Protein AF-0000000068150300 (afdb_homodimer)

InterPro domains:
  IPR000515 ABC transporter type 1, transmembrane domain MetI-like [PF00528] (79-250)
  IPR000515 ABC transporter type 1, transmembrane domain MetI-like [PS50928] (60-248)
  IPR000515 ABC transporter type 1, transmembrane domain MetI-like [cd06261] (83-245)
  IPR035906 MetI-like superfamily [G3DSA:1.10.3720.10] (3-251)
  IPR035906 MetI-like superfamily [SSF161098] (4-251)

Sequence (532 aa):
MSTIFRKVYFSLIGLFLALPLIVVAGVSVNAKQTLAFPPQGFSTSWYGEIFLNPEWRSALVASVTLALLSAALAVAIALPLAWFLWRRVAPWANIFQLLGVAPFTLPPVITALGLLTFWATAGFYGQPWTAVVSHAIFFVTLPLVTLSLGFTSIDRSLVEAASTMGADDRTVFRTVVLPLILPYIVSGYAFAFVLSLNEYIVAYMTVGFTMETLPIKIFNALRYGYTPTMASVTILFVTTAAVIFSLVARFGDLPKLLGAMSSDGKMSTIFRKVYFSLIGLFLALPLIVVAGVSVNAKQTLAFPPQGFSTSWYGEIFLNPEWRSALVASVTLALLSAALAVAIALPLAWFLWRRVAPWANIFQLLGVAPFTLPPVITALGLLTFWATAGFYGQPWTAVVSHAIFFVTLPLVTLSLGFTSIDRSLVEAASTMGADDRTVFRTVVLPLILPYIVSGYAFAFVLSLNEYIVAYMTVGFTMETLPIKIFNALRYGYTPTMASVTILFVTTAAVIFSLVARFGDLPKLLGAMSSDGK

Secondary structure (DSSP, 8-state):
--HHHHHHHHHHHHHHHHHHHHHHHHHTT-SSSS--SS-SS---HHHHHHHHSHHHHHHHHHHHHHHHHHHHHHHHHHHHHHHHHHHS--TTHHHHHHHHHHHHHS-HHHHHHHHHHHHHHHT-TT-HHHHHHHHHHHHTHHHHHHHHHHHHTS-HHHHHHHHHTT--HHHHIIIIIHHHHHHHHHHHHHHHHHHHHH--HHHHHHHTTS---HHHHHHHHHHH---THHHHHHHHHHHHHHHHHHHHHHHSSHHHHHHHHHGGG-/--HHHHHHHHHHHHHHHHHHHHHHHHHTT-SSSS--SS-SS---HHHHHHHHSHHHHHHHHHHHHHHHHHHHHHHHHHHHHHHHHHHS--TTHHHHHHHHHHHHHS-HHHHHHHHHHHHHHHT-TT-HHHHHHHHHHHHTHHHHHHHHHHHHTS-HHHHHHHHHTT--HHHHIIIIIHHHHHHHHHHHHHHHHHHHHH--HHHHHHHTTS---HHHHHHHHHHH---THHHHHHHHHHHHHHHHHHHHHHHSSHHHHHHHHHGGG-

Organism: Rhizobium meliloti (strain 1021) (NCBI:txid266834)

Structure (mmCIF, N/CA/C/O backbone):
data_AF-0000000068150300-model_v1
#
loop_
_entity.id
_entity.type
_entity.pdbx_description
1 polymer 'Spermidine/putrescine transport system permease'
#
loop_
_atom_site.group_PDB
_atom_site.id
_atom_site.type_symbol
_atom_site.label_atom_id
_atom_site.label_alt_id
_atom_site.label_comp_id
_atom_site.label_asym_id
_atom_site.label_entity_id
_atom_site.label_seq_id
_atom_site.pdbx_PDB_ins_code
_atom_site.Cartn_x
_atom_site.Cartn_y
_atom_site.Cartn_z
_atom_site.occupancy
_atom_site.B_iso_or_equiv
_atom_site.auth_seq_id
_atom_site.auth_comp_id
_atom_site.auth_asym_id
_atom_site.auth_atom_id
_atom_site.pdbx_PDB_model_num
ATOM 1 N N . MET A 1 1 ? -32.031 6.922 15.984 1 54.28 1 MET A N 1
ATOM 2 C CA . MET A 1 1 ? -31.578 5.535 16.109 1 54.28 1 MET A CA 1
ATOM 3 C C . MET A 1 1 ? -31.172 5.227 17.547 1 54.28 1 MET A C 1
ATOM 5 O O . MET A 1 1 ? -30.453 6.012 18.172 1 54.28 1 MET A O 1
ATOM 9 N N . SER A 1 2 ? -31.844 4.324 18.109 1 63.09 2 SER A N 1
ATOM 10 C CA . SER A 1 2 ? -31.656 3.996 19.516 1 63.09 2 SER A CA 1
ATOM 11 C C . SER A 1 2 ? -30.203 3.643 19.812 1 63.09 2 SER A C 1
ATOM 13 O O . SER A 1 2 ? -29.453 3.293 18.906 1 63.09 2 SER A O 1
ATOM 15 N N . THR A 1 3 ? -29.75 4.035 20.953 1 72.25 3 THR A N 1
ATOM 16 C CA . THR A 1 3 ? -28.422 3.799 21.484 1 72.25 3 THR A CA 1
ATOM 17 C C . THR A 1 3 ? -28 2.346 21.281 1 72.25 3 THR A C 1
ATOM 19 O O . THR A 1 3 ? -26.844 2.062 20.969 1 72.25 3 THR A O 1
ATOM 22 N N . ILE A 1 4 ? -29.047 1.495 21.391 1 75.5 4 ILE A N 1
ATOM 23 C CA . ILE A 1 4 ? -28.75 0.072 21.266 1 75.5 4 ILE A CA 1
ATOM 24 C C . ILE A 1 4 ? -28.406 -0.256 19.812 1 75.5 4 ILE A C 1
ATOM 26 O O . ILE A 1 4 ? -27.469 -1.016 19.547 1 75.5 4 ILE A O 1
ATOM 30 N N . PHE A 1 5 ? -29.125 0.305 18.891 1 73.75 5 PHE A N 1
ATOM 31 C CA . PHE A 1 5 ? -28.875 0.057 17.484 1 73.75 5 PHE A CA 1
ATOM 32 C C . PHE A 1 5 ? -27.5 0.567 17.062 1 73.75 5 PHE A C 1
ATOM 34 O O . PHE A 1 5 ? -26.797 -0.09 16.297 1 73.75 5 PHE A O 1
ATOM 41 N N . ARG A 1 6 ? -27.219 1.569 17.672 1 71.69 6 ARG A N 1
ATOM 42 C CA . ARG A 1 6 ? -25.922 2.166 17.359 1 71.69 6 ARG A CA 1
ATOM 43 C C . ARG A 1 6 ? -24.781 1.303 17.875 1 71.69 6 ARG A C 1
ATOM 45 O O . ARG A 1 6 ? -23.812 1.059 17.156 1 71.69 6 ARG A O 1
ATOM 52 N N . LYS A 1 7 ? -25.016 0.887 19.062 1 73.19 7 LYS A N 1
ATOM 53 C CA . LYS A 1 7 ? -23.984 0.046 19.656 1 73.19 7 LYS A CA 1
ATOM 54 C C . LYS A 1 7 ? -23.828 -1.258 18.875 1 73.19 7 LYS A C 1
ATOM 56 O O . LYS A 1 7 ? -22.703 -1.717 18.656 1 73.19 7 LYS A O 1
ATOM 61 N N . VAL A 1 8 ? -24.891 -1.741 18.5 1 76.75 8 VAL A N 1
ATOM 62 C CA . VAL A 1 8 ? -24.875 -3 17.766 1 76.75 8 VAL A CA 1
ATOM 63 C C . VAL A 1 8 ? -24.234 -2.789 16.406 1 76.75 8 VAL A C 1
ATOM 65 O O . VAL A 1 8 ? -23.422 -3.604 15.953 1 76.75 8 VAL A O 1
ATOM 68 N N . TYR A 1 9 ? -24.5 -1.687 15.828 1 72.88 9 TYR A N 1
ATOM 69 C CA . TYR A 1 9 ? -23.953 -1.364 14.516 1 72.88 9 TYR A CA 1
ATOM 70 C C . TYR A 1 9 ? -22.438 -1.188 14.578 1 72.88 9 TYR A C 1
ATOM 72 O O . TYR A 1 9 ? -21.703 -1.781 13.781 1 72.88 9 TYR A O 1
ATOM 80 N N . PHE A 1 10 ? -21.969 -0.55 15.578 1 71.44 10 PHE A N 1
ATOM 81 C CA . PHE A 1 10 ? -20.547 -0.283 15.711 1 71.44 10 PHE A CA 1
ATOM 82 C C . PHE A 1 10 ? -19.781 -1.555 16.078 1 71.44 10 PHE A C 1
ATOM 84 O O . PHE A 1 10 ? -18.672 -1.78 15.602 1 71.44 10 PHE A O 1
ATOM 91 N N . SER A 1 11 ? -20.453 -2.25 16.875 1 74.25 11 SER A N 1
ATOM 92 C CA . SER A 1 11 ? -19.828 -3.506 17.25 1 74.25 11 SER A CA 1
ATOM 93 C C . SER A 1 11 ? -19.719 -4.461 16.078 1 74.25 11 SER A C 1
ATOM 95 O O . SER A 1 11 ? -18.703 -5.137 15.898 1 74.25 11 SER A O 1
ATOM 97 N N . LEU A 1 12 ? -20.703 -4.457 15.266 1 74.75 12 LEU A N 1
ATOM 98 C CA . LEU A 1 12 ? -20.719 -5.336 14.102 1 74.75 12 LEU A CA 1
ATOM 99 C C . LEU A 1 12 ? -19.688 -4.902 13.078 1 74.75 12 LEU A C 1
ATOM 101 O O . LEU A 1 12 ? -18.984 -5.738 12.5 1 74.75 12 LEU A O 1
ATOM 105 N N . ILE A 1 13 ? -19.562 -3.658 12.977 1 72 13 ILE A N 1
ATOM 106 C CA . ILE A 1 13 ? -18.594 -3.135 12.016 1 72 13 ILE A CA 1
ATOM 107 C C . ILE A 1 13 ? -17.172 -3.41 12.5 1 72 13 ILE A C 1
ATOM 109 O O . ILE A 1 13 ? -16.328 -3.832 11.727 1 72 13 ILE A O 1
ATOM 113 N N . GLY A 1 14 ? -16.969 -3.164 13.766 1 71.5 14 GLY A N 1
ATOM 114 C CA . GLY A 1 14 ? -15.672 -3.459 14.352 1 71.5 14 GLY A CA 1
ATOM 115 C C . GLY A 1 14 ? -15.281 -4.922 14.242 1 71.5 14 GLY A C 1
ATOM 116 O O . GLY A 1 14 ? -14.148 -5.246 13.891 1 71.5 14 GLY A O 1
ATOM 117 N N . LEU A 1 15 ? -16.25 -5.691 14.516 1 72.81 15 LEU A N 1
ATOM 118 C CA . LEU A 1 15 ? -16.031 -7.129 14.43 1 72.81 15 LEU A CA 1
ATOM 119 C C . LEU A 1 15 ? -15.742 -7.547 12.992 1 72.81 15 LEU A C 1
ATOM 121 O O . LEU A 1 15 ? -14.852 -8.367 12.742 1 72.81 15 LEU A O 1
ATOM 125 N N . PHE A 1 16 ? -16.469 -6.988 12.156 1 73.06 16 PHE A N 1
ATOM 126 C CA . PHE A 1 16 ? -16.297 -7.328 10.75 1 73.06 16 PHE A CA 1
ATOM 127 C C . PHE A 1 16 ? -14.938 -6.887 10.242 1 73.06 16 PHE A C 1
ATOM 129 O O . PHE A 1 16 ? -14.289 -7.602 9.469 1 73.06 16 PHE A O 1
ATOM 136 N N . LEU A 1 17 ? -14.438 -5.777 10.789 1 71.69 17 LEU A N 1
ATOM 137 C CA . LEU A 1 17 ? -13.133 -5.262 10.383 1 71.69 17 LEU A CA 1
ATOM 138 C C . LEU A 1 17 ? -12.008 -6.098 10.984 1 71.69 17 LEU A C 1
ATOM 140 O O . LEU A 1 17 ? -10.953 -6.258 10.359 1 71.69 17 LEU A O 1
ATOM 144 N N . ALA A 1 18 ? -12.312 -6.672 12.133 1 77.12 18 ALA A N 1
ATOM 145 C CA . ALA A 1 18 ? -11.297 -7.449 12.836 1 77.12 18 ALA A CA 1
ATOM 146 C C . ALA A 1 18 ? -11.367 -8.922 12.445 1 77.12 18 ALA A C 1
ATOM 148 O O . ALA A 1 18 ? -10.5 -9.711 12.82 1 77.12 18 ALA A O 1
ATOM 149 N N . LEU A 1 19 ? -12.336 -9.242 11.727 1 80.44 19 LEU A N 1
ATOM 150 C CA . LEU A 1 19 ? -12.664 -10.641 11.461 1 80.44 19 LEU A CA 1
ATOM 151 C C . LEU A 1 19 ? -11.484 -11.359 10.812 1 80.44 19 LEU A C 1
ATOM 153 O O . LEU A 1 19 ? -11.117 -12.461 11.242 1 80.44 19 LEU A O 1
ATOM 157 N N . PRO A 1 20 ? -10.828 -10.758 9.781 1 80.38 20 PRO A N 1
ATOM 158 C CA . PRO A 1 20 ? -9.711 -11.484 9.172 1 80.38 20 PRO A CA 1
ATOM 159 C C . PRO A 1 20 ? -8.602 -11.797 10.18 1 80.38 20 PRO A C 1
ATOM 161 O O . PRO A 1 20 ? -8.039 -12.898 10.156 1 80.38 20 PRO A O 1
ATOM 164 N N . LEU A 1 21 ? -8.398 -10.867 11.023 1 82.62 21 LEU A N 1
ATOM 165 C CA . LEU A 1 21 ? -7.359 -11.062 12.031 1 82.62 21 LEU A CA 1
ATOM 166 C C . LEU A 1 21 ? -7.773 -12.125 13.039 1 82.62 21 LEU A C 1
ATOM 168 O O . LEU A 1 21 ? -6.949 -12.938 13.469 1 82.62 21 LEU A O 1
ATOM 172 N N . ILE A 1 22 ? -9 -12.109 13.422 1 86.44 22 ILE A N 1
ATOM 173 C CA . ILE A 1 22 ? -9.523 -13.078 14.375 1 86.44 22 ILE A CA 1
ATOM 174 C C . ILE A 1 22 ? -9.438 -14.484 13.789 1 86.44 22 ILE A C 1
ATOM 176 O O . ILE A 1 22 ? -9.023 -15.43 14.469 1 86.44 22 ILE A O 1
ATOM 180 N N . VAL A 1 23 ? -9.758 -14.57 12.562 1 87.62 23 VAL A N 1
ATOM 181 C CA . VAL A 1 23 ? -9.742 -15.859 11.883 1 87.62 23 VAL A CA 1
ATOM 182 C C . VAL A 1 23 ? -8.305 -16.375 11.789 1 87.62 23 VAL A C 1
ATOM 184 O O . VAL A 1 23 ? -8.031 -17.531 12.109 1 87.62 23 VAL A O 1
ATOM 187 N N . VAL A 1 24 ? -7.418 -15.531 11.391 1 88.25 24 VAL A N 1
ATOM 188 C CA . VAL A 1 24 ? -6.023 -15.938 11.234 1 88.25 24 VAL A CA 1
ATOM 189 C C . VAL A 1 24 ? -5.441 -16.312 12.594 1 88.25 24 VAL A C 1
ATOM 191 O O . VAL A 1 24 ? -4.688 -17.281 12.703 1 88.25 24 VAL A O 1
ATOM 194 N N . ALA A 1 25 ? -5.809 -15.57 13.609 1 90.5 25 ALA A N 1
ATOM 195 C CA . ALA A 1 25 ? -5.355 -15.883 14.961 1 90.5 25 ALA A CA 1
ATOM 196 C C . ALA A 1 25 ? -5.867 -17.25 15.414 1 90.5 25 ALA A C 1
ATOM 198 O O . ALA A 1 25 ? -5.129 -18.031 16.031 1 90.5 25 ALA A O 1
ATOM 199 N N . GLY A 1 26 ? -7.055 -17.516 15.133 1 92.5 26 GLY A N 1
ATOM 200 C CA . GLY A 1 26 ? -7.621 -18.812 15.469 1 92.5 26 GLY A CA 1
ATOM 201 C C . GLY A 1 26 ? -6.969 -19.953 14.727 1 92.5 26 GLY A C 1
ATOM 202 O O . GLY A 1 26 ? -6.621 -20.969 15.328 1 92.5 26 GLY A O 1
ATOM 203 N N . VAL A 1 27 ? -6.746 -19.781 13.484 1 91.5 27 VAL A N 1
ATOM 204 C CA . VAL A 1 27 ? -6.152 -20.797 12.633 1 91.5 27 VAL A CA 1
ATOM 205 C C . VAL A 1 27 ? -4.715 -21.062 13.07 1 91.5 27 VAL A C 1
ATOM 207 O O . VAL A 1 27 ? -4.234 -22.203 13 1 91.5 27 VAL A O 1
ATOM 210 N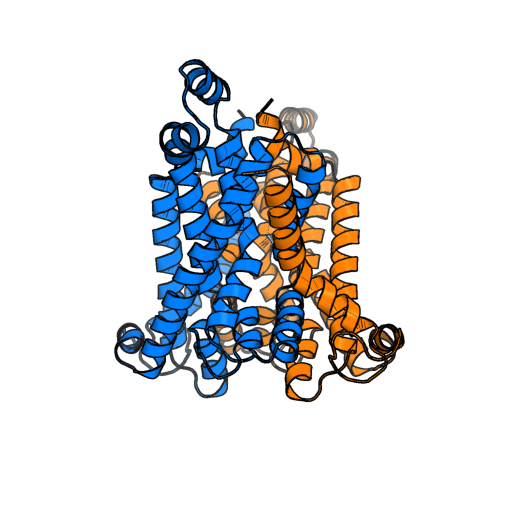 N . SER A 1 28 ? -4.051 -20.047 13.555 1 93.75 28 SER A N 1
ATOM 211 C CA . SER A 1 28 ? -2.639 -20.141 13.906 1 93.75 28 SER A CA 1
ATOM 212 C C . SER A 1 28 ? -2.432 -21.094 15.078 1 93.75 28 SER A C 1
ATOM 214 O O . SER A 1 28 ? -1.309 -21.531 15.344 1 93.75 28 SER A O 1
ATOM 216 N N . VAL A 1 29 ? -3.549 -21.438 15.789 1 95.56 29 VAL A N 1
ATOM 217 C CA . VAL A 1 29 ? -3.42 -22.312 16.953 1 95.56 29 VAL A CA 1
ATOM 218 C C . VAL A 1 29 ? -4.238 -23.578 16.719 1 95.56 29 VAL A C 1
ATOM 220 O O . VAL A 1 29 ? -4.508 -24.328 17.672 1 95.56 29 VAL A O 1
ATOM 223 N N . ASN A 1 30 ? -4.625 -23.766 15.484 1 93.31 30 ASN A N 1
ATOM 224 C CA . ASN A 1 30 ? -5.391 -24.969 15.156 1 93.31 30 ASN A CA 1
ATOM 225 C C . ASN A 1 30 ? -4.527 -26.219 15.25 1 93.31 30 ASN A C 1
ATOM 227 O O . ASN A 1 30 ? -3.447 -26.281 14.664 1 93.31 30 ASN A O 1
ATOM 231 N N . ALA A 1 31 ? -5.039 -27.25 15.867 1 94.75 31 ALA A N 1
ATOM 232 C CA . ALA A 1 31 ? -4.25 -28.469 16.094 1 94.75 31 ALA A CA 1
ATOM 233 C C . ALA A 1 31 ? -4.121 -29.281 14.805 1 94.75 31 ALA A C 1
ATOM 235 O O . ALA A 1 31 ? -3.068 -29.859 14.539 1 94.75 31 ALA A O 1
ATOM 236 N N . LYS A 1 32 ? -5.164 -29.312 14.016 1 90.94 32 LYS A N 1
ATOM 237 C CA . LYS A 1 32 ? -5.141 -30.062 12.766 1 90.94 32 LYS A CA 1
ATOM 238 C C . LYS A 1 32 ? -4.41 -29.297 11.672 1 90.94 32 LYS A C 1
ATOM 240 O O . LYS A 1 32 ? -4.359 -28.062 11.695 1 90.94 32 LYS A O 1
ATOM 245 N N . GLN A 1 33 ? -3.807 -29.953 10.812 1 89.06 33 GLN A N 1
ATOM 246 C CA . GLN A 1 33 ? -3.08 -29.328 9.711 1 89.06 33 GLN A CA 1
ATOM 247 C C . GLN A 1 33 ? -4.039 -28.844 8.633 1 89.06 33 GLN A C 1
ATOM 249 O O . GLN A 1 33 ? -3.916 -29.219 7.465 1 89.06 33 GLN A O 1
ATOM 254 N N . THR A 1 34 ? -5 -28.078 9.117 1 85.44 34 THR A N 1
ATOM 255 C CA . THR A 1 34 ? -5.977 -27.453 8.234 1 85.44 34 THR A CA 1
ATOM 256 C C . THR A 1 34 ? -6.164 -25.984 8.578 1 85.44 34 THR A C 1
ATOM 258 O O . THR A 1 34 ? -5.758 -25.531 9.648 1 85.44 34 THR A O 1
ATOM 261 N N . LEU A 1 35 ? -6.746 -25.266 7.68 1 84.5 35 LEU A N 1
ATOM 262 C CA . LEU A 1 35 ? -7.07 -23.859 7.926 1 84.5 35 LEU A CA 1
ATOM 263 C C . LEU A 1 35 ? -8.484 -23.719 8.484 1 84.5 35 LEU A C 1
ATOM 265 O O . LEU A 1 35 ? -9.227 -22.812 8.086 1 84.5 35 LEU A O 1
ATOM 269 N N . ALA A 1 36 ? -8.742 -24.578 9.406 1 83.19 36 ALA A N 1
ATOM 270 C CA . ALA A 1 36 ? -10.109 -24.625 9.938 1 83.19 36 ALA A CA 1
ATOM 271 C C . ALA A 1 36 ? -10.359 -23.469 10.906 1 83.19 36 ALA A C 1
ATOM 273 O O . ALA A 1 36 ? -9.492 -23.125 11.711 1 83.19 36 ALA A O 1
ATOM 274 N N . PHE A 1 37 ? -11.547 -22.938 10.75 1 86.19 37 PHE A N 1
ATOM 275 C CA . PHE A 1 37 ? -12.062 -21.969 11.711 1 86.19 37 PHE A CA 1
ATOM 276 C C . PHE A 1 37 ? -13.531 -22.219 12 1 86.19 37 PHE A C 1
ATOM 278 O O . PHE A 1 37 ? -14.359 -22.281 11.086 1 86.19 37 PHE A O 1
ATOM 285 N N . PRO A 1 38 ? -13.898 -22.375 13.195 1 89.69 38 PRO A N 1
ATOM 286 C CA . PRO A 1 38 ? -13.102 -22.328 14.422 1 89.69 38 PRO A CA 1
ATOM 287 C C . PRO A 1 38 ? -12.102 -23.469 14.531 1 89.69 38 PRO A C 1
ATOM 289 O O . PRO A 1 38 ? -12.266 -24.5 13.875 1 89.69 38 PRO A O 1
ATOM 292 N N . PRO A 1 39 ? -11.07 -23.156 15.273 1 91.88 39 PRO A N 1
ATOM 293 C CA . PRO A 1 39 ? -10.008 -24.156 15.383 1 91.88 39 PRO A CA 1
ATOM 294 C C . PRO A 1 39 ? -10.516 -25.469 15.969 1 91.88 39 PRO A C 1
ATOM 296 O O . PRO A 1 39 ? -11.445 -25.484 16.781 1 91.88 39 PRO A O 1
ATOM 299 N N . GLN A 1 40 ? -9.969 -26.531 15.484 1 93.94 40 GLN A N 1
ATOM 300 C CA . GLN A 1 40 ? -10.18 -27.875 16.016 1 93.94 40 GLN A CA 1
ATOM 301 C C . GLN A 1 40 ? -8.977 -28.344 16.828 1 93.94 40 GLN A C 1
ATOM 303 O O . GLN A 1 40 ? -8.008 -28.875 16.281 1 93.94 40 GLN A O 1
ATOM 308 N N . GLY A 1 41 ? -9.125 -28.172 18.188 1 94.5 41 GLY A N 1
ATOM 309 C CA . GLY A 1 41 ? -7.977 -28.406 19.047 1 94.5 41 GLY A CA 1
ATOM 310 C C . GLY A 1 41 ? -7.078 -27.188 19.188 1 94.5 41 GLY A C 1
ATOM 311 O O . GLY A 1 41 ? -7.363 -26.125 18.625 1 94.5 41 GLY A O 1
ATOM 312 N N . PHE A 1 42 ? -6.145 -27.359 20.031 1 95.5 42 PHE A N 1
ATOM 313 C CA . PHE A 1 42 ? -5.242 -26.25 20.297 1 95.5 42 PHE A CA 1
ATOM 314 C C . PHE A 1 42 ? -3.789 -26.688 20.188 1 95.5 42 PHE A C 1
ATOM 316 O O . PHE A 1 42 ? -3.406 -27.719 20.734 1 95.5 42 PHE A O 1
ATOM 323 N N . SER A 1 43 ? -3.01 -26 19.344 1 95.75 43 SER A N 1
ATOM 324 C CA . SER A 1 43 ? -1.581 -26.266 19.219 1 95.75 43 SER A CA 1
ATOM 325 C C . SER A 1 43 ? -0.807 -24.984 18.891 1 95.75 43 SER A C 1
ATOM 327 O O . SER A 1 43 ? -1.272 -24.141 18.125 1 95.75 43 SER A O 1
ATOM 329 N N . THR A 1 44 ? 0.291 -24.844 19.5 1 94.81 44 THR A N 1
ATOM 330 C CA . THR A 1 44 ? 1.191 -23.734 19.188 1 94.81 44 THR A CA 1
ATOM 331 C C . THR A 1 44 ? 2.408 -24.25 18.422 1 94.81 44 THR A C 1
ATOM 333 O O . THR A 1 44 ? 3.389 -23.516 18.25 1 94.81 44 THR A O 1
ATOM 336 N N . SER A 1 45 ? 2.355 -25.5 17.938 1 95.5 45 SER A N 1
ATOM 337 C CA . SER A 1 45 ? 3.488 -26.141 17.266 1 95.5 45 SER A CA 1
ATOM 338 C C . SER A 1 45 ? 3.83 -25.438 15.961 1 95.5 45 SER A C 1
ATOM 340 O O . SER A 1 45 ? 4.98 -25.453 15.523 1 95.5 45 SER A O 1
ATOM 342 N N . TRP A 1 46 ? 2.873 -24.766 15.414 1 95.38 46 TRP A N 1
ATOM 343 C CA . TRP A 1 46 ? 3.059 -24.125 14.117 1 95.38 46 TRP A CA 1
ATOM 344 C C . TRP A 1 46 ? 4.02 -22.938 14.234 1 95.38 46 TRP A C 1
ATOM 346 O O . TRP A 1 46 ? 4.715 -22.609 13.273 1 95.38 46 TRP A O 1
ATOM 356 N N . TYR A 1 47 ? 4.031 -22.359 15.414 1 96 47 TYR A N 1
ATOM 357 C CA . TYR A 1 47 ? 4.977 -21.266 15.648 1 96 47 TYR A CA 1
ATOM 358 C C . TYR A 1 47 ? 6.41 -21.781 15.656 1 96 47 TYR A C 1
ATOM 360 O O . TYR A 1 47 ? 7.32 -21.109 15.164 1 96 47 TYR A O 1
ATOM 368 N N . GLY A 1 48 ? 6.582 -22.922 16.203 1 95.5 48 GLY A N 1
ATOM 369 C CA . GLY A 1 48 ? 7.891 -23.562 16.172 1 95.5 48 GLY A CA 1
ATOM 370 C C . GLY A 1 48 ? 8.32 -23.953 14.773 1 95.5 48 GLY A C 1
ATOM 371 O O . GLY A 1 48 ? 9.5 -23.859 14.438 1 95.5 48 GLY A O 1
ATOM 372 N N . GLU A 1 49 ? 7.398 -24.359 13.977 1 94.81 49 GLU A N 1
ATOM 373 C CA . GLU A 1 49 ? 7.672 -24.797 12.609 1 94.81 49 GLU A CA 1
ATOM 374 C C . GLU A 1 49 ? 8.32 -23.688 11.797 1 94.81 49 GLU A C 1
ATOM 376 O O . GLU A 1 49 ? 9.125 -23.969 10.898 1 94.81 49 GLU A O 1
ATOM 381 N N . ILE A 1 50 ? 8.023 -22.516 12.102 1 94.69 50 ILE A N 1
ATOM 382 C CA . ILE A 1 50 ? 8.602 -21.391 11.391 1 94.69 50 ILE A CA 1
ATOM 383 C C . ILE A 1 50 ? 10.125 -21.438 11.484 1 94.69 50 ILE A C 1
ATOM 385 O O . ILE A 1 50 ? 10.82 -21.109 10.523 1 94.69 50 ILE A O 1
ATOM 389 N N . PHE A 1 51 ? 10.609 -21.906 12.609 1 96.31 51 PHE A N 1
ATOM 390 C CA . PHE A 1 51 ? 12.047 -21.875 12.867 1 96.31 51 PHE A CA 1
ATOM 391 C C . PHE A 1 51 ? 12.664 -23.25 12.656 1 96.31 51 PHE A C 1
ATOM 393 O O . PHE A 1 51 ? 13.844 -23.359 12.328 1 96.31 51 PHE A O 1
ATOM 400 N N . LEU A 1 52 ? 11.891 -24.281 12.812 1 96.06 52 LEU A N 1
ATOM 401 C CA . LEU A 1 52 ? 12.43 -25.641 12.82 1 96.06 52 LEU A CA 1
ATOM 402 C C . LEU A 1 52 ? 12.359 -26.25 11.43 1 96.06 52 LEU A C 1
ATOM 404 O O . LEU A 1 52 ? 13.188 -27.094 11.078 1 96.06 52 LEU A O 1
ATOM 408 N N . ASN A 1 53 ? 11.352 -25.922 10.688 1 95.75 53 ASN A N 1
ATOM 409 C CA . ASN A 1 53 ? 11.25 -26.391 9.305 1 95.75 53 ASN A CA 1
ATOM 410 C C . ASN A 1 53 ? 12.203 -25.625 8.391 1 95.75 53 ASN A C 1
ATOM 412 O O . ASN A 1 53 ? 12.164 -24.391 8.328 1 95.75 53 ASN A O 1
ATOM 416 N N . PRO A 1 54 ? 13.031 -26.344 7.73 1 96.25 54 PRO A N 1
ATOM 417 C CA . PRO A 1 54 ? 14.062 -25.688 6.922 1 96.25 54 PRO A CA 1
ATOM 418 C C . PRO A 1 54 ? 13.477 -24.781 5.84 1 96.25 54 PRO A C 1
ATOM 420 O O . PRO A 1 54 ? 14.047 -23.734 5.523 1 96.25 54 PRO A O 1
ATOM 423 N N . GLU A 1 55 ? 12.391 -25.109 5.258 1 94 55 GLU A N 1
ATOM 424 C CA . GLU A 1 55 ? 11.789 -24.312 4.195 1 94 55 GLU A CA 1
ATOM 425 C C . GLU A 1 55 ? 11.234 -23 4.742 1 94 55 GLU A C 1
ATOM 427 O O . GLU A 1 55 ? 11.453 -21.938 4.164 1 94 55 GLU A O 1
ATOM 432 N N . TRP A 1 56 ? 10.586 -23.141 5.879 1 94.5 56 TRP A N 1
ATOM 433 C CA . TRP A 1 56 ? 10.031 -21.938 6.504 1 94.5 56 TRP A CA 1
ATOM 434 C C . TRP A 1 56 ? 11.141 -21.062 7.078 1 94.5 56 TRP A C 1
ATOM 436 O O . TRP A 1 56 ? 11.086 -19.828 6.977 1 94.5 56 TRP A O 1
ATOM 446 N N . ARG A 1 57 ? 12.117 -21.656 7.59 1 96.69 57 ARG A N 1
ATOM 447 C CA . ARG A 1 57 ? 13.242 -20.906 8.141 1 96.69 57 ARG A CA 1
ATOM 448 C C . ARG A 1 57 ? 13.992 -20.172 7.047 1 96.69 57 ARG A C 1
ATOM 450 O O . ARG A 1 57 ? 14.383 -19.016 7.23 1 96.69 57 ARG A O 1
ATOM 457 N N . SER A 1 58 ? 14.203 -20.844 5.961 1 96.25 58 SER A N 1
ATOM 458 C CA . SER A 1 58 ? 14.875 -20.219 4.84 1 96.25 58 SER A CA 1
ATOM 459 C C . SER A 1 58 ? 14.094 -19.016 4.328 1 96.25 58 SER A C 1
ATOM 461 O O . SER A 1 58 ? 14.672 -17.969 3.998 1 96.25 58 SER A O 1
ATOM 463 N N . ALA A 1 59 ? 12.773 -19.141 4.254 1 95.25 59 ALA A N 1
ATOM 464 C CA . ALA A 1 59 ? 11.914 -18.047 3.826 1 95.25 59 ALA A CA 1
ATOM 465 C C . ALA A 1 59 ? 11.969 -16.875 4.816 1 95.25 59 ALA A C 1
ATOM 467 O O . ALA A 1 59 ? 11.961 -15.719 4.414 1 95.25 59 ALA A O 1
ATOM 468 N N . LEU A 1 60 ? 12.055 -17.25 6.105 1 96.06 60 LEU A N 1
ATOM 469 C CA . LEU A 1 60 ? 12.172 -16.25 7.145 1 96.06 60 LEU A CA 1
ATOM 470 C C . LEU A 1 60 ? 13.469 -15.461 7.004 1 96.06 60 LEU A C 1
ATOM 472 O O . LEU A 1 60 ? 13.461 -14.227 7.031 1 96.06 60 LEU A O 1
ATOM 476 N N . VAL A 1 61 ? 14.539 -16.141 6.836 1 96.75 61 VAL A N 1
ATOM 477 C CA . VAL A 1 61 ? 15.844 -15.508 6.695 1 96.75 61 VAL A CA 1
ATOM 478 C C . VAL A 1 61 ? 15.867 -14.633 5.445 1 96.75 61 VAL A C 1
ATOM 480 O O . VAL A 1 61 ? 16.375 -13.508 5.473 1 96.75 61 VAL A O 1
ATOM 483 N N . ALA A 1 62 ? 15.312 -15.148 4.387 1 96.38 62 ALA A N 1
ATOM 484 C CA . ALA A 1 62 ? 15.25 -14.383 3.146 1 96.38 62 ALA A CA 1
ATOM 485 C C . ALA A 1 62 ? 14.453 -13.102 3.334 1 96.38 62 ALA A C 1
ATOM 487 O O . ALA A 1 62 ? 14.875 -12.023 2.895 1 96.38 62 ALA A O 1
ATOM 488 N N . SER A 1 63 ? 13.305 -13.211 3.988 1 95.44 63 SER A N 1
ATOM 489 C CA . SER A 1 63 ? 12.445 -12.055 4.219 1 95.44 63 SER A CA 1
ATOM 490 C C . SER A 1 63 ? 13.148 -11.008 5.074 1 95.44 63 SER A C 1
ATOM 492 O O . SER A 1 63 ? 13.141 -9.82 4.734 1 95.44 63 SER A O 1
ATOM 494 N N . VAL A 1 64 ? 13.758 -11.469 6.148 1 96.69 64 VAL A N 1
ATOM 495 C CA . VAL A 1 64 ? 14.391 -10.547 7.082 1 96.69 64 VAL A CA 1
ATOM 496 C C . VAL A 1 64 ? 15.602 -9.891 6.418 1 96.69 64 VAL A C 1
ATOM 498 O O . VAL A 1 64 ? 15.797 -8.68 6.531 1 96.69 64 VAL A O 1
ATOM 501 N N . THR A 1 65 ? 16.359 -10.664 5.711 1 97.69 65 THR A N 1
ATOM 502 C CA . THR A 1 65 ? 17.547 -10.133 5.035 1 97.69 65 THR A CA 1
ATOM 503 C C . THR A 1 65 ? 17.141 -9.117 3.969 1 97.69 65 THR A C 1
ATOM 505 O O . THR A 1 65 ? 17.734 -8.031 3.895 1 97.69 65 THR A O 1
ATOM 508 N N . LEU A 1 66 ? 16.188 -9.469 3.191 1 97.44 66 LEU A N 1
ATOM 509 C CA . LEU A 1 66 ? 15.703 -8.57 2.152 1 97.44 66 LEU A CA 1
ATOM 510 C C . LEU A 1 66 ? 15.195 -7.266 2.76 1 97.44 66 LEU A C 1
ATOM 512 O O . LEU A 1 66 ? 15.523 -6.184 2.275 1 97.44 66 LEU A O 1
ATOM 516 N N . ALA A 1 67 ? 14.438 -7.418 3.787 1 97.5 67 ALA A N 1
ATOM 517 C CA . ALA A 1 67 ? 13.852 -6.242 4.426 1 97.5 67 ALA A CA 1
ATOM 518 C C . ALA A 1 67 ? 14.922 -5.348 5.031 1 97.5 67 ALA A C 1
ATOM 520 O O . ALA A 1 67 ? 14.875 -4.125 4.887 1 97.5 67 ALA A O 1
ATOM 521 N N . LEU A 1 68 ? 15.906 -5.957 5.707 1 98.31 68 LEU A N 1
ATOM 522 C CA . LEU A 1 68 ? 16.984 -5.199 6.34 1 98.31 68 LEU A CA 1
ATOM 523 C C . LEU A 1 68 ? 17.797 -4.438 5.301 1 98.31 68 LEU A C 1
ATOM 525 O O . LEU A 1 68 ? 18.047 -3.24 5.457 1 98.31 68 LEU A O 1
ATOM 529 N N . LEU A 1 69 ? 18.141 -5.094 4.285 1 98.5 69 LEU A N 1
ATOM 530 C CA . LEU A 1 69 ? 19.031 -4.516 3.285 1 98.5 69 LEU A CA 1
ATOM 531 C C . LEU A 1 69 ? 18.297 -3.492 2.426 1 98.5 69 LEU A C 1
ATOM 533 O O . LEU A 1 69 ? 18.844 -2.439 2.096 1 98.5 69 LEU A O 1
ATOM 537 N N . SER A 1 70 ? 17.078 -3.781 2.012 1 98 70 SER A N 1
ATOM 538 C CA . SER A 1 70 ? 16.312 -2.85 1.182 1 98 70 SER A CA 1
ATOM 539 C C . SER A 1 70 ? 15.984 -1.573 1.947 1 98 70 SER A C 1
ATOM 541 O O . SER A 1 70 ? 16.031 -0.477 1.386 1 98 70 SER A O 1
ATOM 543 N N . ALA A 1 71 ? 15.625 -1.764 3.232 1 97.94 71 ALA A N 1
ATOM 544 C CA . ALA A 1 71 ? 15.344 -0.59 4.055 1 97.94 71 ALA A CA 1
ATOM 545 C C . ALA A 1 71 ? 16.594 0.283 4.203 1 97.94 71 ALA A C 1
ATOM 547 O O . ALA A 1 71 ? 16.516 1.51 4.102 1 97.94 71 ALA A O 1
ATOM 548 N N . ALA A 1 72 ? 17.719 -0.333 4.441 1 98.56 72 ALA A N 1
ATOM 549 C CA . ALA A 1 72 ? 18.969 0.401 4.559 1 98.56 72 ALA A CA 1
ATOM 550 C C . ALA A 1 72 ? 19.297 1.144 3.268 1 98.56 72 ALA A C 1
ATOM 552 O O . ALA A 1 72 ? 19.703 2.309 3.299 1 98.56 72 ALA A O 1
ATOM 553 N N . LEU A 1 73 ? 19.094 0.483 2.213 1 97.12 73 LEU A N 1
ATOM 554 C CA . LEU A 1 73 ? 19.391 1.092 0.919 1 97.12 73 LEU A CA 1
ATOM 555 C C . LEU A 1 73 ? 18.406 2.225 0.623 1 97.12 73 LEU A C 1
ATOM 557 O O . LEU A 1 73 ? 18.797 3.258 0.072 1 97.12 73 LEU A O 1
ATOM 561 N N . ALA A 1 74 ? 17.141 2.043 0.919 1 94.75 74 ALA A N 1
ATOM 562 C CA . ALA A 1 74 ? 16.141 3.094 0.728 1 94.75 74 ALA A CA 1
ATOM 563 C C . ALA A 1 74 ? 16.516 4.352 1.504 1 94.75 74 ALA A C 1
ATOM 565 O O . ALA A 1 74 ? 16.438 5.465 0.975 1 94.75 74 ALA A O 1
ATOM 566 N N . VAL A 1 75 ? 16.953 4.156 2.703 1 96.5 75 VAL A N 1
ATOM 567 C CA . VAL A 1 75 ? 17.359 5.285 3.529 1 96.5 75 VAL A CA 1
ATOM 568 C C . VAL A 1 75 ? 18.609 5.922 2.941 1 96.5 75 VAL A C 1
ATOM 570 O O . VAL A 1 75 ? 18.734 7.148 2.898 1 96.5 75 VAL A O 1
ATOM 573 N N . ALA A 1 76 ? 19.562 5.109 2.516 1 95.38 76 ALA A N 1
ATOM 574 C CA . ALA A 1 76 ? 20.812 5.598 1.931 1 95.38 76 ALA A CA 1
ATOM 575 C C . ALA A 1 76 ? 20.547 6.445 0.692 1 95.38 76 ALA A C 1
ATOM 577 O O . ALA A 1 76 ? 21.297 7.387 0.403 1 95.38 76 ALA A O 1
ATOM 578 N N . ILE A 1 77 ? 19.5 6.156 0.016 1 90.56 77 ILE A N 1
ATOM 579 C CA . ILE A 1 77 ? 19.109 6.914 -1.168 1 90.56 77 ILE A CA 1
ATOM 580 C C . ILE A 1 77 ? 18.359 8.172 -0.751 1 90.56 77 ILE A C 1
ATOM 582 O O . ILE A 1 77 ? 18.625 9.266 -1.251 1 90.56 77 ILE A O 1
ATOM 586 N N . ALA A 1 78 ? 17.453 8.039 0.166 1 90.62 78 ALA A N 1
ATOM 587 C CA . ALA A 1 78 ? 16.547 9.109 0.564 1 90.62 78 ALA A CA 1
ATOM 588 C C . ALA A 1 78 ? 17.297 10.203 1.323 1 90.62 78 ALA A C 1
ATOM 590 O O . ALA A 1 78 ? 16.969 11.391 1.199 1 90.62 78 ALA A O 1
ATOM 591 N N . LEU A 1 79 ? 18.281 9.812 2.123 1 92.62 79 LEU A N 1
ATOM 592 C CA . LEU A 1 79 ? 18.938 10.75 3.023 1 92.62 79 LEU A CA 1
ATOM 593 C C . LEU A 1 79 ? 19.672 11.844 2.24 1 92.62 79 LEU A C 1
ATOM 595 O O . LEU A 1 79 ? 19.422 13.031 2.453 1 92.62 79 LEU A O 1
ATOM 599 N N . PRO A 1 80 ? 20.562 11.523 1.308 1 88.06 80 PRO A N 1
ATOM 600 C CA . PRO A 1 80 ? 21.203 12.594 0.542 1 88.06 80 PRO A CA 1
ATOM 601 C C . PRO A 1 80 ? 20.203 13.414 -0.273 1 88.06 80 PRO A C 1
ATOM 603 O O . PRO A 1 80 ? 20.391 14.625 -0.434 1 88.06 80 PRO A O 1
ATOM 606 N N . LEU A 1 81 ? 19.188 12.781 -0.752 1 84.25 81 LEU A N 1
ATOM 607 C CA . LEU A 1 81 ? 18.172 13.5 -1.527 1 84.25 81 LEU A CA 1
ATOM 608 C C . LEU A 1 81 ? 17.438 14.508 -0.658 1 84.25 81 LEU A C 1
ATOM 610 O O . LEU A 1 81 ? 17.281 15.672 -1.043 1 84.25 81 LEU A O 1
ATOM 614 N N . ALA A 1 82 ? 16.984 14.07 0.499 1 86.94 82 ALA A N 1
ATOM 615 C CA . ALA A 1 82 ? 16.281 14.953 1.423 1 86.94 82 ALA A CA 1
ATOM 616 C C . ALA A 1 82 ? 17.188 16.078 1.919 1 86.94 82 ALA A C 1
ATOM 618 O O . ALA A 1 82 ? 16.734 17.219 2.082 1 86.94 82 ALA A O 1
ATOM 619 N N . TRP A 1 83 ? 18.391 15.75 2.207 1 86.94 83 TRP A N 1
ATOM 620 C CA . TRP A 1 83 ? 19.359 16.734 2.656 1 86.94 83 TRP A CA 1
ATOM 621 C C . TRP A 1 83 ? 19.547 17.844 1.614 1 86.94 83 TRP A C 1
ATOM 623 O O . TRP A 1 83 ? 19.516 19.031 1.943 1 86.94 83 TRP A O 1
ATOM 633 N N . PHE A 1 84 ? 19.734 17.438 0.433 1 81.62 84 PHE A N 1
ATOM 634 C CA . PHE A 1 84 ? 19.953 18.391 -0.645 1 81.62 84 PHE A CA 1
ATOM 635 C C . PHE A 1 84 ? 18.719 19.234 -0.897 1 81.62 84 PHE A C 1
ATOM 637 O O . PHE A 1 84 ? 18.812 20.438 -1.149 1 81.62 84 PHE A O 1
ATOM 644 N N . LEU A 1 85 ? 17.641 18.625 -0.844 1 80.5 85 LEU A N 1
ATOM 645 C CA . LEU A 1 85 ? 16.391 19.344 -1.065 1 80.5 85 LEU A CA 1
ATOM 646 C C . LEU A 1 85 ? 16.141 20.359 0.053 1 80.5 85 LEU A C 1
ATOM 648 O O . LEU A 1 85 ? 15.578 21.422 -0.184 1 80.5 85 LEU A O 1
ATOM 652 N N . TRP A 1 86 ? 16.531 20.016 1.195 1 83.25 86 TRP A N 1
ATOM 653 C CA . TRP A 1 86 ? 16.344 20.875 2.359 1 83.25 86 TRP A CA 1
ATOM 654 C C . TRP A 1 86 ? 17.281 22.078 2.295 1 83.25 86 TRP A C 1
ATOM 656 O O . TRP A 1 86 ? 16.891 23.188 2.666 1 83.25 86 TRP A O 1
ATOM 666 N N . ARG A 1 87 ? 18.422 21.922 1.831 1 77.75 87 ARG A N 1
ATOM 667 C CA . ARG A 1 87 ? 19.406 23 1.793 1 77.75 87 ARG A CA 1
ATOM 668 C C . ARG A 1 87 ? 19.141 23.938 0.617 1 77.75 87 ARG A C 1
ATOM 670 O O . ARG A 1 87 ? 19.469 25.125 0.68 1 77.75 87 ARG A O 1
ATOM 677 N N . ARG A 1 88 ? 18.688 23.25 -0.435 1 70.56 88 ARG A N 1
ATOM 678 C CA . ARG A 1 88 ? 18.562 24.078 -1.634 1 70.56 88 ARG A CA 1
ATOM 679 C C . ARG A 1 88 ? 17.094 24.391 -1.932 1 70.56 88 ARG A C 1
ATOM 681 O O . ARG A 1 88 ? 16.234 23.531 -1.807 1 70.56 88 ARG A O 1
ATOM 688 N N . VAL A 1 89 ? 16.656 25.516 -1.758 1 61.78 89 VAL A N 1
ATOM 689 C CA . VAL A 1 89 ? 15.328 25.938 -2.191 1 61.78 89 VAL A CA 1
ATOM 690 C C . VAL A 1 89 ? 15.156 25.656 -3.684 1 61.78 89 VAL A C 1
ATOM 692 O O . VAL A 1 89 ? 15.641 26.422 -4.523 1 61.78 89 VAL A O 1
ATOM 695 N N . ALA A 1 90 ? 15.344 24.422 -4.023 1 57.94 90 ALA A N 1
ATOM 696 C CA . ALA A 1 90 ? 15.32 24.172 -5.465 1 57.94 90 ALA A CA 1
ATOM 697 C C . ALA A 1 90 ? 13.891 23.953 -5.957 1 57.94 90 ALA A C 1
ATOM 699 O O . ALA A 1 90 ? 13.055 23.391 -5.238 1 57.94 90 ALA A O 1
ATOM 700 N N . PRO A 1 91 ? 13.484 24.578 -7 1 57.28 91 PRO A N 1
ATOM 701 C CA . PRO A 1 91 ? 12.148 24.484 -7.59 1 57.28 91 PRO A CA 1
ATOM 702 C C . PRO A 1 91 ? 11.734 23.031 -7.871 1 57.28 91 PRO A C 1
ATOM 704 O O . PRO A 1 91 ? 10.539 22.734 -7.918 1 57.28 91 PRO A O 1
ATOM 707 N N . TRP A 1 92 ? 12.727 22.188 -8.047 1 55.12 92 TRP A N 1
ATOM 708 C CA . TRP A 1 92 ? 12.383 20.828 -8.406 1 55.12 92 TRP A CA 1
ATOM 709 C C . TRP A 1 92 ? 12.055 20 -7.164 1 55.12 92 TRP A C 1
ATOM 711 O O . TRP A 1 92 ? 11.852 18.781 -7.254 1 55.12 92 TRP A O 1
ATOM 721 N N . ALA A 1 93 ? 12.141 20.641 -6.09 1 59.09 93 ALA A N 1
ATOM 722 C CA . ALA A 1 93 ? 11.797 19.969 -4.84 1 59.09 93 ALA A CA 1
ATOM 723 C C . ALA A 1 93 ? 10.406 19.344 -4.91 1 59.09 93 ALA A C 1
ATOM 725 O O . ALA A 1 93 ? 10.172 18.266 -4.363 1 59.09 93 ALA A O 1
ATOM 726 N N . ASN A 1 94 ? 9.656 19.969 -5.719 1 59.06 94 ASN A N 1
ATOM 727 C CA . ASN A 1 94 ? 8.281 19.5 -5.859 1 59.06 94 ASN A CA 1
ATOM 728 C C . ASN A 1 94 ? 8.227 18.172 -6.625 1 59.06 94 ASN A C 1
ATOM 730 O O . ASN A 1 94 ? 7.383 17.328 -6.336 1 59.06 94 ASN A O 1
ATOM 734 N N . ILE A 1 95 ? 9.117 18.078 -7.543 1 59.09 95 ILE A N 1
ATOM 735 C CA . ILE A 1 95 ? 9.125 16.859 -8.344 1 59.09 95 ILE A CA 1
ATOM 736 C C . ILE A 1 95 ? 9.5 15.664 -7.457 1 59.09 95 ILE A C 1
ATOM 738 O O . ILE A 1 95 ? 8.914 14.586 -7.586 1 59.09 95 ILE A O 1
ATOM 742 N N . PHE A 1 96 ? 10.391 15.914 -6.656 1 58.09 96 PHE A N 1
ATOM 743 C CA . PHE A 1 96 ? 10.844 14.828 -5.797 1 58.09 96 PHE A CA 1
ATOM 744 C C . PHE A 1 96 ? 9.781 14.469 -4.766 1 58.09 96 PHE A C 1
ATOM 746 O O . PHE A 1 96 ? 9.641 13.305 -4.395 1 58.09 96 PHE A O 1
ATOM 753 N N . GLN A 1 97 ? 9.102 15.484 -4.402 1 55.41 97 GLN A N 1
ATOM 754 C CA . GLN A 1 97 ? 7.961 15.195 -3.539 1 55.41 97 GLN A CA 1
ATOM 755 C C . GLN A 1 97 ? 6.938 14.32 -4.258 1 55.41 97 GLN A C 1
ATOM 757 O O . GLN A 1 97 ? 6.387 13.383 -3.668 1 55.41 97 GLN A O 1
ATOM 762 N N . LEU A 1 98 ? 6.883 14.641 -5.496 1 58 98 LEU A N 1
ATOM 763 C CA . LEU A 1 98 ? 5.949 13.859 -6.301 1 58 98 LEU A CA 1
ATOM 764 C C . LEU A 1 98 ? 6.477 12.445 -6.527 1 58 98 LEU A C 1
ATOM 766 O O . LEU A 1 98 ? 5.723 11.477 -6.449 1 58 98 LEU A O 1
ATOM 770 N N . LEU A 1 99 ? 7.727 12.43 -6.832 1 58.38 99 LEU A N 1
ATOM 771 C CA . LEU A 1 99 ? 8.328 11.125 -7.066 1 58.38 99 LEU A CA 1
ATOM 772 C C . LEU A 1 99 ? 8.312 10.281 -5.797 1 58.38 99 LEU A C 1
ATOM 774 O O . LEU A 1 99 ? 8.195 9.055 -5.859 1 58.38 99 LEU A O 1
ATOM 778 N N . GLY A 1 100 ? 8.5 10.969 -4.758 1 55.28 100 GLY A N 1
ATOM 779 C CA . GLY A 1 100 ? 8.469 10.273 -3.484 1 55.28 100 GLY A CA 1
ATOM 780 C C . GLY A 1 100 ? 7.125 9.633 -3.186 1 55.28 100 GLY A C 1
ATOM 781 O O . GLY A 1 100 ? 7.062 8.578 -2.559 1 55.28 100 GLY A O 1
ATOM 782 N N . VAL A 1 101 ? 6.125 10.203 -3.791 1 54.69 101 VAL A N 1
ATOM 783 C CA . VAL A 1 101 ? 4.777 9.695 -3.541 1 54.69 101 VAL A CA 1
ATOM 784 C C . VAL A 1 101 ? 4.395 8.688 -4.621 1 54.69 101 VAL A C 1
ATOM 786 O O . VAL A 1 101 ? 3.51 7.855 -4.414 1 54.69 101 VAL A O 1
ATOM 789 N N . ALA A 1 102 ? 5.246 8.664 -5.676 1 56.28 102 ALA A N 1
ATOM 790 C CA . ALA A 1 102 ? 4.906 7.914 -6.883 1 56.28 102 ALA A CA 1
ATOM 791 C C . ALA A 1 102 ? 4.824 6.418 -6.594 1 56.28 102 ALA A C 1
ATOM 793 O O . ALA A 1 102 ? 3.889 5.746 -7.027 1 56.28 102 ALA A O 1
ATOM 794 N N . PRO A 1 103 ? 5.891 5.922 -5.938 1 54.5 103 PRO A N 1
ATOM 795 C CA . PRO A 1 103 ? 5.805 4.469 -5.77 1 54.5 103 PRO A CA 1
ATOM 796 C C . PRO A 1 103 ? 4.512 4.027 -5.094 1 54.5 103 PRO A C 1
ATOM 798 O O . PRO A 1 103 ? 3.957 2.979 -5.438 1 54.5 103 PRO A O 1
ATOM 801 N N . PHE A 1 104 ? 4.113 4.906 -4.215 1 54.78 104 PHE A N 1
ATOM 802 C CA . PHE A 1 104 ? 2.881 4.535 -3.531 1 54.78 104 PHE A CA 1
ATOM 803 C C . PHE A 1 104 ? 1.67 4.762 -4.43 1 54.78 104 PHE A C 1
ATOM 805 O O . PHE A 1 104 ? 0.608 4.176 -4.207 1 54.78 104 PHE A O 1
ATOM 812 N N . THR A 1 105 ? 2.023 5.566 -5.48 1 57.31 105 THR A N 1
ATOM 813 C CA . THR A 1 105 ? 0.918 5.863 -6.383 1 57.31 105 THR A CA 1
ATOM 814 C C . THR A 1 105 ? 0.833 4.816 -7.496 1 57.31 105 THR A C 1
ATOM 816 O O . THR A 1 105 ? -0.216 4.656 -8.125 1 57.31 105 THR A O 1
ATOM 819 N N . LEU A 1 106 ? 2.021 4.184 -7.586 1 65.38 106 LEU A N 1
ATOM 820 C CA . LEU A 1 106 ? 2.027 3.189 -8.656 1 65.38 106 LEU A CA 1
ATOM 821 C C . LEU A 1 106 ? 1.555 1.835 -8.141 1 65.38 106 LEU A C 1
ATOM 823 O O . LEU A 1 106 ? 1.921 1.424 -7.035 1 65.38 106 LEU A O 1
ATOM 827 N N . PRO A 1 107 ? 0.758 1.231 -8.883 1 70.25 107 PRO A N 1
ATOM 828 C CA . PRO A 1 107 ? 0.404 -0.144 -8.523 1 70.25 107 PRO A CA 1
ATOM 829 C C . PRO A 1 107 ? 1.62 -1.064 -8.445 1 70.25 107 PRO A C 1
ATOM 831 O O . PRO A 1 107 ? 2.533 -0.958 -9.266 1 70.25 107 PRO A O 1
ATOM 834 N N . PRO A 1 108 ? 1.682 -1.788 -7.438 1 81.06 108 PRO A N 1
ATOM 835 C CA . PRO A 1 108 ? 2.824 -2.688 -7.254 1 81.06 108 PRO A CA 1
ATOM 836 C C . PRO A 1 108 ? 3.08 -3.572 -8.469 1 81.06 108 PRO A C 1
ATOM 838 O O . PRO A 1 108 ? 4.234 -3.824 -8.828 1 81.06 108 PRO A O 1
ATOM 841 N N . VAL A 1 109 ? 2.031 -3.99 -9.125 1 79.5 109 VAL A N 1
ATOM 842 C CA . VAL A 1 109 ? 2.186 -4.883 -10.266 1 79.5 109 VAL A CA 1
ATOM 843 C C . VAL A 1 109 ? 2.904 -4.152 -11.398 1 79.5 109 VAL A C 1
ATOM 845 O O . VAL A 1 109 ? 3.727 -4.738 -12.102 1 79.5 109 VAL A O 1
ATOM 848 N N . ILE A 1 110 ? 2.652 -2.875 -11.469 1 73.06 110 ILE A N 1
ATOM 849 C CA . ILE A 1 110 ? 3.252 -2.041 -12.508 1 73.06 110 ILE A CA 1
ATOM 850 C C . ILE A 1 110 ? 4.746 -1.885 -12.242 1 73.06 110 ILE A C 1
ATOM 852 O O . ILE A 1 110 ? 5.57 -2.096 -13.141 1 73.06 110 ILE A O 1
ATOM 856 N N . THR A 1 111 ? 4.938 -1.49 -11.008 1 81.81 111 THR A N 1
ATOM 857 C CA . THR A 1 111 ? 6.332 -1.334 -10.609 1 81.81 111 THR A CA 1
ATOM 858 C C . THR A 1 111 ? 7.094 -2.646 -10.773 1 81.81 111 THR A C 1
ATOM 860 O O . THR A 1 111 ? 8.219 -2.658 -11.273 1 81.81 111 THR A O 1
ATOM 863 N N . ALA A 1 112 ? 6.449 -3.666 -10.461 1 88.88 112 ALA A N 1
ATOM 864 C CA . ALA A 1 112 ? 7.078 -4.98 -10.531 1 88.88 112 ALA A CA 1
ATOM 865 C C . ALA A 1 112 ? 7.359 -5.375 -11.984 1 88.88 112 ALA A C 1
ATOM 867 O O . ALA A 1 112 ? 8.414 -5.934 -12.281 1 88.88 112 ALA A O 1
ATOM 868 N N . LEU A 1 113 ? 6.426 -5.094 -12.844 1 85.38 113 LEU A N 1
ATOM 869 C CA . LEU A 1 113 ? 6.609 -5.406 -14.258 1 85.38 113 LEU A CA 1
ATOM 870 C C . LEU A 1 113 ? 7.766 -4.598 -14.844 1 85.38 113 LEU A C 1
ATOM 872 O O . LEU A 1 113 ? 8.562 -5.125 -15.625 1 85.38 113 LEU A O 1
ATOM 876 N N . GLY A 1 114 ? 7.773 -3.334 -14.547 1 86.12 114 GLY A N 1
ATOM 877 C CA . GLY A 1 114 ? 8.875 -2.504 -15 1 86.12 114 GLY A CA 1
ATOM 878 C C . GLY A 1 114 ? 10.227 -2.998 -14.523 1 86.12 114 GLY A C 1
ATOM 879 O O . GLY A 1 114 ? 11.188 -3.051 -15.305 1 86.12 114 GLY A O 1
ATOM 880 N N . LEU A 1 115 ? 10.305 -3.363 -13.312 1 90.44 115 LEU A N 1
ATOM 881 C CA . LEU A 1 115 ? 11.555 -3.84 -12.742 1 90.44 115 LEU A CA 1
ATOM 882 C C . LEU A 1 115 ? 11.938 -5.199 -13.312 1 90.44 115 LEU A C 1
ATOM 884 O O . LEU A 1 115 ? 13.109 -5.473 -13.555 1 90.44 115 LEU A O 1
ATOM 888 N N . LEU A 1 116 ? 10.945 -6.031 -13.469 1 89.62 116 LEU A N 1
ATOM 889 C CA . LEU A 1 116 ? 11.18 -7.32 -14.102 1 89.62 116 LEU A CA 1
ATOM 890 C C . LEU A 1 116 ? 11.805 -7.137 -15.484 1 89.62 116 LEU A C 1
ATOM 892 O O . LEU A 1 116 ? 12.828 -7.754 -15.797 1 89.62 116 LEU A O 1
ATOM 896 N N . THR A 1 117 ? 11.195 -6.328 -16.281 1 86.19 117 THR A N 1
ATOM 897 C CA . THR A 1 117 ? 11.68 -6.082 -17.641 1 86.19 117 THR A CA 1
ATOM 898 C C . THR A 1 117 ? 13.086 -5.484 -17.609 1 86.19 117 THR A C 1
ATOM 900 O O . THR A 1 117 ? 13.945 -5.871 -18.406 1 86.19 117 THR A O 1
ATOM 903 N N . PHE A 1 118 ? 13.312 -4.598 -16.734 1 88.12 118 PHE A N 1
ATOM 904 C CA . PHE A 1 118 ? 14.617 -3.955 -16.609 1 88.12 118 PHE A CA 1
ATOM 905 C C . PHE A 1 118 ? 15.695 -4.977 -16.266 1 88.12 118 PHE A C 1
ATOM 907 O O . PHE A 1 118 ? 16.734 -5.035 -16.922 1 88.12 118 PHE A O 1
ATOM 914 N N . TRP A 1 119 ? 15.414 -5.754 -15.227 1 91.25 119 TRP A N 1
ATOM 915 C CA . TRP A 1 119 ? 16.422 -6.715 -14.781 1 91.25 119 TRP A CA 1
ATOM 916 C C . TRP A 1 119 ? 16.625 -7.809 -15.82 1 91.25 119 TRP A C 1
ATOM 918 O O . TRP A 1 119 ? 17.734 -8.312 -15.992 1 91.25 119 TRP A O 1
ATOM 928 N N . ALA A 1 120 ? 15.539 -8.195 -16.469 1 88 120 ALA A N 1
ATOM 929 C CA . ALA A 1 120 ? 15.648 -9.18 -17.547 1 88 120 ALA A CA 1
ATOM 930 C C . ALA A 1 120 ? 16.531 -8.656 -18.672 1 88 120 ALA A C 1
ATOM 932 O O . ALA A 1 120 ? 17.391 -9.367 -19.188 1 88 120 ALA A O 1
ATOM 933 N N . THR A 1 121 ? 16.328 -7.41 -19.062 1 86.31 121 THR A N 1
ATOM 934 C CA . THR A 1 121 ? 17.094 -6.785 -20.125 1 86.31 121 THR A CA 1
ATOM 935 C C . THR A 1 121 ? 18.562 -6.605 -19.719 1 86.31 121 THR A C 1
ATOM 937 O O . THR A 1 121 ? 19.469 -6.809 -20.531 1 86.31 121 THR A O 1
ATOM 940 N N . ALA A 1 122 ? 18.781 -6.289 -18.484 1 89.62 122 ALA A N 1
ATOM 941 C CA . ALA A 1 122 ? 20.125 -6.051 -17.984 1 89.62 122 ALA A CA 1
ATOM 942 C C . ALA A 1 122 ? 20.859 -7.367 -17.734 1 89.62 122 ALA A C 1
ATOM 944 O O . ALA A 1 122 ? 22.078 -7.383 -17.547 1 89.62 122 ALA A O 1
ATOM 945 N N . GLY A 1 123 ? 20.094 -8.5 -17.734 1 91.81 123 GLY A N 1
ATOM 946 C CA . GLY A 1 123 ? 20.688 -9.812 -17.562 1 91.81 123 GLY A CA 1
ATOM 947 C C . GLY A 1 123 ? 20.859 -10.211 -16.109 1 91.81 123 GLY A C 1
ATOM 948 O O . GLY A 1 123 ? 21.625 -11.125 -15.797 1 91.81 123 GLY A O 1
ATOM 949 N N . PHE A 1 124 ? 20.188 -9.5 -15.18 1 93.06 124 PHE A N 1
ATOM 950 C CA . PHE A 1 124 ? 20.391 -9.766 -13.766 1 93.06 124 PHE A CA 1
ATOM 951 C C . PHE A 1 124 ? 19.125 -10.352 -13.133 1 93.06 124 PHE A C 1
ATOM 953 O O . PHE A 1 124 ? 19.078 -10.547 -11.922 1 93.06 124 PHE A O 1
ATOM 960 N N . TYR A 1 125 ? 18.141 -10.641 -13.938 1 90.44 125 TYR A N 1
ATOM 961 C CA . TYR A 1 125 ? 16.906 -11.195 -13.422 1 90.44 125 TYR A CA 1
ATOM 962 C C . TYR A 1 125 ? 17.156 -12.453 -12.602 1 90.44 125 TYR A C 1
ATOM 964 O O . TYR A 1 125 ? 17.953 -13.305 -12.992 1 90.44 125 TYR A O 1
ATOM 972 N N . GLY A 1 126 ? 16.562 -12.562 -11.469 1 91.25 126 GLY A N 1
ATOM 973 C CA . GLY A 1 126 ? 16.641 -13.773 -10.664 1 91.25 126 GLY A CA 1
ATOM 974 C C . GLY A 1 126 ? 17.688 -13.688 -9.57 1 91.25 126 GLY A C 1
ATOM 975 O O . GLY A 1 126 ? 17.75 -14.555 -8.695 1 91.25 126 GLY A O 1
ATOM 976 N N . GLN A 1 127 ? 18.484 -12.672 -9.633 1 94.06 127 GLN A N 1
ATOM 977 C CA . GLN A 1 127 ? 19.5 -12.516 -8.586 1 94.06 127 GLN A CA 1
ATOM 978 C C . GLN A 1 127 ? 18.906 -11.852 -7.348 1 94.06 127 GLN A C 1
ATOM 980 O O . GLN A 1 127 ? 18.156 -10.875 -7.449 1 94.06 127 GLN A O 1
ATOM 985 N N . PRO A 1 128 ? 19.281 -12.383 -6.176 1 93.19 128 PRO A N 1
ATOM 986 C CA . PRO A 1 128 ? 18.672 -11.891 -4.934 1 93.19 128 PRO A CA 1
ATOM 987 C C . PRO A 1 128 ? 18.891 -10.398 -4.727 1 93.19 128 PRO A C 1
ATOM 989 O O . PRO A 1 128 ? 18.016 -9.711 -4.184 1 93.19 128 PRO A O 1
ATOM 992 N N . TRP A 1 129 ? 20.016 -9.891 -5.16 1 95.31 129 TRP A N 1
ATOM 993 C CA . TRP A 1 129 ? 20.297 -8.484 -4.914 1 95.31 129 TRP A CA 1
ATOM 994 C C . TRP A 1 129 ? 19.359 -7.59 -5.727 1 95.31 129 TRP A C 1
ATOM 996 O O . TRP A 1 129 ? 19.172 -6.418 -5.395 1 95.31 129 TRP A O 1
ATOM 1006 N N . THR A 1 130 ? 18.766 -8.094 -6.828 1 95.19 130 THR A N 1
ATOM 1007 C CA . THR A 1 130 ? 17.812 -7.305 -7.605 1 95.19 130 THR A CA 1
ATOM 1008 C C . THR A 1 130 ? 16.562 -7.012 -6.789 1 95.19 130 THR A C 1
ATOM 1010 O O . THR A 1 130 ? 15.945 -5.949 -6.934 1 95.19 130 THR A O 1
ATOM 1013 N N . ALA A 1 131 ? 16.172 -7.988 -5.895 1 95.88 131 ALA A N 1
ATOM 1014 C CA . ALA A 1 131 ? 15.031 -7.77 -5.008 1 95.88 131 ALA A CA 1
ATOM 1015 C C . ALA A 1 131 ? 15.328 -6.664 -3.998 1 95.88 131 ALA A C 1
ATOM 1017 O O . ALA A 1 131 ? 14.453 -5.852 -3.686 1 95.88 131 ALA A O 1
ATOM 1018 N N . VAL A 1 132 ? 16.562 -6.633 -3.549 1 96.75 132 VAL A N 1
ATOM 1019 C CA . VAL A 1 132 ? 16.969 -5.617 -2.58 1 96.75 132 VAL A CA 1
ATOM 1020 C C . VAL A 1 132 ? 16.859 -4.23 -3.209 1 96.75 132 VAL A C 1
ATOM 1022 O O . VAL A 1 132 ? 16.234 -3.33 -2.643 1 96.75 132 VAL A O 1
ATOM 1025 N N . VAL A 1 133 ? 17.391 -4.094 -4.371 1 94.56 133 VAL A N 1
ATOM 1026 C CA . VAL A 1 133 ? 17.375 -2.812 -5.07 1 94.56 133 VAL A CA 1
ATOM 1027 C C . VAL A 1 133 ? 15.938 -2.434 -5.43 1 94.56 133 VAL A C 1
ATOM 1029 O O . VAL A 1 133 ? 15.539 -1.276 -5.281 1 94.56 133 VAL A O 1
ATOM 1032 N N . SER A 1 134 ? 15.18 -3.414 -5.883 1 93.88 134 SER A N 1
ATOM 1033 C CA . SER A 1 134 ? 13.805 -3.172 -6.293 1 93.88 134 SER A CA 1
ATOM 1034 C C . SER A 1 134 ? 12.953 -2.707 -5.113 1 93.88 134 SER A C 1
ATOM 1036 O O . SER A 1 134 ? 12.188 -1.745 -5.23 1 93.88 134 SER A O 1
ATOM 1038 N N . HIS A 1 135 ? 13.086 -3.418 -3.99 1 94.44 135 HIS A N 1
ATOM 1039 C CA . HIS A 1 135 ? 12.367 -2.994 -2.795 1 94.44 135 HIS A CA 1
ATOM 1040 C C . HIS A 1 135 ? 12.805 -1.605 -2.348 1 94.44 135 HIS A C 1
ATOM 1042 O O . HIS A 1 135 ? 11.984 -0.792 -1.927 1 94.44 135 HIS A O 1
ATOM 1048 N N . ALA A 1 136 ? 14.07 -1.35 -2.439 1 93.62 136 ALA A N 1
ATOM 1049 C CA . ALA A 1 136 ? 14.57 -0.04 -2.035 1 93.62 136 ALA A CA 1
ATOM 1050 C C . ALA A 1 136 ? 13.938 1.072 -2.865 1 93.62 136 ALA A C 1
ATOM 1052 O O . ALA A 1 136 ? 13.492 2.086 -2.318 1 93.62 136 ALA A O 1
ATOM 1053 N N . ILE A 1 137 ? 13.906 0.837 -4.113 1 88 137 ILE A N 1
ATOM 1054 C CA . ILE A 1 137 ? 13.32 1.818 -5.023 1 88 137 ILE A CA 1
ATOM 1055 C C . ILE A 1 137 ? 11.828 1.959 -4.734 1 88 137 ILE A C 1
ATOM 1057 O O . ILE A 1 137 ? 11.305 3.074 -4.656 1 88 137 ILE A O 1
ATOM 1061 N N . PHE A 1 138 ? 11.227 0.872 -4.566 1 87.81 138 PHE A N 1
ATOM 1062 C CA . PHE A 1 138 ? 9.789 0.831 -4.363 1 87.81 138 PHE A CA 1
ATOM 1063 C C . PHE A 1 138 ? 9.398 1.535 -3.066 1 87.81 138 PHE A C 1
ATOM 1065 O O . PHE A 1 138 ? 8.352 2.172 -2.988 1 87.81 138 PHE A O 1
ATOM 1072 N N . PHE A 1 139 ? 10.219 1.487 -2.01 1 89 139 PHE A N 1
ATOM 1073 C CA . PHE A 1 139 ? 9.82 1.972 -0.694 1 89 139 PHE A CA 1
ATOM 1074 C C . PHE A 1 139 ? 10.602 3.229 -0.321 1 89 139 PHE A C 1
ATOM 1076 O O . PHE A 1 139 ? 10.5 3.715 0.807 1 89 139 PHE A O 1
ATOM 1083 N N . VAL A 1 140 ? 11.336 3.816 -1.199 1 88.69 140 VAL A N 1
ATOM 1084 C CA . VAL A 1 140 ? 12.227 4.938 -0.912 1 88.69 140 VAL A CA 1
ATOM 1085 C C . VAL A 1 140 ? 11.406 6.152 -0.488 1 88.69 140 VAL A C 1
ATOM 1087 O O . VAL A 1 140 ? 11.891 7.008 0.259 1 88.69 140 VAL A O 1
ATOM 1090 N N . THR A 1 141 ? 10.266 6.195 -0.923 1 82.88 141 THR A N 1
ATOM 1091 C CA . THR A 1 141 ? 9.406 7.34 -0.63 1 82.88 141 THR A CA 1
ATOM 1092 C C . THR A 1 141 ? 9.195 7.48 0.874 1 82.88 141 THR A C 1
ATOM 1094 O O . THR A 1 141 ? 9.117 8.594 1.394 1 82.88 141 THR A O 1
ATOM 1097 N N . LEU A 1 142 ? 9.141 6.406 1.597 1 85.56 142 LEU A N 1
ATOM 1098 C CA . LEU A 1 142 ? 8.828 6.445 3.021 1 85.56 142 LEU A CA 1
ATOM 1099 C C . LEU A 1 142 ? 9.938 7.145 3.803 1 85.56 142 LEU A C 1
ATOM 1101 O O . LEU A 1 142 ? 9.688 8.133 4.5 1 85.56 142 LEU A O 1
ATOM 1105 N N . PRO A 1 143 ? 11.133 6.758 3.613 1 90.62 143 PRO A N 1
ATOM 1106 C CA . PRO A 1 143 ? 12.188 7.512 4.293 1 90.62 143 PRO A CA 1
ATOM 1107 C C . PRO A 1 143 ? 12.359 8.922 3.74 1 90.62 143 PRO A C 1
ATOM 1109 O O . PRO A 1 143 ? 12.758 9.836 4.469 1 90.62 143 PRO A O 1
ATOM 1112 N N . LEU A 1 144 ? 12.047 9.133 2.512 1 86.5 144 LEU A N 1
ATOM 1113 C CA . LEU A 1 144 ? 12.117 10.492 1.975 1 86.5 144 LEU A CA 1
ATOM 1114 C C . LEU A 1 144 ? 11.141 11.414 2.693 1 86.5 144 LEU A C 1
ATOM 1116 O O . LEU A 1 144 ? 11.484 12.547 3.035 1 86.5 144 LEU A O 1
ATOM 1120 N N . VAL A 1 145 ? 9.992 10.898 2.926 1 81.69 145 VAL A N 1
ATOM 1121 C CA . VAL A 1 145 ? 8.969 11.695 3.594 1 81.69 145 VAL A CA 1
ATOM 1122 C C . VAL A 1 145 ? 9.367 11.938 5.047 1 81.69 145 VAL A C 1
ATOM 1124 O O . VAL A 1 145 ? 9.32 13.07 5.531 1 81.69 145 VAL A O 1
ATOM 1127 N N . THR A 1 146 ? 9.734 10.883 5.73 1 86.62 146 THR A N 1
ATOM 1128 C CA . THR A 1 146 ? 10.078 11.039 7.141 1 86.62 146 THR A CA 1
ATOM 1129 C C . THR A 1 146 ? 11.297 11.938 7.309 1 86.62 146 THR A C 1
ATOM 1131 O O . THR A 1 146 ? 11.328 12.789 8.203 1 86.62 146 THR A O 1
ATOM 1134 N N . LEU A 1 147 ? 12.227 11.812 6.449 1 90.75 147 LEU A N 1
ATOM 1135 C CA . LEU A 1 147 ? 13.43 12.625 6.523 1 90.75 147 LEU A CA 1
ATOM 1136 C C . LEU A 1 147 ? 13.125 14.086 6.191 1 90.75 147 LEU A C 1
ATOM 1138 O O . LEU A 1 147 ? 13.695 14.992 6.797 1 90.75 147 LEU A O 1
ATOM 1142 N N . SER A 1 148 ? 12.328 14.266 5.203 1 85.88 148 SER A N 1
ATOM 1143 C CA . SER A 1 148 ? 11.93 15.625 4.871 1 85.88 148 SER A CA 1
ATOM 1144 C C . SER A 1 148 ? 11.273 16.312 6.062 1 85.88 148 SER A C 1
ATOM 1146 O O . SER A 1 148 ? 11.531 17.5 6.324 1 85.88 148 SER A O 1
ATOM 1148 N N . LEU A 1 149 ? 10.453 15.594 6.746 1 82.94 149 LEU A N 1
ATOM 1149 C CA . LEU A 1 149 ? 9.844 16.125 7.961 1 82.94 149 LEU A CA 1
ATOM 1150 C C . LEU A 1 149 ? 10.906 16.453 9.008 1 82.94 149 LEU A C 1
ATOM 1152 O O . LEU A 1 149 ? 10.828 17.484 9.688 1 82.94 149 LEU A O 1
ATOM 1156 N N . GLY A 1 150 ? 11.812 15.594 9.094 1 87.94 150 GLY A N 1
ATOM 1157 C CA . GLY A 1 150 ? 12.906 15.828 10.023 1 87.94 150 GLY A CA 1
ATOM 1158 C C . GLY A 1 150 ? 13.734 17.047 9.688 1 87.94 150 GLY A C 1
ATOM 1159 O O . GLY A 1 150 ? 14.023 17.875 10.555 1 87.94 150 GLY A O 1
ATOM 1160 N N . PHE A 1 151 ? 14.039 17.203 8.477 1 89.81 151 PHE A N 1
ATOM 1161 C CA . PHE A 1 151 ? 14.859 18.328 8.047 1 89.81 151 PHE A CA 1
ATOM 1162 C C . PHE A 1 151 ? 14.109 19.641 8.219 1 89.81 151 PHE A C 1
ATOM 1164 O O . PHE A 1 151 ? 14.688 20.656 8.633 1 89.81 151 PHE A O 1
ATOM 1171 N N . THR A 1 152 ? 12.867 19.625 7.918 1 84.94 152 THR A N 1
ATOM 1172 C CA . THR A 1 152 ? 12.062 20.828 8.031 1 84.94 152 THR A CA 1
ATOM 1173 C C . THR A 1 152 ? 11.898 21.234 9.492 1 84.94 152 THR A C 1
ATOM 1175 O O . THR A 1 152 ? 11.648 22.406 9.789 1 84.94 152 THR A O 1
ATOM 1178 N N . SER A 1 153 ? 12.07 20.297 10.328 1 86.31 153 SER A N 1
ATOM 1179 C CA . SER A 1 153 ? 11.898 20.594 11.75 1 86.31 153 SER A CA 1
ATOM 1180 C C . SER A 1 153 ? 13.141 21.266 12.328 1 86.31 153 SER A C 1
ATOM 1182 O O . SER A 1 153 ? 13.102 21.781 13.445 1 86.31 153 SER A O 1
ATOM 1184 N N . ILE A 1 154 ? 14.195 21.344 11.57 1 88.75 154 ILE A N 1
ATOM 1185 C CA . ILE A 1 154 ? 15.453 21.906 12.055 1 88.75 154 ILE A CA 1
ATOM 1186 C C . ILE A 1 154 ? 15.398 23.422 11.961 1 88.75 154 ILE A C 1
ATOM 1188 O O . ILE A 1 154 ? 15.039 23.984 10.922 1 88.75 154 ILE A O 1
ATOM 1192 N N . ASP A 1 155 ? 15.711 24 13.023 1 87.94 155 ASP A N 1
ATOM 1193 C CA . ASP A 1 155 ? 15.906 25.453 13.008 1 87.94 155 ASP A CA 1
ATOM 1194 C C . ASP A 1 155 ? 17.172 25.812 12.242 1 87.94 155 ASP A C 1
ATOM 1196 O O . ASP A 1 155 ? 18.281 25.531 12.688 1 87.94 155 ASP A O 1
ATOM 1200 N N . ARG A 1 156 ? 17 26.484 11.234 1 85.69 156 ARG A N 1
ATOM 1201 C CA . ARG A 1 156 ? 18.109 26.828 10.367 1 85.69 156 ARG A CA 1
ATOM 1202 C C . ARG A 1 156 ? 19.125 27.688 11.102 1 85.69 156 ARG A C 1
ATOM 1204 O O . ARG A 1 156 ? 20.312 27.719 10.727 1 85.69 156 ARG A O 1
ATOM 1211 N N . SER A 1 157 ? 18.672 28.312 12.117 1 89.12 157 SER A N 1
ATOM 1212 C CA . SER A 1 157 ? 19.578 29.141 12.898 1 89.12 157 SER A CA 1
ATOM 1213 C C . SER A 1 157 ? 20.688 28.312 13.523 1 89.12 157 SER A C 1
ATOM 1215 O O . SER A 1 157 ? 21.812 28.797 13.703 1 89.12 157 SER A O 1
ATOM 1217 N N . LEU A 1 158 ? 20.406 27.078 13.781 1 88.69 158 LEU A N 1
ATOM 1218 C CA . LEU A 1 158 ? 21.406 26.188 14.344 1 88.69 158 LEU A CA 1
ATOM 1219 C C . LEU A 1 158 ? 22.516 25.891 13.328 1 88.69 158 LEU A C 1
ATOM 1221 O O . LEU A 1 158 ? 23.688 25.859 13.688 1 88.69 158 LEU A O 1
ATOM 1225 N N . VAL A 1 159 ? 22.125 25.75 12.148 1 87.12 159 VAL A N 1
ATOM 1226 C CA . VAL A 1 159 ? 23.062 25.453 11.07 1 87.12 159 VAL A CA 1
ATOM 1227 C C . VAL A 1 159 ? 23.891 26.688 10.766 1 87.12 159 VAL A C 1
ATOM 1229 O O . VAL A 1 159 ? 25.109 26.609 10.57 1 87.12 159 VAL A O 1
ATOM 1232 N N . GLU A 1 160 ? 23.25 27.797 10.766 1 88.25 160 GLU A N 1
ATOM 1233 C CA . GLU A 1 160 ? 23.922 29.062 10.508 1 88.25 160 GLU A CA 1
ATOM 1234 C C . GLU A 1 160 ? 24.938 29.375 11.609 1 88.25 160 GLU A C 1
ATOM 1236 O O . GLU A 1 160 ? 26.047 29.859 11.32 1 88.25 160 GLU A O 1
ATOM 1241 N N . ALA A 1 161 ? 24.516 29.141 12.773 1 90.5 161 ALA A N 1
ATOM 1242 C CA . ALA A 1 161 ? 25.406 29.375 13.914 1 90.5 161 ALA A CA 1
ATOM 1243 C C . ALA A 1 161 ? 26.672 28.531 13.812 1 90.5 161 ALA A C 1
ATOM 1245 O O . ALA A 1 161 ? 27.766 29.016 14.047 1 90.5 161 ALA A O 1
ATOM 1246 N N . ALA A 1 162 ? 26.484 27.297 13.453 1 89.81 162 ALA A N 1
ATOM 1247 C CA . ALA A 1 162 ? 27.641 26.406 13.312 1 89.81 162 ALA A CA 1
ATOM 1248 C C . ALA A 1 162 ? 28.547 26.859 12.18 1 89.81 162 ALA A C 1
ATOM 1250 O O . ALA A 1 162 ? 29.781 26.812 12.312 1 89.81 162 ALA A O 1
ATOM 1251 N N . SER A 1 163 ? 27.938 27.328 11.18 1 87.75 163 SER A N 1
ATOM 1252 C CA . SER A 1 163 ? 28.703 27.797 10.031 1 87.75 163 SER A CA 1
ATOM 1253 C C . SER A 1 163 ? 29.469 29.078 10.367 1 87.75 163 SER A C 1
ATOM 1255 O O . SER A 1 163 ? 30.594 29.281 9.914 1 87.75 163 SER A O 1
ATOM 1257 N N . THR A 1 164 ? 28.812 29.859 11.133 1 90.38 164 THR A N 1
ATOM 1258 C CA . THR A 1 164 ? 29.438 31.109 11.555 1 90.38 164 THR A CA 1
ATOM 1259 C C . THR A 1 164 ? 30.656 30.828 12.438 1 90.38 164 THR A C 1
ATOM 1261 O O . THR A 1 164 ? 31.625 31.578 12.422 1 90.38 164 THR A O 1
ATOM 1264 N N . MET A 1 165 ? 30.625 29.781 13.086 1 92.44 165 MET A N 1
ATOM 1265 C CA . MET A 1 165 ? 31.719 29.375 13.961 1 92.44 165 MET A CA 1
ATOM 1266 C C . MET A 1 165 ? 32.812 28.672 13.164 1 92.44 165 MET A C 1
ATOM 1268 O O . MET A 1 165 ? 33.812 28.234 13.727 1 92.44 165 MET A O 1
ATOM 1272 N N . GLY A 1 166 ? 32.594 28.453 11.867 1 91.31 166 GLY A N 1
ATOM 1273 C CA . GLY A 1 166 ? 33.625 27.953 10.984 1 91.31 166 GLY A CA 1
ATOM 1274 C C . GLY A 1 166 ? 33.469 26.484 10.648 1 91.31 166 GLY A C 1
ATOM 1275 O O . GLY A 1 166 ? 34.312 25.875 10.008 1 91.31 166 GLY A O 1
ATOM 1276 N N . ALA A 1 167 ? 32.375 25.938 11.094 1 91.62 167 ALA A N 1
ATOM 1277 C CA . ALA A 1 167 ? 32.156 24.516 10.812 1 91.62 167 ALA A CA 1
ATOM 1278 C C . ALA A 1 167 ? 31.844 24.297 9.336 1 91.62 167 ALA A C 1
ATOM 1280 O O . ALA A 1 167 ? 31.125 25.078 8.727 1 91.62 167 ALA A O 1
ATOM 1281 N N . ASP A 1 168 ? 32.469 23.234 8.781 1 91.94 168 ASP A N 1
ATOM 1282 C CA . ASP A 1 168 ? 32.156 22.906 7.391 1 91.94 168 ASP A CA 1
ATOM 1283 C C . ASP A 1 168 ? 30.891 22.047 7.293 1 91.94 168 ASP A C 1
ATOM 1285 O O . ASP A 1 168 ? 30.297 21.672 8.312 1 91.94 168 ASP A O 1
ATOM 1289 N N . ASP A 1 169 ? 30.422 21.734 6.145 1 87.19 169 ASP A N 1
ATOM 1290 C CA . ASP A 1 169 ? 29.141 21.062 5.898 1 87.19 169 ASP A CA 1
ATOM 1291 C C . ASP A 1 169 ? 29.141 19.656 6.512 1 87.19 169 ASP A C 1
ATOM 1293 O O . ASP A 1 169 ? 28.109 19.219 7.039 1 87.19 169 ASP A O 1
ATOM 1297 N N . ARG A 1 170 ? 30.203 19.031 6.414 1 90.5 170 ARG A N 1
ATOM 1298 C CA . ARG A 1 170 ? 30.297 17.672 6.961 1 90.5 170 ARG A CA 1
ATOM 1299 C C . ARG A 1 170 ? 30.172 17.688 8.484 1 90.5 170 ARG A C 1
ATOM 1301 O O . ARG A 1 170 ? 29.516 16.828 9.07 1 90.5 170 ARG A O 1
ATOM 1308 N N . THR A 1 171 ? 30.875 18.672 9.062 1 92.31 171 THR A N 1
ATOM 1309 C CA . THR A 1 171 ? 30.828 18.812 10.516 1 92.31 171 THR A CA 1
ATOM 1310 C C . THR A 1 171 ? 29.422 19.188 10.984 1 92.31 171 THR A C 1
ATOM 1312 O O . THR A 1 171 ? 28.922 18.641 11.961 1 92.31 171 THR A O 1
ATOM 1315 N N . VAL A 1 172 ? 28.844 20.125 10.242 1 91.44 172 VAL A N 1
ATOM 1316 C CA . VAL A 1 172 ? 27.484 20.562 10.578 1 91.44 172 VAL A CA 1
ATOM 1317 C C . VAL A 1 172 ? 26.531 19.375 10.469 1 91.44 172 VAL A C 1
ATOM 1319 O O . VAL A 1 172 ? 25.688 19.156 11.352 1 91.44 172 VAL A O 1
ATOM 1322 N N . PHE A 1 173 ? 26.672 18.562 9.406 1 92.19 173 PHE A N 1
ATOM 1323 C CA . PHE A 1 173 ? 25.797 17.422 9.195 1 92.19 173 PHE A CA 1
ATOM 1324 C C . PHE A 1 173 ? 25.953 16.406 10.32 1 92.19 173 PHE A C 1
ATOM 1326 O O . PHE A 1 173 ? 24.953 15.953 10.898 1 92.19 173 PHE A O 1
ATOM 1333 N N . ARG A 1 174 ? 27.125 16.109 10.688 1 93.12 174 ARG A N 1
ATOM 1334 C CA . ARG A 1 174 ? 27.406 15.039 11.633 1 93.12 174 ARG A CA 1
ATOM 1335 C C . ARG A 1 174 ? 27.078 15.461 13.055 1 93.12 174 ARG A C 1
ATOM 1337 O O . ARG A 1 174 ? 26.594 14.648 13.852 1 93.12 174 ARG A O 1
ATOM 1344 N N . THR A 1 175 ? 27.234 16.766 13.367 1 92.25 175 THR A N 1
ATOM 1345 C CA . THR A 1 175 ? 27.188 17.156 14.773 1 92.25 175 THR A CA 1
ATOM 1346 C C . THR A 1 175 ? 25.859 17.859 15.078 1 92.25 175 THR A C 1
ATOM 1348 O O . THR A 1 1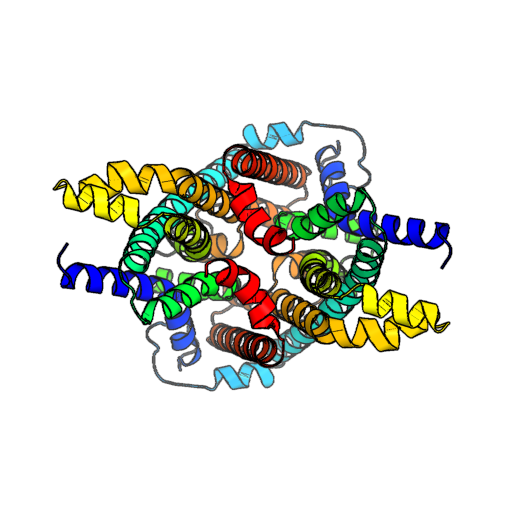75 ? 25.391 17.859 16.219 1 92.25 175 THR A O 1
ATOM 1351 N N . VAL A 1 176 ? 25.25 18.469 14.094 1 91.81 176 VAL A N 1
ATOM 1352 C CA . VAL A 1 176 ? 24.016 19.234 14.344 1 91.81 176 VAL A CA 1
ATOM 1353 C C . VAL A 1 176 ? 22.844 18.531 13.672 1 91.81 176 VAL A C 1
ATOM 1355 O O . VAL A 1 176 ? 21.906 18.094 14.344 1 91.81 176 VAL A O 1
ATOM 1358 N N . VAL A 1 177 ? 22.953 18.266 12.43 1 93.56 177 VAL A N 1
ATOM 1359 C CA . VAL A 1 177 ? 21.828 17.844 11.617 1 93.56 177 VAL A CA 1
ATOM 1360 C C . VAL A 1 177 ? 21.5 16.375 11.898 1 93.56 177 VAL A C 1
ATOM 1362 O O . VAL A 1 177 ? 20.375 16.031 12.242 1 93.56 177 VAL A O 1
ATOM 1365 N N . LEU A 1 178 ? 22.5 15.484 11.867 1 94.25 178 LEU A N 1
ATOM 1366 C CA . LEU A 1 178 ? 22.312 14.047 11.953 1 94.25 178 LEU A CA 1
ATOM 1367 C C . LEU A 1 178 ? 21.656 13.656 13.266 1 94.25 178 LEU A C 1
ATOM 1369 O O . LEU A 1 178 ? 20.672 12.906 13.281 1 94.25 178 LEU A O 1
ATOM 1373 N N . PRO A 1 179 ? 22.156 14.227 14.359 1 93.44 179 PRO A N 1
ATOM 1374 C CA . PRO A 1 179 ? 21.5 13.891 15.617 1 93.44 179 PRO A CA 1
ATOM 1375 C C . PRO A 1 179 ? 20.031 14.32 15.656 1 93.44 179 PRO A C 1
ATOM 1377 O O . PRO A 1 179 ? 19.203 13.648 16.266 1 93.44 179 PRO A O 1
ATOM 1380 N N . LEU A 1 180 ? 19.703 15.414 15.023 1 91.56 180 LEU A N 1
ATOM 1381 C CA . LEU A 1 180 ? 18.344 15.945 15.047 1 91.56 180 LEU A CA 1
ATOM 1382 C C . LEU A 1 180 ? 17.422 15.125 14.148 1 91.56 180 LEU A C 1
ATOM 1384 O O . LEU A 1 180 ? 16.234 14.992 14.438 1 91.56 180 LEU A O 1
ATOM 1388 N N . ILE A 1 181 ? 17.969 14.523 13.117 1 94.06 181 ILE A N 1
ATOM 1389 C CA . ILE A 1 181 ? 17.078 13.836 12.188 1 94.06 181 ILE A CA 1
ATOM 1390 C C . ILE A 1 181 ? 17.141 12.328 12.43 1 94.06 181 ILE A C 1
ATOM 1392 O O . ILE A 1 181 ? 16.438 11.562 11.781 1 94.06 181 ILE A O 1
ATOM 1396 N N . LEU A 1 182 ? 17.969 11.867 13.328 1 94.19 182 LEU A N 1
ATOM 1397 C CA . LEU A 1 182 ? 18.172 10.445 13.594 1 94.19 182 LEU A CA 1
ATOM 1398 C C . LEU A 1 182 ? 16.844 9.742 13.852 1 94.19 182 LEU A C 1
ATOM 1400 O O . LEU A 1 182 ? 16.578 8.68 13.297 1 94.19 182 LEU A O 1
ATOM 1404 N N . PRO A 1 183 ? 15.922 10.312 14.648 1 92.62 183 PRO A N 1
ATOM 1405 C CA . PRO A 1 183 ? 14.633 9.641 14.844 1 92.62 183 PRO A CA 1
ATOM 1406 C C . PRO A 1 183 ? 13.852 9.461 13.547 1 92.62 183 PRO A C 1
ATOM 1408 O O . PRO A 1 183 ? 13.133 8.477 13.391 1 92.62 183 PRO A O 1
ATOM 1411 N N . TYR A 1 184 ? 14.023 10.391 12.664 1 91.75 184 TYR A N 1
ATOM 1412 C CA . TYR A 1 184 ? 13.328 10.32 11.383 1 91.75 184 TYR A CA 1
ATOM 1413 C C . TYR A 1 184 ? 13.984 9.289 10.461 1 91.75 184 TYR A C 1
ATOM 1415 O O . TYR A 1 184 ? 13.297 8.648 9.656 1 91.75 184 TYR A O 1
ATOM 1423 N N . ILE A 1 185 ? 15.32 9.148 10.602 1 95.81 185 ILE A N 1
ATOM 1424 C CA . ILE A 1 185 ? 16.031 8.094 9.875 1 95.81 185 ILE A CA 1
ATOM 1425 C C . ILE A 1 185 ? 15.531 6.73 10.344 1 95.81 185 ILE A C 1
ATOM 1427 O O . ILE A 1 185 ? 15.188 5.875 9.523 1 95.81 185 ILE A O 1
ATOM 1431 N N . VAL A 1 186 ? 15.438 6.578 11.633 1 94.94 186 VAL A N 1
ATOM 1432 C CA . VAL A 1 186 ? 15.023 5.312 12.234 1 94.94 186 VAL A CA 1
ATOM 1433 C C . VAL A 1 186 ? 13.578 5.008 11.844 1 94.94 186 VAL A C 1
ATOM 1435 O O . VAL A 1 186 ? 13.25 3.865 11.508 1 94.94 186 VAL A O 1
ATOM 1438 N N . SER A 1 187 ? 12.75 6.008 11.867 1 92.31 187 SER A N 1
ATOM 1439 C CA . SER A 1 187 ? 11.344 5.816 11.5 1 92.31 187 SER A CA 1
ATOM 1440 C C . SER A 1 187 ? 11.211 5.406 10.039 1 92.31 187 SER A C 1
ATOM 1442 O O . SER A 1 187 ? 10.461 4.484 9.711 1 92.31 187 SER A O 1
ATOM 1444 N N . GLY A 1 188 ? 11.93 6.164 9.195 1 92.38 188 GLY A N 1
ATOM 1445 C CA . GLY A 1 188 ? 11.914 5.812 7.789 1 92.38 188 GLY A CA 1
ATOM 1446 C C . GLY A 1 188 ? 12.406 4.402 7.52 1 92.38 188 GLY A C 1
ATOM 1447 O O . GLY A 1 188 ? 11.828 3.682 6.703 1 92.38 188 GLY A O 1
ATOM 1448 N N . TYR A 1 189 ? 13.438 4.027 8.227 1 96.25 189 TYR A N 1
ATOM 1449 C CA . TYR A 1 189 ? 13.977 2.678 8.109 1 96.25 189 TYR A CA 1
ATOM 1450 C C . TYR A 1 189 ? 12.961 1.642 8.562 1 96.25 189 TYR A C 1
ATOM 1452 O O . TYR A 1 189 ? 12.742 0.637 7.883 1 96.25 189 TYR A O 1
ATOM 1460 N N . ALA A 1 190 ? 12.398 1.919 9.727 1 94.31 190 ALA A N 1
ATOM 1461 C CA . ALA A 1 190 ? 11.422 0.993 10.305 1 94.31 190 ALA A CA 1
ATOM 1462 C C . ALA A 1 190 ? 10.227 0.805 9.375 1 94.31 190 ALA A C 1
ATOM 1464 O O . ALA A 1 190 ? 9.773 -0.32 9.156 1 94.31 190 ALA A O 1
ATOM 1465 N N . PHE A 1 191 ? 9.766 1.843 8.805 1 89.81 191 PHE A N 1
ATOM 1466 C CA . PHE A 1 191 ? 8.617 1.771 7.902 1 89.81 191 PHE A CA 1
ATOM 1467 C C . PHE A 1 191 ? 8.961 0.961 6.656 1 89.81 191 PHE A C 1
ATOM 1469 O O . PHE A 1 191 ? 8.203 0.07 6.266 1 89.81 191 PHE A O 1
ATOM 1476 N N . ALA A 1 192 ? 10.086 1.283 6.086 1 93.12 192 ALA A N 1
ATOM 1477 C CA . ALA A 1 192 ? 10.516 0.557 4.895 1 93.12 192 ALA A CA 1
ATOM 1478 C C . ALA A 1 192 ? 10.742 -0.92 5.203 1 93.12 192 ALA A C 1
ATOM 1480 O O . ALA A 1 192 ? 10.406 -1.789 4.395 1 93.12 192 ALA A O 1
ATOM 1481 N N . PHE A 1 193 ? 11.305 -1.182 6.355 1 95.38 193 PHE A N 1
ATOM 1482 C CA . PHE A 1 193 ? 11.57 -2.549 6.785 1 95.38 193 PHE A CA 1
ATOM 1483 C C . PHE A 1 193 ? 10.273 -3.346 6.883 1 95.38 193 PHE A C 1
ATOM 1485 O O . PHE A 1 193 ? 10.172 -4.441 6.328 1 95.38 193 PHE A O 1
ATOM 1492 N N . VAL A 1 194 ? 9.32 -2.83 7.566 1 91.5 194 VAL A N 1
ATOM 1493 C CA . VAL A 1 194 ? 8.07 -3.533 7.805 1 91.5 194 VAL A CA 1
ATOM 1494 C C . VAL A 1 194 ? 7.336 -3.75 6.484 1 91.5 194 VAL A C 1
ATOM 1496 O O . VAL A 1 194 ? 6.789 -4.828 6.238 1 91.5 194 VAL A O 1
ATOM 1499 N N . LEU A 1 195 ? 7.352 -2.781 5.621 1 89.56 195 LEU A N 1
ATOM 1500 C CA . LEU A 1 195 ? 6.648 -2.91 4.348 1 89.56 195 LEU A CA 1
ATOM 1501 C C . LEU A 1 195 ? 7.344 -3.926 3.445 1 89.56 195 LEU A C 1
ATOM 1503 O O . LEU A 1 195 ? 6.684 -4.676 2.723 1 89.56 195 LEU A O 1
ATOM 1507 N N . SER A 1 196 ? 8.609 -3.881 3.482 1 93.19 196 SER A N 1
ATOM 1508 C CA . SER A 1 196 ? 9.352 -4.867 2.709 1 93.19 196 SER A CA 1
ATOM 1509 C C . SER A 1 196 ? 9.094 -6.281 3.217 1 93.19 196 SER A C 1
ATOM 1511 O O . SER A 1 196 ? 8.961 -7.219 2.426 1 93.19 196 SER A O 1
ATOM 1513 N N . LEU A 1 197 ? 9.039 -6.43 4.508 1 92.12 197 LEU A N 1
ATOM 1514 C CA . LEU A 1 197 ? 8.766 -7.734 5.109 1 92.12 197 LEU A CA 1
ATOM 1515 C C . LEU A 1 197 ? 7.453 -8.312 4.586 1 92.12 197 LEU A C 1
ATOM 1517 O O . LEU A 1 197 ? 7.316 -9.531 4.457 1 92.12 197 LEU A O 1
ATOM 1521 N N . ASN A 1 198 ? 6.602 -7.48 4.215 1 87.62 198 ASN A N 1
ATOM 1522 C CA . ASN A 1 198 ? 5.246 -7.906 3.891 1 87.62 198 ASN A CA 1
ATOM 1523 C C . ASN A 1 198 ? 4.988 -7.863 2.389 1 87.62 198 ASN A C 1
ATOM 1525 O O . ASN A 1 198 ? 3.893 -8.195 1.931 1 87.62 198 ASN A O 1
ATOM 1529 N N . GLU A 1 199 ? 5.898 -7.453 1.663 1 89.88 199 GLU A N 1
ATOM 1530 C CA . GLU A 1 199 ? 5.723 -7.234 0.23 1 89.88 199 GLU A CA 1
ATOM 1531 C C . GLU A 1 199 ? 5.879 -8.539 -0.549 1 89.88 199 GLU A C 1
ATOM 1533 O O . GLU A 1 199 ? 6.785 -9.328 -0.272 1 89.88 199 GLU A O 1
ATOM 1538 N N . TYR A 1 200 ? 5.055 -8.812 -1.524 1 90.12 200 TYR A N 1
ATOM 1539 C CA . TYR A 1 200 ? 5.027 -10.062 -2.268 1 90.12 200 TYR A CA 1
ATOM 1540 C C . TYR A 1 200 ? 5.32 -9.828 -3.744 1 90.12 200 TYR A C 1
ATOM 1542 O O . TYR A 1 200 ? 6.199 -10.477 -4.32 1 90.12 200 TYR A O 1
ATOM 1550 N N . ILE A 1 201 ? 4.723 -8.891 -4.348 1 89.19 201 ILE A N 1
ATOM 1551 C CA . ILE A 1 201 ? 4.609 -8.781 -5.797 1 89.19 201 ILE A CA 1
ATOM 1552 C C . ILE A 1 201 ? 5.965 -8.406 -6.395 1 89.19 201 ILE A C 1
ATOM 1554 O O . ILE A 1 201 ? 6.469 -9.086 -7.289 1 89.19 201 ILE A O 1
ATOM 1558 N N . VAL A 1 202 ? 6.547 -7.391 -5.898 1 90.88 202 VAL A N 1
ATOM 1559 C CA . VAL A 1 202 ? 7.82 -6.914 -6.434 1 90.88 202 VAL A CA 1
ATOM 1560 C C . VAL A 1 202 ? 8.898 -7.969 -6.211 1 90.88 202 VAL A C 1
ATOM 1562 O O . VAL A 1 202 ? 9.695 -8.25 -7.109 1 90.88 202 VAL A O 1
ATOM 1565 N N . ALA A 1 203 ? 8.875 -8.539 -5.035 1 92.62 203 ALA A N 1
ATOM 1566 C CA . ALA A 1 203 ? 9.844 -9.594 -4.75 1 92.62 203 ALA A CA 1
ATOM 1567 C C . ALA A 1 203 ? 9.664 -10.773 -5.699 1 92.62 203 ALA A C 1
ATOM 1569 O O . ALA A 1 203 ? 10.633 -11.242 -6.312 1 92.62 203 ALA A O 1
ATOM 1570 N N . TYR A 1 204 ? 8.523 -11.203 -5.848 1 89.69 204 TYR A N 1
ATOM 1571 C CA . TYR A 1 204 ? 8.234 -12.367 -6.68 1 89.69 204 TYR A CA 1
ATOM 1572 C C . TYR A 1 204 ? 8.633 -12.109 -8.125 1 89.69 204 TYR A C 1
ATOM 1574 O O . TYR A 1 204 ? 9.273 -12.953 -8.766 1 89.69 204 TYR A O 1
ATOM 1582 N N . MET A 1 205 ? 8.32 -10.984 -8.625 1 87.56 205 MET A N 1
ATOM 1583 C CA . MET A 1 205 ? 8.492 -10.727 -10.055 1 87.56 205 MET A CA 1
ATOM 1584 C C . MET A 1 205 ? 9.945 -10.391 -10.375 1 87.56 205 MET A C 1
ATOM 1586 O O . MET A 1 205 ? 10.375 -10.508 -11.523 1 87.56 205 MET A O 1
ATOM 1590 N N . THR A 1 206 ? 10.695 -9.977 -9.414 1 89.88 206 THR A N 1
ATOM 1591 C CA . THR A 1 206 ? 12.07 -9.586 -9.719 1 89.88 206 THR A CA 1
ATOM 1592 C C . THR A 1 206 ? 13.023 -10.758 -9.492 1 89.88 206 THR A C 1
ATOM 1594 O O . THR A 1 206 ? 14.078 -10.836 -10.125 1 89.88 206 THR A O 1
ATOM 1597 N N . VAL A 1 207 ? 12.711 -11.625 -8.562 1 86.88 207 VAL A N 1
ATOM 1598 C CA . VAL A 1 207 ? 13.656 -12.688 -8.234 1 86.88 207 VAL A CA 1
ATOM 1599 C C . VAL A 1 207 ? 13.133 -14.023 -8.758 1 86.88 207 VAL A C 1
ATOM 1601 O O . VAL A 1 207 ? 13.898 -14.977 -8.922 1 86.88 207 VAL A O 1
ATOM 1604 N N . GLY A 1 208 ? 11.953 -14.078 -8.977 1 75 208 GLY A N 1
ATOM 1605 C CA . GLY A 1 208 ? 11.391 -15.328 -9.461 1 75 208 GLY A CA 1
ATOM 1606 C C . GLY A 1 208 ? 11.422 -16.438 -8.422 1 75 208 GLY A C 1
ATOM 1607 O O . GLY A 1 208 ? 10.961 -16.25 -7.297 1 75 208 GLY A O 1
ATOM 1608 N N . PHE A 1 209 ? 12.047 -17.578 -8.812 1 76.5 209 PHE A N 1
ATOM 1609 C CA . PHE A 1 209 ? 11.984 -18.781 -7.984 1 76.5 209 PHE A CA 1
ATOM 1610 C C . PHE A 1 209 ? 13.297 -18.984 -7.223 1 76.5 209 PHE A C 1
ATOM 1612 O O . PHE A 1 209 ? 13.43 -19.938 -6.453 1 76.5 209 PHE A O 1
ATOM 1619 N N . THR A 1 210 ? 14.141 -18.016 -7.324 1 84.06 210 THR A N 1
ATOM 1620 C CA . THR A 1 210 ? 15.461 -18.203 -6.742 1 84.06 210 THR A CA 1
ATOM 1621 C C . THR A 1 210 ? 15.453 -17.891 -5.25 1 84.06 210 THR A C 1
ATOM 1623 O O . THR A 1 210 ? 16.281 -18.406 -4.492 1 84.06 210 THR A O 1
ATOM 1626 N N . MET A 1 211 ? 14.625 -17.016 -4.832 1 88.12 211 MET A N 1
ATOM 1627 C CA . MET A 1 211 ? 14.461 -16.656 -3.428 1 88.12 211 MET A CA 1
ATOM 1628 C C . MET A 1 211 ? 12.992 -16.625 -3.039 1 88.12 211 MET A C 1
ATOM 1630 O O . MET A 1 211 ? 12.156 -16.109 -3.787 1 88.12 211 MET A O 1
ATOM 1634 N N . GLU A 1 212 ? 12.781 -17.297 -1.981 1 93.12 212 GLU A N 1
ATOM 1635 C CA . GLU A 1 212 ? 11.406 -17.344 -1.485 1 93.12 212 GLU A CA 1
ATOM 1636 C C . GLU A 1 212 ? 11.281 -16.625 -0.149 1 93.12 212 GLU A C 1
ATOM 1638 O O . GLU A 1 212 ? 11.797 -17.094 0.87 1 93.12 212 GLU A O 1
ATOM 1643 N N . THR A 1 213 ? 10.609 -15.484 -0.196 1 94.12 213 THR A N 1
ATOM 1644 C CA . THR A 1 213 ? 10.297 -14.781 1.047 1 94.12 213 THR A CA 1
ATOM 1645 C C . THR A 1 213 ? 9.062 -15.391 1.712 1 94.12 213 THR A C 1
ATOM 1647 O O . THR A 1 213 ? 8.383 -16.234 1.122 1 94.12 213 THR A O 1
ATOM 1650 N N . LEU A 1 214 ? 8.812 -15.008 2.902 1 92.12 214 LEU A N 1
ATOM 1651 C CA . LEU A 1 214 ? 7.695 -15.57 3.658 1 92.12 214 LEU A CA 1
ATOM 1652 C C . LEU A 1 214 ? 6.375 -15.344 2.926 1 92.12 214 LEU A C 1
ATOM 1654 O O . LEU A 1 214 ? 5.578 -16.266 2.771 1 92.12 214 LEU A O 1
ATOM 1658 N N . PRO A 1 215 ? 6.117 -14.102 2.396 1 90.88 215 PRO A N 1
ATOM 1659 C CA . PRO A 1 215 ? 4.875 -13.922 1.644 1 90.88 215 PRO A CA 1
ATOM 1660 C C . PRO A 1 215 ? 4.793 -14.828 0.415 1 90.88 215 PRO A C 1
ATOM 1662 O O . PRO A 1 215 ? 3.725 -15.367 0.109 1 90.88 215 PRO A O 1
ATOM 1665 N N . ILE A 1 216 ? 5.891 -14.984 -0.245 1 89.75 216 ILE A N 1
ATOM 1666 C CA . ILE A 1 216 ? 5.918 -15.867 -1.404 1 89.75 216 ILE A CA 1
ATOM 1667 C C . ILE A 1 216 ? 5.641 -17.312 -0.965 1 89.75 216 ILE A C 1
ATOM 1669 O O . ILE A 1 216 ? 4.867 -18.016 -1.608 1 89.75 216 ILE A O 1
ATOM 1673 N N . LYS A 1 217 ? 6.258 -17.703 0.139 1 90.62 217 LYS A N 1
ATOM 1674 C CA . LYS A 1 217 ? 6.051 -19.047 0.655 1 90.62 217 LYS A CA 1
ATOM 1675 C C . LYS A 1 217 ? 4.59 -19.281 1.04 1 90.62 217 LYS A C 1
ATOM 1677 O O . LYS A 1 217 ? 4.035 -20.344 0.794 1 90.62 217 LYS A O 1
ATOM 1682 N N . ILE A 1 218 ? 3.977 -18.312 1.671 1 87.5 218 ILE A N 1
ATOM 1683 C CA . ILE A 1 218 ? 2.566 -18.406 2.029 1 87.5 218 ILE A CA 1
ATOM 1684 C C . ILE A 1 218 ? 1.726 -18.609 0.771 1 87.5 218 ILE A C 1
ATOM 1686 O O . ILE A 1 218 ? 0.862 -19.484 0.728 1 87.5 218 ILE A O 1
ATOM 1690 N N . PHE A 1 219 ? 2.029 -17.859 -0.253 1 83.31 219 PHE A N 1
ATOM 1691 C CA . PHE A 1 219 ? 1.276 -17.953 -1.499 1 83.31 219 PHE A CA 1
ATOM 1692 C C . PHE A 1 219 ? 1.479 -19.312 -2.164 1 83.31 219 PHE A C 1
ATOM 1694 O O . PHE A 1 219 ? 0.527 -19.906 -2.676 1 83.31 219 PHE A O 1
ATOM 1701 N N . ASN A 1 220 ? 2.666 -19.734 -2.131 1 82.88 220 ASN A N 1
ATOM 1702 C CA . ASN A 1 220 ? 2.965 -21.031 -2.713 1 82.88 220 ASN A CA 1
ATOM 1703 C C . ASN A 1 220 ? 2.297 -22.156 -1.932 1 82.88 220 ASN A C 1
ATOM 1705 O O . ASN A 1 220 ? 1.853 -23.156 -2.518 1 82.88 220 ASN A O 1
ATOM 1709 N N . ALA A 1 221 ? 2.287 -21.969 -0.657 1 82.31 221 ALA A N 1
ATOM 1710 C CA . ALA A 1 221 ? 1.688 -23 0.203 1 82.31 221 ALA A CA 1
ATOM 1711 C C . ALA A 1 221 ? 0.178 -23.062 -0.003 1 82.31 221 ALA A C 1
ATOM 1713 O O . ALA A 1 221 ? -0.434 -24.109 0.216 1 82.31 221 ALA A O 1
ATOM 1714 N N . LEU A 1 222 ? -0.455 -22 -0.381 1 75.69 222 LEU A N 1
ATOM 1715 C CA . LEU A 1 222 ? -1.884 -21.984 -0.676 1 75.69 222 LEU A CA 1
ATOM 1716 C C . LEU A 1 222 ? -2.207 -22.938 -1.829 1 75.69 222 LEU A C 1
ATOM 1718 O O . LEU A 1 222 ? -3.316 -23.469 -1.906 1 75.69 222 LEU A O 1
ATOM 1722 N N . ARG A 1 223 ? -1.28 -23.125 -2.662 1 70.31 223 ARG A N 1
ATOM 1723 C CA . ARG A 1 223 ? -1.481 -23.984 -3.828 1 70.31 223 ARG A CA 1
ATOM 1724 C C . ARG A 1 223 ? -1.235 -25.438 -3.48 1 70.31 223 ARG A C 1
ATOM 1726 O O . ARG A 1 223 ? -1.877 -26.328 -4.039 1 70.31 223 ARG A O 1
ATOM 1733 N N . TYR A 1 224 ? -0.361 -25.719 -2.633 1 65.81 224 TYR A N 1
ATOM 1734 C CA . TYR A 1 224 ? 0.117 -27.094 -2.496 1 65.81 224 TYR A CA 1
ATOM 1735 C C . TYR A 1 224 ? -0.316 -27.688 -1.163 1 65.81 224 TYR A C 1
ATOM 1737 O O . TYR A 1 224 ? -0.211 -28.906 -0.955 1 65.81 224 TYR A O 1
ATOM 1745 N N . GLY A 1 225 ? -0.829 -26.891 -0.193 1 68.06 225 GLY A N 1
ATOM 1746 C CA . GLY A 1 225 ? -1.242 -27.469 1.08 1 68.06 225 GLY A CA 1
ATOM 1747 C C . GLY A 1 225 ? -1.382 -26.422 2.18 1 68.06 225 GLY A C 1
ATOM 1748 O O . GLY A 1 225 ? -0.394 -25.828 2.598 1 68.06 225 GLY A O 1
ATOM 1749 N N . TYR A 1 226 ? -2.525 -26.422 2.619 1 74.44 226 TYR A N 1
ATOM 1750 C CA . TYR A 1 226 ? -2.895 -25.484 3.672 1 74.44 226 TYR A CA 1
ATOM 1751 C C . TYR A 1 226 ? -2.359 -25.953 5.023 1 74.44 226 TYR A C 1
ATOM 1753 O O . TYR A 1 226 ? -2.5 -27.125 5.387 1 74.44 226 TYR A O 1
ATOM 1761 N N . THR A 1 227 ? -1.411 -25.172 5.578 1 86.12 227 THR A N 1
ATOM 1762 C CA . THR A 1 227 ? -0.964 -25.422 6.941 1 86.12 227 THR A CA 1
ATOM 1763 C C . THR A 1 227 ? -1.197 -24.203 7.824 1 86.12 227 THR A C 1
ATOM 1765 O O . THR A 1 227 ? -1.111 -23.062 7.355 1 86.12 227 THR A O 1
ATOM 1768 N N . PRO A 1 228 ? -1.444 -24.516 9.086 1 92.12 228 PRO A N 1
ATOM 1769 C CA . PRO A 1 228 ? -1.623 -23.391 10.008 1 92.12 228 PRO A CA 1
ATOM 1770 C C . PRO A 1 228 ? -0.353 -22.562 10.18 1 92.12 228 PRO A C 1
ATOM 1772 O O . PRO A 1 228 ? -0.4 -21.453 10.734 1 92.12 228 PRO A O 1
ATOM 1775 N N . THR A 1 229 ? 0.751 -23.078 9.68 1 92.56 229 THR A N 1
ATOM 1776 C CA . THR A 1 229 ? 1.999 -22.328 9.727 1 92.56 229 THR A CA 1
ATOM 1777 C C . THR A 1 229 ? 1.858 -21 8.992 1 92.56 229 THR A C 1
ATOM 1779 O O . THR A 1 229 ? 2.438 -20 9.406 1 92.56 229 THR A O 1
ATOM 1782 N N . MET A 1 230 ? 1.046 -21 7.984 1 90.69 230 MET A N 1
ATOM 1783 C CA . MET A 1 230 ? 0.784 -19.781 7.25 1 90.69 230 MET A CA 1
ATOM 1784 C C . MET A 1 230 ? 0.173 -18.719 8.164 1 90.69 230 MET A C 1
ATOM 1786 O O . MET A 1 230 ? 0.553 -17.547 8.102 1 90.69 230 MET A O 1
ATOM 1790 N N . ALA A 1 231 ? -0.718 -19.203 8.984 1 90.56 231 ALA A N 1
ATOM 1791 C CA . ALA A 1 231 ? -1.386 -18.297 9.914 1 90.56 231 ALA A CA 1
ATOM 1792 C C . ALA A 1 231 ? -0.431 -17.828 11.016 1 90.56 231 ALA A C 1
ATOM 1794 O O . ALA A 1 231 ? -0.438 -16.656 11.398 1 90.56 231 ALA A O 1
ATOM 1795 N N . SER A 1 232 ? 0.34 -18.75 11.484 1 93.19 232 SER A N 1
ATOM 1796 C CA . SER A 1 232 ? 1.288 -18.391 12.539 1 93.19 232 SER A CA 1
ATOM 1797 C C . SER A 1 232 ? 2.309 -17.375 12.047 1 93.19 232 SER A C 1
ATOM 1799 O O . SER A 1 232 ? 2.707 -16.484 12.797 1 93.19 232 SER A O 1
ATOM 1801 N N . VAL A 1 233 ? 2.775 -17.531 10.805 1 91.19 233 VAL A N 1
ATOM 1802 C CA . VAL A 1 233 ? 3.691 -16.562 10.211 1 91.19 233 VAL A CA 1
ATOM 1803 C C . VAL A 1 233 ? 3.023 -15.188 10.141 1 91.19 233 VAL A C 1
ATOM 1805 O O . VAL A 1 233 ? 3.666 -14.164 10.391 1 91.19 233 VAL A O 1
ATOM 1808 N N . THR A 1 234 ? 1.802 -15.195 9.828 1 86.12 234 THR A N 1
ATOM 1809 C CA . THR A 1 234 ? 1.034 -13.953 9.75 1 86.12 234 THR A CA 1
ATOM 1810 C C . THR A 1 234 ? 0.977 -13.266 11.109 1 86.12 234 THR A C 1
ATOM 1812 O O . THR A 1 234 ? 1.188 -12.055 11.203 1 86.12 234 THR A O 1
ATOM 1815 N N . ILE A 1 235 ? 0.719 -14.008 12.094 1 88.75 235 ILE A N 1
ATOM 1816 C CA . ILE A 1 235 ? 0.673 -13.461 13.438 1 88.75 235 ILE A CA 1
ATOM 1817 C C . ILE A 1 235 ? 2.047 -12.914 13.82 1 88.75 235 ILE A C 1
ATOM 1819 O O . ILE A 1 235 ? 2.15 -11.852 14.438 1 88.75 235 ILE A O 1
ATOM 1823 N N . LEU A 1 236 ? 3.018 -13.633 13.453 1 89.5 236 LEU A N 1
ATOM 1824 C CA . LEU A 1 236 ? 4.379 -13.172 13.719 1 89.5 236 LEU A CA 1
ATOM 1825 C C . LEU A 1 236 ? 4.648 -11.844 13.023 1 89.5 236 LEU A C 1
ATOM 1827 O O . LEU A 1 236 ? 5.242 -10.938 13.617 1 89.5 236 LEU A O 1
ATOM 1831 N N . PHE A 1 237 ? 4.23 -11.68 11.797 1 87.44 237 PHE A N 1
ATOM 1832 C CA . PHE A 1 237 ? 4.426 -10.445 11.047 1 87.44 237 PHE A CA 1
ATOM 1833 C C . PHE A 1 237 ? 3.689 -9.289 11.703 1 87.44 237 PHE A C 1
ATOM 1835 O O . PHE A 1 237 ? 4.25 -8.195 11.867 1 87.44 237 PHE A O 1
ATOM 1842 N N . VAL A 1 238 ? 2.49 -9.555 12.078 1 84.06 238 VAL A N 1
ATOM 1843 C CA . VAL A 1 238 ? 1.669 -8.516 12.695 1 84.06 238 VAL A CA 1
ATOM 1844 C C . VAL A 1 238 ? 2.293 -8.078 14.016 1 84.06 238 VAL A C 1
ATOM 1846 O O . VAL A 1 238 ? 2.379 -6.883 14.305 1 84.06 238 VAL A O 1
ATOM 1849 N N . THR A 1 239 ? 2.717 -9.008 14.805 1 88.31 239 THR A N 1
ATOM 1850 C CA . THR A 1 239 ? 3.328 -8.719 16.094 1 88.31 239 THR A CA 1
ATOM 1851 C C . THR A 1 239 ? 4.633 -7.945 15.906 1 88.31 239 THR A C 1
ATOM 1853 O O . THR A 1 239 ? 4.895 -6.98 16.625 1 88.31 239 THR A O 1
ATOM 1856 N N . THR A 1 240 ? 5.43 -8.367 14.945 1 89.69 240 THR A N 1
ATOM 1857 C CA . THR A 1 240 ? 6.688 -7.68 14.672 1 89.69 240 THR A CA 1
ATOM 1858 C C . THR A 1 240 ? 6.434 -6.234 14.242 1 89.69 240 THR A C 1
ATOM 1860 O O . THR A 1 240 ? 7.086 -5.316 14.742 1 89.69 240 THR A O 1
ATOM 1863 N N . ALA A 1 241 ? 5.512 -6.051 13.344 1 86.44 241 ALA A N 1
ATOM 1864 C CA . ALA A 1 241 ? 5.164 -4.703 12.906 1 86.44 241 ALA A CA 1
ATOM 1865 C C . ALA A 1 241 ? 4.684 -3.855 14.078 1 86.44 241 ALA A C 1
ATOM 1867 O O . ALA A 1 241 ? 5.102 -2.705 14.234 1 86.44 241 ALA A O 1
ATOM 1868 N N . ALA A 1 242 ? 3.842 -4.453 14.922 1 84.38 242 ALA A N 1
ATOM 1869 C CA . ALA A 1 242 ? 3.312 -3.742 16.078 1 84.38 242 ALA A CA 1
ATOM 1870 C C . ALA A 1 242 ? 4.434 -3.334 17.031 1 84.38 242 ALA A C 1
ATOM 1872 O O . ALA A 1 242 ? 4.449 -2.209 17.547 1 84.38 242 ALA A O 1
ATOM 1873 N N . VAL A 1 243 ? 5.309 -4.195 17.281 1 89.06 243 VAL A N 1
ATOM 1874 C CA .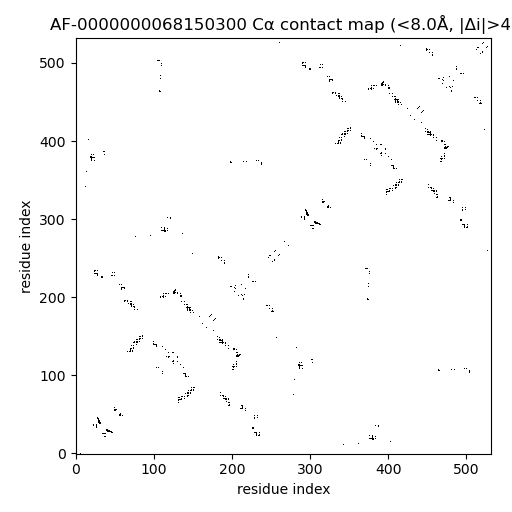 VAL A 1 243 ? 6.422 -3.928 18.188 1 89.06 243 VAL A CA 1
ATOM 1875 C C . VAL A 1 243 ? 7.305 -2.824 17.609 1 89.06 243 VAL A C 1
ATOM 1877 O O . VAL A 1 243 ? 7.648 -1.866 18.297 1 89.06 243 VAL A O 1
ATOM 1880 N N . ILE A 1 244 ? 7.621 -2.928 16.359 1 88.88 244 ILE A N 1
ATOM 1881 C CA . ILE A 1 244 ? 8.508 -1.969 15.719 1 88.88 244 ILE A CA 1
ATOM 1882 C C . ILE A 1 244 ? 7.852 -0.588 15.703 1 88.88 244 ILE A C 1
ATOM 1884 O O . ILE A 1 244 ? 8.477 0.404 16.078 1 88.88 244 ILE A O 1
ATOM 1888 N N . PHE A 1 245 ? 6.641 -0.523 15.344 1 83.62 245 PHE A N 1
ATOM 1889 C CA . PHE A 1 245 ? 5.973 0.77 15.242 1 83.62 245 PHE A CA 1
ATOM 1890 C C . PHE A 1 245 ? 5.719 1.353 16.625 1 83.62 245 PHE A C 1
ATOM 1892 O O . PHE A 1 245 ? 5.762 2.57 16.812 1 83.62 245 PHE A O 1
ATOM 1899 N N . SER A 1 246 ? 5.457 0.476 17.594 1 84.31 246 SER A N 1
ATOM 1900 C CA . SER A 1 246 ? 5.328 0.955 18.969 1 84.31 246 SER A CA 1
ATOM 1901 C C . SER A 1 246 ? 6.637 1.55 19.469 1 84.31 246 SER A C 1
ATOM 1903 O O . SER A 1 246 ? 6.637 2.578 20.156 1 84.31 246 SER A O 1
ATOM 1905 N N . LEU A 1 247 ? 7.691 0.947 19.125 1 86.06 247 LEU A N 1
ATOM 1906 C CA . LEU A 1 247 ? 9 1.441 19.531 1 86.06 247 LEU A CA 1
ATOM 1907 C C . LEU A 1 247 ? 9.328 2.758 18.828 1 86.06 247 LEU A C 1
ATOM 1909 O O . LEU A 1 247 ? 9.883 3.672 19.438 1 86.06 247 LEU A O 1
ATOM 1913 N N . VAL A 1 248 ? 9.023 2.832 17.609 1 84.75 248 VAL A N 1
ATOM 1914 C CA . VAL A 1 248 ? 9.242 4.059 16.844 1 84.75 248 VAL A CA 1
ATOM 1915 C C . VAL A 1 248 ? 8.406 5.191 17.438 1 84.75 248 VAL A C 1
ATOM 1917 O O . VAL A 1 248 ? 8.875 6.324 17.547 1 84.75 248 VAL A O 1
ATOM 1920 N N . ALA A 1 249 ? 7.227 4.863 17.812 1 77.44 249 ALA A N 1
ATOM 1921 C CA . ALA A 1 249 ? 6.328 5.852 18.406 1 77.44 249 ALA A CA 1
ATOM 1922 C C . ALA A 1 249 ? 6.852 6.332 19.75 1 77.44 249 ALA A C 1
ATOM 1924 O O . ALA A 1 249 ? 6.758 7.52 20.078 1 77.44 249 ALA A O 1
ATOM 1925 N N . ARG A 1 250 ? 7.309 5.426 20.484 1 76.62 250 ARG A N 1
ATOM 1926 C CA . ARG A 1 250 ? 7.746 5.738 21.828 1 76.62 250 ARG A CA 1
ATOM 1927 C C . ARG A 1 250 ? 9.047 6.531 21.812 1 76.62 250 ARG A C 1
ATOM 1929 O O . ARG A 1 250 ? 9.219 7.477 22.594 1 76.62 250 ARG A O 1
ATOM 1936 N N . PHE A 1 251 ? 9.875 6.09 21.047 1 69.06 251 PHE A N 1
ATOM 1937 C CA . PHE A 1 251 ? 11.203 6.695 21.094 1 69.06 251 PHE A CA 1
ATOM 1938 C C . PHE A 1 251 ? 11.336 7.777 20.031 1 69.06 251 PHE A C 1
ATOM 1940 O O . PHE A 1 251 ? 12.281 8.57 20.062 1 69.06 251 PHE A O 1
ATOM 1947 N N . GLY A 1 252 ? 10.516 7.668 19.031 1 62.5 252 GLY A N 1
ATOM 1948 C CA . GLY A 1 252 ? 10.555 8.688 18 1 62.5 252 GLY A CA 1
ATOM 1949 C C . GLY A 1 252 ? 9.672 9.883 18.297 1 62.5 252 GLY A C 1
ATOM 1950 O O . GLY A 1 252 ? 8.742 9.781 19.094 1 62.5 252 GLY A O 1
ATOM 1951 N N . ASP A 1 253 ? 10.039 11 18.641 1 52.41 253 ASP A N 1
ATOM 1952 C CA . ASP A 1 253 ? 9.195 12.188 18.75 1 52.41 253 ASP A CA 1
ATOM 1953 C C . ASP A 1 253 ? 8.109 12.188 17.672 1 52.41 253 ASP A C 1
ATOM 1955 O O . ASP A 1 253 ? 7.832 13.219 17.062 1 52.41 253 ASP A O 1
ATOM 1959 N N . LEU A 1 254 ? 7.75 11.109 17.391 1 49.09 254 LEU A N 1
ATOM 1960 C CA . LEU A 1 254 ? 6.812 10.828 16.312 1 49.09 254 LEU A CA 1
ATOM 1961 C C . LEU A 1 254 ? 5.422 11.359 16.641 1 49.09 254 LEU A C 1
ATOM 1963 O O . LEU A 1 254 ? 4.613 11.586 15.734 1 49.09 254 LEU A O 1
ATOM 1967 N N . PRO A 1 255 ? 5.031 11.219 17.875 1 46.12 255 PRO A N 1
ATOM 1968 C CA . PRO A 1 255 ? 3.771 11.922 18.109 1 46.12 255 PRO A CA 1
ATOM 1969 C C . PRO A 1 255 ? 3.736 13.305 17.453 1 46.12 255 PRO A C 1
ATOM 1971 O O . PRO A 1 255 ? 2.676 13.75 17.016 1 46.12 255 PRO A O 1
ATOM 1974 N N . LYS A 1 256 ? 4.797 14.039 17.516 1 46.28 256 LYS A N 1
ATOM 1975 C CA . LYS A 1 256 ? 4.863 15.266 16.734 1 46.28 256 LYS A CA 1
ATOM 1976 C C . LYS A 1 256 ? 4.746 14.977 15.242 1 46.28 256 LYS A C 1
ATOM 1978 O O . LYS A 1 256 ? 4.195 15.789 14.492 1 46.28 256 LYS A O 1
ATOM 1983 N N . LEU A 1 257 ? 5.223 13.828 14.867 1 42.22 257 LEU A N 1
ATOM 1984 C CA . LEU A 1 257 ? 5.117 13.406 13.469 1 42.22 257 LEU A CA 1
ATOM 1985 C C . LEU A 1 257 ? 3.689 12.992 13.133 1 42.22 257 LEU A C 1
ATOM 1987 O O . LEU A 1 257 ? 3.164 13.352 12.078 1 42.22 257 LEU A O 1
ATOM 1991 N N . LEU A 1 258 ? 3.117 12.18 14.094 1 43.03 258 LEU A N 1
ATOM 1992 C CA . LEU A 1 258 ? 1.719 11.789 13.953 1 43.03 258 LEU A CA 1
ATOM 1993 C C . LEU A 1 258 ? 0.791 12.898 14.438 1 43.03 258 LEU A C 1
ATOM 1995 O O . LEU A 1 258 ? -0.312 13.062 13.914 1 43.03 258 LEU A O 1
ATOM 1999 N N . GLY A 1 259 ? 0.986 13.516 15.594 1 38.59 259 GLY A N 1
ATOM 2000 C CA . GLY A 1 259 ? 0.282 14.641 16.188 1 38.59 259 GLY A CA 1
ATOM 2001 C C . GLY A 1 259 ? 0.368 15.906 15.352 1 38.59 259 GLY A C 1
ATOM 2002 O O . GLY A 1 259 ? -0.502 16.781 15.445 1 38.59 259 GLY A O 1
ATOM 2003 N N . ALA A 1 260 ? 1.493 16.406 14.859 1 37.72 260 ALA A N 1
ATOM 2004 C CA . ALA A 1 260 ? 1.523 17.531 13.922 1 37.72 260 ALA A CA 1
ATOM 2005 C C . ALA A 1 260 ? 0.493 17.344 12.812 1 37.72 260 ALA A C 1
ATOM 2007 O O . ALA A 1 260 ? -0.061 18.328 12.305 1 37.72 260 ALA A O 1
ATOM 2008 N N . MET A 1 261 ? 0.061 16.125 12.633 1 33.97 261 MET A N 1
ATOM 2009 C CA . MET A 1 261 ? -1.118 15.891 11.805 1 33.97 261 MET A CA 1
ATOM 2010 C C . MET A 1 261 ? -2.398 16.125 12.594 1 33.97 261 MET A C 1
ATOM 2012 O O . MET A 1 261 ? -3.408 16.562 12.039 1 33.97 261 MET A O 1
ATOM 2016 N N . SER A 1 262 ? -2.48 15.758 13.898 1 33.56 262 SER A N 1
ATOM 2017 C CA . SER A 1 262 ? -3.672 15.914 14.727 1 33.56 262 SER A CA 1
ATOM 2018 C C . SER A 1 262 ? -3.711 17.297 15.375 1 33.56 262 SER A C 1
ATOM 2020 O O . SER A 1 262 ? -4.789 17.812 15.664 1 33.56 262 SER A O 1
ATOM 2022 N N . SER A 1 263 ? -2.684 17.797 15.898 1 33.31 263 SER A N 1
ATOM 2023 C CA . SER A 1 263 ? -2.719 18.906 16.844 1 33.31 263 SER A CA 1
ATOM 2024 C C . SER A 1 263 ? -2.979 20.234 16.141 1 33.31 263 SER A C 1
ATOM 2026 O O . SER A 1 263 ? -3.104 21.281 16.781 1 33.31 263 SER A O 1
ATOM 2028 N N . ASP A 1 264 ? -2.807 20.422 14.859 1 33.12 264 ASP A N 1
ATOM 2029 C CA . ASP A 1 264 ? -3.146 21.797 14.508 1 33.12 264 ASP A CA 1
ATOM 2030 C C . ASP A 1 264 ? -4.637 22.062 14.703 1 33.12 264 ASP A C 1
ATOM 2032 O O . ASP A 1 264 ? -5.152 23.094 14.281 1 33.12 264 ASP A O 1
ATOM 2036 N N . GLY A 1 265 ? -5.352 21.016 15.172 1 28.2 265 GLY A N 1
ATOM 2037 C CA . GLY A 1 265 ? -6.727 21.406 15.453 1 28.2 265 GLY A CA 1
ATOM 2038 C C . GLY A 1 265 ? -6.898 22.031 16.828 1 28.2 265 GLY A C 1
ATOM 2039 O O . GLY A 1 265 ? -8.023 22.234 17.281 1 28.2 265 GLY A O 1
ATOM 2040 N N . LYS A 1 266 ? -5.93 22.016 17.828 1 29.06 266 LYS A N 1
ATOM 2041 C CA . LYS A 1 266 ? -6.363 22.875 18.938 1 29.06 266 LYS A CA 1
ATOM 2042 C C . LYS A 1 266 ? -6.051 24.344 18.641 1 29.06 266 LYS A C 1
ATOM 2044 O O . LYS A 1 266 ? -5.051 24.656 17.984 1 29.06 266 LYS A O 1
ATOM 2049 N N . MET B 1 1 ? 31.125 18.859 -2.189 1 54.19 1 MET B N 1
ATOM 2050 C CA . MET B 1 1 ? 30.766 18.141 -3.414 1 54.19 1 MET B CA 1
ATOM 2051 C C . MET B 1 1 ? 30.328 19.125 -4.5 1 54.19 1 MET B C 1
ATOM 2053 O O . MET B 1 1 ? 29.531 20.031 -4.234 1 54.19 1 MET B O 1
ATOM 2057 N N . SER B 1 2 ? 31.031 19.125 -5.527 1 63.19 2 SER B N 1
ATOM 2058 C CA . SER B 1 2 ? 30.812 20.078 -6.609 1 63.19 2 SER B CA 1
ATOM 2059 C C . SER B 1 2 ? 29.375 20.016 -7.125 1 63.19 2 SER B C 1
ATOM 2061 O O . SER B 1 2 ? 28.688 19.031 -6.922 1 63.19 2 SER B O 1
ATOM 2063 N N . THR B 1 3 ? 28.844 21.141 -7.477 1 72 3 THR B N 1
ATOM 2064 C CA . THR B 1 3 ? 27.516 21.359 -8.023 1 72 3 THR B CA 1
ATOM 2065 C C . THR B 1 3 ? 27.203 20.328 -9.109 1 72 3 THR B C 1
ATOM 2067 O O . THR B 1 3 ? 26.078 19.828 -9.195 1 72 3 THR B O 1
ATOM 2070 N N . ILE B 1 4 ? 28.297 20 -9.836 1 75.44 4 ILE B N 1
ATOM 2071 C CA . ILE B 1 4 ? 28.094 19.062 -10.93 1 75.44 4 ILE B CA 1
ATOM 2072 C C . ILE B 1 4 ? 27.828 17.672 -10.375 1 75.44 4 ILE B C 1
ATOM 2074 O O . ILE B 1 4 ? 26.953 16.953 -10.875 1 75.44 4 ILE B O 1
ATOM 2078 N N . PHE B 1 5 ? 28.547 17.281 -9.359 1 74.12 5 PHE B N 1
ATOM 2079 C CA . PHE B 1 5 ? 28.375 15.977 -8.75 1 74.12 5 PHE B CA 1
ATOM 2080 C C . PHE B 1 5 ? 27 15.828 -8.133 1 74.12 5 PHE B C 1
ATOM 2082 O O . PHE B 1 5 ? 26.359 14.781 -8.25 1 74.12 5 PHE B O 1
ATOM 2089 N N . ARG B 1 6 ? 26.625 16.891 -7.68 1 71.88 6 ARG B N 1
ATOM 2090 C CA . ARG B 1 6 ? 25.297 16.875 -7.051 1 71.88 6 ARG B CA 1
ATOM 2091 C C . ARG B 1 6 ? 24.203 16.734 -8.094 1 71.88 6 ARG B C 1
ATOM 2093 O O . ARG B 1 6 ? 23.266 15.945 -7.914 1 71.88 6 ARG B O 1
ATOM 2100 N N . LYS B 1 7 ? 24.422 17.469 -9.109 1 73.44 7 LYS B N 1
ATOM 2101 C CA . LYS B 1 7 ? 23.422 17.391 -10.172 1 73.44 7 LYS B CA 1
ATOM 2102 C C . LYS B 1 7 ? 23.375 16 -10.797 1 73.44 7 LYS B C 1
ATOM 2104 O O . LYS B 1 7 ? 22.297 15.477 -11.07 1 73.44 7 LYS B O 1
ATOM 2109 N N . VAL B 1 8 ? 24.484 15.492 -10.953 1 77 8 VAL B N 1
ATOM 2110 C CA . VAL B 1 8 ? 24.578 14.164 -11.555 1 77 8 VAL B CA 1
ATOM 2111 C C . VAL B 1 8 ? 23.969 13.125 -10.609 1 77 8 VAL B C 1
ATOM 2113 O O . VAL B 1 8 ? 23.234 12.242 -11.039 1 77 8 VAL B O 1
ATOM 2116 N N . TYR B 1 9 ? 24.188 13.32 -9.367 1 73 9 TYR B N 1
ATOM 2117 C CA . TYR B 1 9 ? 23.688 12.398 -8.367 1 73 9 TYR B CA 1
ATOM 2118 C C . TYR B 1 9 ? 22.156 12.445 -8.305 1 73 9 TYR B C 1
ATOM 2120 O O . TYR B 1 9 ? 21.5 11.398 -8.352 1 73 9 TYR B O 1
ATOM 2128 N N . PHE B 1 10 ? 21.609 13.586 -8.375 1 71.69 10 PHE B N 1
ATOM 2129 C CA . PHE B 1 10 ? 20.156 13.75 -8.281 1 71.69 10 PHE B CA 1
ATOM 2130 C C . PHE B 1 10 ? 19.469 13.266 -9.555 1 71.69 10 PHE B C 1
ATOM 2132 O O . PHE B 1 10 ? 18.391 12.672 -9.492 1 71.69 10 PHE B O 1
ATOM 2139 N N . SER B 1 11 ? 20.141 13.562 -10.555 1 74.44 11 SER B N 1
ATOM 2140 C CA . SER B 1 11 ? 19.578 13.109 -11.82 1 74.44 11 SER B CA 1
ATOM 2141 C C . SER B 1 11 ? 19.594 11.586 -11.922 1 74.44 11 SER B C 1
ATOM 2143 O O . SER B 1 11 ? 18.625 10.984 -12.391 1 74.44 11 SER B O 1
ATOM 2145 N N . LEU B 1 12 ? 20.609 11.008 -11.414 1 74.75 12 LEU B N 1
ATOM 2146 C CA . LEU B 1 12 ? 20.719 9.555 -11.461 1 74.75 12 LEU B CA 1
ATOM 2147 C C . LEU B 1 12 ? 19.703 8.898 -10.547 1 74.75 12 LEU B C 1
ATOM 2149 O O . LEU B 1 12 ? 19.078 7.898 -10.914 1 74.75 12 LEU B O 1
ATOM 2153 N N . ILE B 1 13 ? 19.5 9.523 -9.477 1 72.06 13 ILE B N 1
ATOM 2154 C CA . ILE B 1 13 ? 18.547 8.969 -8.523 1 72.06 13 ILE B CA 1
ATOM 2155 C C . ILE B 1 13 ? 17.125 9.109 -9.07 1 72.06 13 ILE B C 1
ATOM 2157 O O . ILE B 1 13 ? 16.328 8.172 -8.984 1 72.06 13 ILE B O 1
ATOM 2161 N N . GLY B 1 14 ? 16.859 10.266 -9.609 1 71.62 14 GLY B N 1
ATOM 2162 C CA . GLY B 1 14 ? 15.555 10.484 -10.227 1 71.62 14 GLY B CA 1
ATOM 2163 C C . GLY B 1 14 ? 15.266 9.531 -11.367 1 71.62 14 GLY B C 1
ATOM 2164 O O . GLY B 1 14 ? 14.164 8.984 -11.461 1 71.62 14 GLY B O 1
ATOM 2165 N N . LEU B 1 15 ? 16.266 9.375 -12.125 1 72.88 15 LEU B N 1
ATOM 2166 C CA . LEU B 1 15 ? 16.141 8.461 -13.25 1 72.88 15 LEU B CA 1
ATOM 2167 C C . LEU B 1 15 ? 15.93 7.031 -12.773 1 72.88 15 LEU B C 1
ATOM 2169 O O . LEU B 1 15 ? 15.109 6.297 -13.328 1 72.88 15 LEU B O 1
ATOM 2173 N N . PHE B 1 16 ? 16.656 6.727 -11.812 1 73.12 16 PHE B N 1
ATOM 2174 C CA . PHE B 1 16 ? 16.562 5.371 -11.273 1 73.12 16 PHE B CA 1
ATOM 2175 C C . PHE B 1 16 ? 15.188 5.121 -10.664 1 73.12 16 PHE B C 1
ATOM 2177 O O . PHE B 1 16 ? 14.625 4.039 -10.82 1 73.12 16 PHE B O 1
ATOM 2184 N N . LEU B 1 17 ? 14.609 6.168 -10.086 1 71.81 17 LEU B N 1
ATOM 2185 C CA . LEU B 1 17 ? 13.297 6.047 -9.469 1 71.81 17 LEU B CA 1
ATOM 2186 C C . LEU B 1 17 ? 12.203 5.973 -10.531 1 71.81 17 LEU B C 1
ATOM 2188 O O . LEU B 1 17 ? 11.188 5.301 -10.336 1 71.81 17 LEU B O 1
ATOM 2192 N N . ALA B 1 18 ? 12.5 6.602 -11.656 1 77.19 18 ALA B N 1
ATOM 2193 C CA . ALA B 1 18 ? 11.508 6.66 -12.727 1 77.19 18 ALA B CA 1
ATOM 2194 C C . ALA B 1 18 ? 11.688 5.5 -13.703 1 77.19 18 ALA B C 1
ATOM 2196 O O . ALA B 1 18 ? 10.859 5.289 -14.586 1 77.19 18 ALA B O 1
ATOM 2197 N N . LEU B 1 19 ? 12.695 4.793 -13.516 1 80.62 19 LEU B N 1
ATOM 2198 C CA . LEU B 1 19 ? 13.125 3.793 -14.484 1 80.62 19 LEU B CA 1
ATOM 2199 C C . LEU B 1 19 ? 12.016 2.775 -14.742 1 80.62 19 LEU B C 1
ATOM 2201 O O . LEU B 1 19 ? 11.703 2.463 -15.891 1 80.62 19 LEU B O 1
ATOM 2205 N N . PRO B 1 20 ? 11.359 2.23 -13.664 1 80.56 20 PRO B N 1
ATOM 2206 C CA . PRO B 1 20 ? 10.312 1.249 -13.938 1 80.56 20 PRO B CA 1
ATOM 2207 C C . PRO B 1 20 ? 9.195 1.812 -14.812 1 80.56 20 PRO B C 1
ATOM 2209 O O . PRO B 1 20 ? 8.695 1.125 -15.711 1 80.56 20 PRO B O 1
ATOM 2212 N N . LEU B 1 21 ? 8.906 3.021 -14.562 1 82.62 21 LEU B N 1
ATOM 2213 C CA . LEU B 1 21 ? 7.844 3.66 -15.336 1 82.62 21 LEU B CA 1
ATOM 2214 C C . LEU B 1 21 ? 8.289 3.902 -16.781 1 82.62 21 LEU B C 1
ATOM 2216 O O . LEU B 1 21 ? 7.508 3.734 -17.703 1 82.62 21 LEU B O 1
ATOM 2220 N N . ILE B 1 22 ? 9.5 4.309 -16.938 1 86.5 22 ILE B N 1
ATOM 2221 C CA . ILE B 1 22 ? 10.055 4.562 -18.266 1 86.5 22 ILE B CA 1
ATOM 2222 C C . ILE B 1 22 ? 10.078 3.264 -19.062 1 86.5 22 ILE B C 1
ATOM 2224 O O . ILE B 1 22 ? 9.703 3.25 -20.25 1 86.5 22 ILE B O 1
ATOM 2228 N N . VAL B 1 23 ? 10.43 2.238 -18.422 1 87.62 23 VAL B N 1
ATOM 2229 C CA . VAL B 1 23 ? 10.516 0.939 -19.078 1 87.62 23 VAL B CA 1
ATOM 2230 C C . VAL B 1 23 ? 9.125 0.476 -19.484 1 87.62 23 VAL B C 1
ATOM 2232 O O . VAL B 1 23 ? 8.914 0.049 -20.625 1 87.62 23 VAL B O 1
ATOM 2235 N N . VAL B 1 24 ? 8.203 0.582 -18.609 1 88.31 24 VAL B N 1
ATOM 2236 C CA . VAL B 1 24 ? 6.844 0.132 -18.891 1 88.31 24 VAL B CA 1
ATOM 2237 C C . VAL B 1 24 ? 6.238 0.982 -20 1 88.31 24 VAL B C 1
ATOM 2239 O O . VAL B 1 24 ? 5.543 0.465 -20.875 1 88.31 24 VAL B O 1
ATOM 2242 N N . ALA B 1 25 ? 6.527 2.26 -19.984 1 90.56 25 ALA B N 1
ATOM 2243 C CA . ALA B 1 25 ? 6.051 3.154 -21.031 1 90.56 25 ALA B CA 1
ATOM 2244 C C . ALA B 1 25 ? 6.637 2.766 -22.391 1 90.56 25 ALA B C 1
ATOM 2246 O O . ALA B 1 25 ? 5.926 2.762 -23.391 1 90.56 25 ALA B O 1
ATOM 2247 N N . GLY B 1 26 ? 7.84 2.459 -22.391 1 92.44 26 GLY B N 1
ATOM 2248 C CA . GLY B 1 26 ? 8.477 2.02 -23.625 1 92.44 26 GLY B CA 1
ATOM 2249 C C . GLY B 1 26 ? 7.922 0.709 -24.156 1 92.44 26 GLY B C 1
ATOM 2250 O O . GLY B 1 26 ? 7.621 0.59 -25.344 1 92.44 26 GLY B O 1
ATOM 2251 N N . VAL B 1 27 ? 7.73 -0.217 -23.297 1 91.56 27 VAL B N 1
ATOM 2252 C CA . VAL B 1 27 ? 7.23 -1.538 -23.656 1 91.56 27 VAL B CA 1
ATOM 2253 C C . VAL B 1 27 ? 5.801 -1.425 -24.172 1 91.56 27 VAL B C 1
ATOM 2255 O O . VAL B 1 27 ? 5.395 -2.168 -25.078 1 91.56 27 VAL B O 1
ATOM 2258 N N . SER B 1 28 ? 5.059 -0.483 -23.641 1 93.81 28 SER B N 1
ATOM 2259 C CA . SER B 1 28 ? 3.645 -0.343 -23.969 1 93.81 28 SER B CA 1
ATOM 2260 C C . SER B 1 28 ? 3.461 0.041 -25.438 1 93.81 28 SER B C 1
ATOM 2262 O O . SER B 1 28 ? 2.361 -0.079 -25.984 1 93.81 28 SER B O 1
ATOM 2264 N N . VAL B 1 29 ? 4.566 0.499 -26.094 1 95.62 29 VAL B N 1
ATOM 2265 C CA . VAL B 1 29 ? 4.453 0.92 -27.484 1 95.62 29 VAL B CA 1
ATOM 2266 C C . VAL B 1 29 ? 5.359 0.057 -28.359 1 95.62 29 VAL B C 1
ATOM 2268 O O . VAL B 1 29 ? 5.641 0.41 -29.5 1 95.62 29 VAL B O 1
ATOM 2271 N N . ASN B 1 30 ? 5.789 -1.031 -27.781 1 93.38 30 ASN B N 1
ATOM 2272 C CA . ASN B 1 30 ? 6.637 -1.943 -28.531 1 93.38 30 ASN B CA 1
ATOM 2273 C C . ASN B 1 30 ? 5.855 -2.643 -29.641 1 93.38 30 ASN B C 1
ATOM 2275 O O . ASN B 1 30 ? 4.805 -3.234 -29.391 1 93.38 30 ASN B O 1
ATOM 2279 N N . ALA B 1 31 ? 6.414 -2.695 -30.828 1 94.81 31 ALA B N 1
ATOM 2280 C CA . ALA B 1 31 ? 5.699 -3.258 -31.969 1 94.81 31 ALA B CA 1
ATOM 2281 C C . ALA B 1 31 ?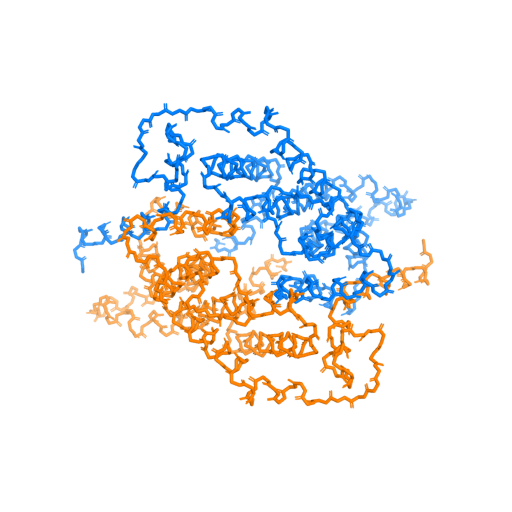 5.672 -4.781 -31.906 1 94.81 31 ALA B C 1
ATOM 2283 O O . ALA B 1 31 ? 4.672 -5.41 -32.25 1 94.81 31 ALA B O 1
ATOM 2284 N N . LYS B 1 32 ? 6.742 -5.367 -31.438 1 91 32 LYS B N 1
ATOM 2285 C CA . LYS B 1 32 ? 6.812 -6.824 -31.328 1 91 32 LYS B CA 1
ATOM 2286 C C . LYS B 1 32 ? 6.066 -7.32 -30.094 1 91 32 LYS B C 1
ATOM 2288 O O . LYS B 1 32 ? 5.93 -6.59 -29.109 1 91 32 LYS B O 1
ATOM 2293 N N . GLN B 1 33 ? 5.539 -8.453 -30.156 1 89 33 GLN B N 1
ATOM 2294 C CA . GLN B 1 33 ? 4.805 -9.031 -29.031 1 89 33 GLN B CA 1
ATOM 2295 C C . GLN B 1 33 ? 5.762 -9.562 -27.969 1 89 33 GLN B C 1
ATOM 2297 O O . GLN B 1 33 ? 5.703 -10.742 -27.609 1 89 33 GLN B O 1
ATOM 2302 N N . THR B 1 34 ? 6.652 -8.664 -27.594 1 85.44 34 THR B N 1
ATOM 2303 C CA . THR B 1 34 ? 7.613 -8.969 -26.531 1 85.44 34 THR B CA 1
ATOM 2304 C C . THR B 1 34 ? 7.691 -7.828 -25.531 1 85.44 34 THR B C 1
ATOM 2306 O O . THR B 1 34 ? 7.219 -6.719 -25.797 1 85.44 34 THR B O 1
ATOM 2309 N N . LEU B 1 35 ? 8.258 -8.102 -24.406 1 84.75 35 LEU B N 1
ATOM 2310 C CA . LEU B 1 35 ? 8.484 -7.078 -23.391 1 84.75 35 LEU B CA 1
ATOM 2311 C C .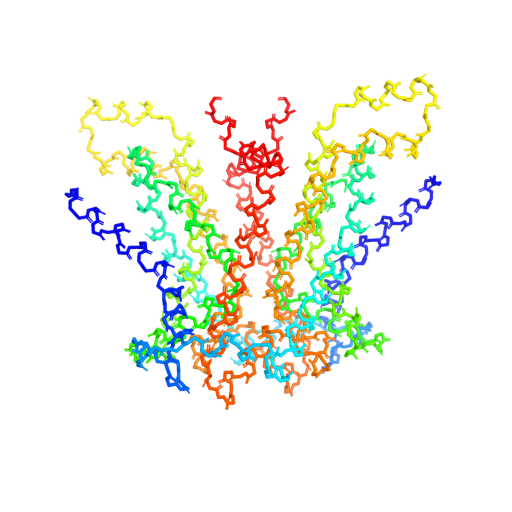 LEU B 1 35 ? 9.859 -6.449 -23.547 1 84.75 35 LEU B C 1
ATOM 2313 O O . LEU B 1 35 ? 10.547 -6.188 -22.562 1 84.75 35 LEU B O 1
ATOM 2317 N N . ALA B 1 36 ? 10.164 -6.188 -24.781 1 83.62 36 ALA B N 1
ATOM 2318 C CA . ALA B 1 36 ? 11.508 -5.695 -25.078 1 83.62 36 ALA B CA 1
ATOM 2319 C C . ALA B 1 36 ? 11.648 -4.223 -24.703 1 83.62 36 ALA B C 1
ATOM 2321 O O . ALA B 1 36 ? 10.734 -3.428 -24.922 1 83.62 36 ALA B O 1
ATOM 2322 N N . PHE B 1 37 ? 12.797 -3.951 -24.125 1 86.25 37 PHE B N 1
ATOM 2323 C CA . PHE B 1 37 ? 13.211 -2.578 -23.875 1 86.25 37 PHE B CA 1
ATOM 2324 C C . PHE B 1 37 ? 14.688 -2.389 -24.203 1 86.25 37 PHE B C 1
ATOM 2326 O O . PHE B 1 37 ? 15.547 -3.107 -23.688 1 86.25 37 PHE B O 1
ATOM 2333 N N . PRO B 1 38 ? 15.016 -1.491 -25.016 1 89.81 38 PRO B N 1
ATOM 2334 C CA . PRO B 1 38 ? 14.18 -0.514 -25.719 1 89.81 38 PRO B CA 1
ATOM 2335 C C . PRO B 1 38 ? 13.25 -1.16 -26.75 1 89.81 38 PRO B C 1
ATOM 2337 O O . PRO B 1 38 ? 13.508 -2.281 -27.188 1 89.81 38 PRO B O 1
ATOM 2340 N N . PRO B 1 39 ? 12.18 -0.44 -26.938 1 91.81 39 PRO B N 1
ATOM 2341 C CA . PRO B 1 39 ? 11.188 -1.001 -27.859 1 91.81 39 PRO B CA 1
ATOM 2342 C C . PRO B 1 39 ? 11.758 -1.259 -29.25 1 91.81 39 PRO B C 1
ATOM 2344 O O . PRO B 1 39 ? 12.664 -0.543 -29.703 1 91.81 39 PRO B O 1
ATOM 2347 N N . GLN B 1 40 ? 11.289 -2.293 -29.859 1 94.06 40 GLN B N 1
ATOM 2348 C CA . GLN B 1 40 ? 11.57 -2.633 -31.25 1 94.06 40 GLN B CA 1
ATOM 2349 C C . GLN B 1 40 ? 10.383 -2.311 -32.156 1 94.06 40 GLN B C 1
ATOM 2351 O O . GLN B 1 40 ? 9.469 -3.123 -32.281 1 94.06 40 GLN B O 1
ATOM 2356 N N . GLY B 1 41 ? 10.477 -1.097 -32.781 1 94.56 41 GLY B N 1
ATOM 2357 C CA . GLY B 1 41 ? 9.32 -0.598 -33.5 1 94.56 41 GLY B CA 1
ATOM 2358 C C . GLY B 1 41 ? 8.344 0.161 -32.625 1 94.56 41 GLY B C 1
ATOM 2359 O O . GLY B 1 41 ? 8.57 0.312 -31.422 1 94.56 41 GLY B O 1
ATOM 2360 N N . PHE B 1 42 ? 7.402 0.712 -33.281 1 95.56 42 PHE B N 1
ATOM 2361 C CA . PHE B 1 42 ? 6.422 1.515 -32.562 1 95.56 42 PHE B CA 1
ATOM 2362 C C . PHE B 1 42 ? 5.004 1.079 -32.906 1 95.56 42 PHE B C 1
ATOM 2364 O O . PHE B 1 42 ? 4.672 0.91 -34.094 1 95.56 42 PHE B O 1
ATOM 2371 N N . SER B 1 43 ? 4.215 0.729 -31.891 1 95.81 43 SER B N 1
ATOM 2372 C CA . SER B 1 43 ? 2.811 0.384 -32.094 1 95.81 43 SER B CA 1
ATOM 2373 C C . SER B 1 43 ? 1.968 0.811 -30.891 1 95.81 43 SER B C 1
ATOM 2375 O O . SER B 1 43 ? 2.4 0.684 -29.75 1 95.81 43 SER B O 1
ATOM 2377 N N . THR B 1 44 ? 0.852 1.322 -31.156 1 94.88 44 THR B N 1
ATOM 2378 C CA . THR B 1 44 ? -0.105 1.641 -30.109 1 94.88 44 THR B CA 1
ATOM 2379 C C . THR B 1 44 ? -1.263 0.647 -30.109 1 94.88 44 THR B C 1
ATOM 2381 O O . THR B 1 44 ? -2.279 0.869 -29.453 1 94.88 44 THR B O 1
ATOM 2384 N N . SER B 1 45 ? -1.12 -0.466 -30.844 1 95.56 45 SER B N 1
ATOM 2385 C CA . SER B 1 45 ? -2.189 -1.443 -31.016 1 95.56 45 SER B CA 1
ATOM 2386 C C . SER B 1 45 ? -2.531 -2.127 -29.703 1 95.56 45 SER B C 1
ATOM 2388 O O . SER B 1 45 ? -3.664 -2.564 -29.5 1 95.56 45 SER B O 1
ATOM 2390 N N . TRP B 1 46 ? -1.602 -2.139 -28.812 1 95.44 46 TRP B N 1
ATOM 2391 C CA . TRP B 1 46 ? -1.785 -2.828 -27.547 1 95.44 46 TRP B CA 1
ATOM 2392 C C . TRP B 1 46 ? -2.822 -2.115 -26.688 1 95.44 46 TRP B C 1
ATOM 2394 O O . TRP B 1 46 ? -3.504 -2.746 -25.875 1 95.44 46 TRP B O 1
ATOM 2404 N N . TYR B 1 47 ? -2.912 -0.811 -26.891 1 96.12 47 TYR B N 1
ATOM 2405 C CA . TYR B 1 47 ? -3.93 -0.056 -26.172 1 96.12 47 TYR B CA 1
ATOM 2406 C C . TYR B 1 47 ? -5.328 -0.437 -26.641 1 96.12 47 TYR B C 1
ATOM 2408 O O . TYR B 1 47 ? -6.262 -0.514 -25.844 1 96.12 47 TYR B O 1
ATOM 2416 N N . GLY B 1 48 ? -5.445 -0.656 -27.891 1 95.56 48 GLY B N 1
ATOM 2417 C CA . GLY B 1 48 ? -6.707 -1.137 -28.438 1 95.56 48 GLY B CA 1
ATOM 2418 C C . GLY B 1 48 ? -7.066 -2.533 -27.953 1 95.56 48 GLY B C 1
ATOM 2419 O O . GLY B 1 48 ? -8.234 -2.834 -27.719 1 95.56 48 GLY B O 1
ATOM 2420 N N . GLU B 1 49 ? -6.098 -3.355 -27.797 1 94.88 49 GLU B N 1
ATOM 2421 C CA . GLU B 1 49 ? -6.297 -4.738 -27.375 1 94.88 49 GLU B CA 1
ATOM 2422 C C . GLU B 1 49 ? -6.988 -4.801 -26.016 1 94.88 49 GLU B C 1
ATOM 2424 O O . GLU B 1 49 ? -7.742 -5.738 -25.734 1 94.88 49 GLU B O 1
ATOM 2429 N N . ILE B 1 50 ? -6.773 -3.861 -25.234 1 94.69 50 ILE B N 1
ATOM 2430 C CA . ILE B 1 50 ? -7.391 -3.816 -23.906 1 94.69 50 ILE B CA 1
ATOM 2431 C C . ILE B 1 50 ? -8.914 -3.867 -24.047 1 94.69 50 ILE B C 1
ATOM 2433 O O . ILE B 1 50 ? -9.594 -4.504 -23.25 1 94.69 50 ILE B O 1
ATOM 2437 N N . PHE B 1 51 ? -9.406 -3.258 -25.109 1 96.31 51 PHE B N 1
ATOM 2438 C CA . PHE B 1 51 ? -10.852 -3.119 -25.281 1 96.31 51 PHE B CA 1
ATOM 2439 C C . PHE B 1 51 ? -11.375 -4.125 -26.297 1 96.31 51 PHE B C 1
ATOM 2441 O O . PHE B 1 51 ? -12.539 -4.531 -26.219 1 96.31 51 PHE B O 1
ATOM 2448 N N . LEU B 1 52 ? -10.555 -4.535 -27.188 1 96.06 52 LEU B N 1
ATOM 2449 C CA . LEU B 1 52 ? -11.008 -5.348 -28.312 1 96.06 52 LEU B CA 1
ATOM 2450 C C . LEU B 1 52 ? -10.852 -6.832 -28.016 1 96.06 52 LEU B C 1
ATOM 2452 O O . LEU B 1 52 ? -11.617 -7.66 -28.516 1 96.06 52 LEU B O 1
ATOM 2456 N N . ASN B 1 53 ? -9.844 -7.184 -27.281 1 95.75 53 ASN B N 1
ATOM 2457 C CA . ASN B 1 53 ? -9.664 -8.562 -26.859 1 95.75 53 ASN B CA 1
ATOM 2458 C C . ASN B 1 53 ? -10.641 -8.93 -25.734 1 95.75 53 ASN B C 1
ATOM 2460 O O . ASN B 1 53 ? -10.672 -8.266 -24.703 1 95.75 53 ASN B O 1
ATOM 2464 N N . PRO B 1 54 ? -11.391 -9.938 -25.969 1 96.25 54 PRO B N 1
ATOM 2465 C CA . PRO B 1 54 ? -12.43 -10.281 -25 1 96.25 54 PRO B CA 1
ATOM 2466 C C . PRO B 1 54 ? -11.867 -10.609 -23.625 1 96.25 54 PRO B C 1
ATOM 2468 O O . PRO B 1 54 ? -12.5 -10.297 -22.609 1 96.25 54 PRO B O 1
ATOM 2471 N N . GLU B 1 55 ? -10.742 -11.203 -23.516 1 94 55 GLU B N 1
ATOM 2472 C CA . GLU B 1 55 ? -10.164 -11.57 -22.219 1 94 55 GLU B CA 1
ATOM 2473 C C . GLU B 1 55 ? -9.703 -10.328 -21.453 1 94 55 GLU B C 1
ATOM 2475 O O . GLU B 1 55 ? -9.977 -10.203 -20.266 1 94 55 GLU B O 1
ATOM 2480 N N . TRP B 1 56 ? -9.086 -9.445 -22.203 1 94.5 56 TRP B N 1
ATOM 2481 C CA . TRP B 1 56 ? -8.633 -8.211 -21.578 1 94.5 56 TRP B CA 1
ATOM 2482 C C . TRP B 1 56 ? -9.812 -7.312 -21.219 1 94.5 56 TRP B C 1
ATOM 2484 O O . TRP B 1 56 ? -9.828 -6.68 -20.172 1 94.5 56 TRP B O 1
ATOM 2494 N N . ARG B 1 57 ? -10.766 -7.301 -22.047 1 96.69 57 ARG B N 1
ATOM 2495 C CA . ARG B 1 57 ? -11.953 -6.488 -21.781 1 96.69 57 ARG B CA 1
ATOM 2496 C C . ARG B 1 57 ? -12.719 -7 -20.562 1 96.69 57 ARG B C 1
ATOM 2498 O O . ARG B 1 57 ? -13.188 -6.207 -19.75 1 96.69 57 ARG B O 1
ATOM 2505 N N . SER B 1 58 ? -12.852 -8.289 -20.516 1 96.25 58 SER B N 1
ATOM 2506 C CA . SER B 1 58 ? -13.531 -8.875 -19.359 1 96.25 58 SER B CA 1
ATOM 2507 C C . SER B 1 58 ? -12.805 -8.547 -18.062 1 96.25 58 SER B C 1
ATOM 2509 O O . SER B 1 58 ? -13.438 -8.258 -17.047 1 96.25 58 SER B O 1
ATOM 2511 N N . ALA B 1 59 ? -11.477 -8.602 -18.078 1 95.25 59 ALA B N 1
ATOM 2512 C CA . ALA B 1 59 ? -10.672 -8.266 -16.906 1 95.25 59 ALA B CA 1
ATOM 2513 C C . ALA B 1 59 ? -10.836 -6.789 -16.547 1 95.25 59 ALA B C 1
ATOM 2515 O O . ALA B 1 59 ? -10.898 -6.441 -15.359 1 95.25 59 ALA B O 1
ATOM 2516 N N . LEU B 1 60 ? -10.945 -5.973 -17.594 1 96.12 60 LEU B N 1
ATOM 2517 C CA . LEU B 1 60 ? -11.148 -4.543 -17.375 1 96.12 60 LEU B CA 1
ATOM 2518 C C . LEU B 1 60 ? -12.492 -4.289 -16.703 1 96.12 60 LEU B C 1
ATOM 2520 O O . LEU B 1 60 ? -12.562 -3.553 -15.711 1 96.12 60 LEU B O 1
ATOM 2524 N N . VAL B 1 61 ? -13.5 -4.891 -17.203 1 96.75 61 VAL B N 1
ATOM 2525 C CA . VAL B 1 61 ? -14.844 -4.715 -16.656 1 96.75 61 VAL B CA 1
ATOM 2526 C C . VAL B 1 61 ? -14.883 -5.23 -15.211 1 96.75 61 VAL B C 1
ATOM 2528 O O . VAL B 1 61 ? -15.461 -4.59 -14.336 1 96.75 61 VAL B O 1
ATOM 2531 N N . ALA B 1 62 ? -14.266 -6.352 -14.992 1 96.44 62 ALA B N 1
ATOM 2532 C CA . ALA B 1 62 ? -14.219 -6.918 -13.648 1 96.44 62 ALA B CA 1
ATOM 2533 C C . ALA B 1 62 ? -13.508 -5.973 -12.68 1 96.44 62 ALA B C 1
ATOM 2535 O O . ALA B 1 62 ? -13.984 -5.734 -11.57 1 96.44 62 ALA B O 1
ATOM 2536 N N . SER B 1 63 ? -12.375 -5.434 -13.109 1 95.44 63 SER B N 1
ATOM 2537 C CA . SER B 1 63 ? -11.594 -4.523 -12.273 1 95.44 63 SER B CA 1
ATOM 2538 C C . SER B 1 63 ? -12.391 -3.266 -11.938 1 95.44 63 SER B C 1
ATOM 2540 O O . SER B 1 63 ? -12.453 -2.855 -10.773 1 95.44 63 SER B O 1
ATOM 2542 N N . VAL B 1 64 ? -13 -2.699 -12.961 1 96.69 64 VAL B N 1
ATOM 2543 C CA . VAL B 1 64 ? -13.727 -1.447 -12.773 1 96.69 64 VAL B CA 1
ATOM 2544 C C . VAL B 1 64 ? -14.953 -1.685 -11.898 1 96.69 64 VAL B C 1
ATOM 2546 O O . VAL B 1 64 ? -15.227 -0.906 -10.984 1 96.69 64 VAL B O 1
ATOM 2549 N N . THR B 1 65 ? -15.633 -2.748 -12.148 1 97.69 65 THR B N 1
ATOM 2550 C CA . THR B 1 65 ? -16.828 -3.066 -11.367 1 97.69 65 THR B CA 1
ATOM 2551 C C . THR B 1 65 ? -16.469 -3.322 -9.906 1 97.69 65 THR B C 1
ATOM 2553 O O . THR B 1 65 ? -17.109 -2.795 -9 1 97.69 65 THR B O 1
ATOM 2556 N N . LEU B 1 66 ? -15.469 -4.102 -9.711 1 97.44 66 LEU B N 1
ATOM 2557 C CA . LEU B 1 66 ? -15.008 -4.395 -8.359 1 97.44 66 LEU B CA 1
ATOM 2558 C C . LEU B 1 66 ? -14.602 -3.115 -7.633 1 97.44 66 LEU B C 1
ATOM 2560 O O . LEU B 1 66 ? -14.984 -2.904 -6.477 1 97.44 66 LEU B O 1
ATOM 2564 N N . ALA B 1 67 ? -13.867 -2.318 -8.312 1 97.5 67 ALA B N 1
ATOM 2565 C CA . ALA B 1 67 ? -13.375 -1.081 -7.707 1 97.5 67 ALA B CA 1
ATOM 2566 C C . ALA B 1 67 ? -14.531 -0.143 -7.363 1 97.5 67 ALA B C 1
ATOM 2568 O O . ALA B 1 67 ? -14.555 0.448 -6.281 1 97.5 67 ALA B O 1
ATOM 2569 N N . LEU B 1 68 ? -15.492 -0.009 -8.297 1 98.31 68 LEU B N 1
ATOM 2570 C CA . LEU B 1 68 ? -16.625 0.875 -8.078 1 98.31 68 LEU B CA 1
ATOM 2571 C C . LEU B 1 68 ? -17.453 0.415 -6.887 1 98.31 68 LEU B C 1
ATOM 2573 O O . LEU B 1 68 ? -17.797 1.217 -6.008 1 98.31 68 LEU B O 1
ATOM 2577 N N . LEU B 1 69 ? -17.734 -0.813 -6.844 1 98.5 69 LEU B N 1
ATOM 2578 C CA . LEU B 1 69 ? -18.625 -1.35 -5.82 1 98.5 69 LEU B CA 1
ATOM 2579 C C . LEU B 1 69 ? -17.922 -1.408 -4.469 1 98.5 69 LEU B C 1
ATOM 2581 O O . LEU B 1 69 ? -18.531 -1.103 -3.438 1 98.5 69 LEU B O 1
ATOM 2585 N N . SER B 1 70 ? -16.688 -1.835 -4.422 1 98 70 SER B N 1
ATOM 2586 C CA . SER B 1 70 ? -15.961 -1.922 -3.158 1 98 70 SER B CA 1
ATOM 2587 C C . SER B 1 70 ? -15.734 -0.541 -2.553 1 98 70 SER B C 1
ATOM 2589 O O . SER B 1 70 ? -15.836 -0.366 -1.337 1 98 70 SER B O 1
ATOM 2591 N N . ALA B 1 71 ? -15.398 0.421 -3.432 1 97.94 71 ALA B N 1
ATOM 2592 C CA . ALA B 1 71 ? -15.227 1.786 -2.943 1 97.94 71 ALA B CA 1
ATOM 2593 C C . ALA B 1 71 ? -16.531 2.33 -2.359 1 97.94 71 ALA B C 1
ATOM 2595 O O . ALA B 1 71 ? -16.531 2.961 -1.301 1 97.94 71 ALA B O 1
ATOM 2596 N N . ALA B 1 72 ? -17.609 2.092 -3.045 1 98.56 72 ALA B N 1
ATOM 2597 C CA . ALA B 1 72 ? -18.922 2.535 -2.561 1 98.56 72 ALA B CA 1
ATOM 2598 C C . ALA B 1 72 ? -19.25 1.893 -1.218 1 98.56 72 ALA B C 1
ATOM 2600 O O . ALA B 1 72 ? -19.734 2.564 -0.302 1 98.56 72 ALA B O 1
ATOM 2601 N N . LEU B 1 73 ? -18.984 0.666 -1.136 1 97.12 73 LEU B N 1
ATOM 2602 C CA . LEU B 1 73 ? -19.266 -0.053 0.101 1 97.12 73 LEU B CA 1
ATOM 2603 C C . LEU B 1 73 ? -18.359 0.424 1.229 1 97.12 73 LEU B C 1
ATOM 2605 O O . LEU B 1 73 ? -18.797 0.549 2.375 1 97.12 73 LEU B O 1
ATOM 2609 N N . ALA B 1 74 ? -17.078 0.644 0.948 1 94.75 74 ALA B N 1
ATOM 2610 C CA . ALA B 1 74 ? -16.156 1.16 1.948 1 94.75 74 ALA B CA 1
ATOM 2611 C C . ALA B 1 74 ? -16.641 2.494 2.51 1 94.75 74 ALA B C 1
ATOM 2613 O O . ALA B 1 74 ? -16.609 2.711 3.723 1 94.75 74 ALA B O 1
ATOM 2614 N N . VAL B 1 75 ? -17.094 3.328 1.641 1 96.5 75 VAL B N 1
ATOM 2615 C CA . VAL B 1 75 ? -17.594 4.625 2.066 1 96.5 75 VAL B CA 1
ATOM 2616 C C . VAL B 1 75 ? -18.875 4.434 2.883 1 96.5 75 VAL B C 1
ATOM 2618 O O . VAL B 1 75 ? -19.078 5.102 3.9 1 96.5 75 VAL B O 1
ATOM 2621 N N . ALA B 1 76 ? -19.766 3.555 2.43 1 95.38 76 ALA B N 1
ATOM 2622 C CA . ALA B 1 76 ? -21.016 3.281 3.121 1 95.38 76 ALA B CA 1
ATOM 2623 C C . ALA B 1 76 ? -20.766 2.783 4.543 1 95.38 76 ALA B C 1
ATOM 2625 O O . ALA B 1 76 ? -21.562 3.049 5.449 1 95.38 76 ALA B O 1
ATOM 2626 N N . ILE B 1 77 ? -19.688 2.125 4.738 1 90.56 77 ILE B N 1
ATOM 2627 C CA . ILE B 1 77 ? -19.328 1.628 6.059 1 90.56 77 ILE B CA 1
ATOM 2628 C C . ILE B 1 77 ? -18.656 2.744 6.867 1 90.56 77 ILE B C 1
ATOM 2630 O O . ILE B 1 77 ? -19 2.953 8.031 1 90.56 77 ILE B O 1
ATOM 2634 N N . ALA B 1 78 ? -17.781 3.473 6.258 1 90.69 78 ALA B N 1
ATOM 2635 C CA . ALA B 1 78 ? -16.969 4.477 6.93 1 90.69 78 ALA B CA 1
ATOM 2636 C C . ALA B 1 78 ? -17.812 5.676 7.352 1 90.69 78 ALA B C 1
ATOM 2638 O O . ALA B 1 78 ? -17.562 6.281 8.398 1 90.69 78 ALA B O 1
ATOM 2639 N N . LEU B 1 79 ? -18.781 6.043 6.531 1 92.62 79 LEU B N 1
ATOM 2640 C CA . LEU B 1 79 ? -19.531 7.277 6.75 1 92.62 79 LEU B CA 1
ATOM 2641 C C . LEU B 1 79 ? -20.297 7.223 8.062 1 92.62 79 LEU B C 1
ATOM 2643 O O . LEU B 1 79 ? -20.141 8.102 8.914 1 92.62 79 LEU B O 1
ATOM 2647 N N . PRO B 1 80 ? -21.141 6.23 8.305 1 88.19 80 PRO B N 1
ATOM 2648 C CA . PRO B 1 80 ? -21.828 6.188 9.602 1 88.19 80 PRO B CA 1
ATOM 2649 C C . PRO B 1 80 ? -20.875 6.062 10.773 1 88.19 80 PRO B C 1
ATOM 2651 O O . PRO B 1 80 ? -21.125 6.621 11.852 1 88.19 80 PRO B O 1
ATOM 2654 N N . LEU B 1 81 ? -19.797 5.371 10.578 1 84.38 81 LEU B N 1
ATOM 2655 C CA . LEU B 1 81 ? -18.812 5.215 11.648 1 84.38 81 LEU B CA 1
ATOM 2656 C C . LEU B 1 81 ? -18.172 6.551 11.992 1 84.38 81 LEU B C 1
ATOM 2658 O O . LEU B 1 81 ? -18.078 6.918 13.172 1 84.38 81 LEU B O 1
ATOM 2662 N N . ALA B 1 82 ? -17.719 7.27 10.984 1 86.88 82 ALA B N 1
ATOM 2663 C CA . ALA B 1 82 ? -17.094 8.57 11.188 1 86.88 82 ALA B CA 1
ATOM 2664 C C . ALA B 1 82 ? -18.078 9.57 11.789 1 86.88 82 ALA B C 1
ATOM 2666 O O . ALA B 1 82 ? -17.719 10.391 12.633 1 86.88 82 ALA B O 1
ATOM 2667 N N . TRP B 1 83 ? -19.281 9.547 11.312 1 86.94 83 TRP B N 1
ATOM 2668 C CA . TRP B 1 83 ? -20.328 10.414 11.82 1 86.94 83 TRP B CA 1
ATOM 2669 C C . TRP B 1 83 ? -20.562 10.188 13.312 1 86.94 83 TRP B C 1
ATOM 2671 O O . TRP B 1 83 ? -20.609 11.148 14.094 1 86.94 83 TRP B O 1
ATOM 2681 N N . PHE B 1 84 ? -20.688 8.984 13.664 1 81.62 84 PHE B N 1
ATOM 2682 C CA . PHE B 1 84 ? -20.938 8.641 15.055 1 81.62 84 PHE B CA 1
ATOM 2683 C C . PHE B 1 84 ? -19.75 9.008 15.93 1 81.62 84 PHE B C 1
ATOM 2685 O O . PHE B 1 84 ? -19.922 9.492 17.047 1 81.62 84 PHE B O 1
ATOM 2692 N N . LEU B 1 85 ? -18.641 8.773 15.453 1 80.62 85 LEU B N 1
ATOM 2693 C CA . LEU B 1 85 ? -17.438 9.086 16.219 1 80.62 85 LEU B CA 1
ATOM 2694 C C . LEU B 1 85 ? -17.281 10.594 16.391 1 80.62 85 LEU B C 1
ATOM 2696 O O . LEU B 1 85 ? -16.781 11.055 17.422 1 80.62 85 LEU B O 1
ATOM 2700 N N . TRP B 1 86 ? -17.672 11.305 15.43 1 83.31 86 TRP B N 1
ATOM 2701 C CA . TRP B 1 86 ? -17.578 12.758 15.461 1 83.31 86 TRP B CA 1
ATOM 2702 C C . TRP B 1 86 ? -18.594 13.352 16.453 1 83.31 86 TRP B C 1
ATOM 2704 O O . TRP B 1 86 ? -18.281 14.32 17.141 1 83.31 86 TRP B O 1
ATOM 2714 N N . ARG B 1 87 ? -19.688 12.812 16.547 1 78 87 ARG B N 1
ATOM 2715 C CA . ARG B 1 87 ? -20.734 13.344 17.406 1 78 87 ARG B CA 1
ATOM 2716 C C . ARG B 1 87 ? -20.516 12.945 18.859 1 78 87 ARG B C 1
ATOM 2718 O O . ARG B 1 87 ? -20.922 13.656 19.781 1 78 87 ARG B O 1
ATOM 2725 N N . ARG B 1 88 ? -19.953 11.734 18.938 1 70.81 88 ARG B N 1
ATOM 2726 C CA . ARG B 1 88 ? -19.844 11.242 20.312 1 70.81 88 ARG B CA 1
ATOM 2727 C C . ARG B 1 88 ? -18.406 11.273 20.797 1 70.81 88 ARG B C 1
ATOM 2729 O O . ARG B 1 88 ? -17.484 10.938 20.047 1 70.81 88 ARG B O 1
ATOM 2736 N N . VAL B 1 89 ? -18.047 12.094 21.641 1 61.88 89 VAL B N 1
ATOM 2737 C CA . VAL B 1 89 ? -16.734 12.055 22.281 1 61.88 89 VAL B CA 1
ATOM 2738 C C . VAL B 1 89 ? -16.516 10.688 22.906 1 61.88 89 VAL B C 1
ATOM 2740 O O . VAL B 1 89 ? -17.047 10.391 23.984 1 61.88 89 VAL B O 1
ATOM 2743 N N . ALA B 1 90 ? -16.562 9.688 22.078 1 57.94 90 ALA B N 1
ATOM 2744 C CA . ALA B 1 90 ? -16.484 8.367 22.703 1 57.94 90 ALA B CA 1
ATOM 2745 C C . ALA B 1 90 ? -15.023 7.938 22.875 1 57.94 90 ALA B C 1
ATOM 2747 O O . ALA B 1 90 ? -14.172 8.25 22.031 1 57.94 90 ALA B O 1
ATOM 2748 N N . PRO B 1 91 ? -14.641 7.484 24.016 1 57.16 91 PRO B N 1
ATOM 2749 C CA . PRO B 1 91 ? -13.281 7.035 24.344 1 57.16 91 PRO B CA 1
ATOM 2750 C C . PRO B 1 91 ? -12.758 6 23.344 1 57.16 91 PRO B C 1
ATOM 2752 O O . PRO B 1 91 ? -11.547 5.871 23.172 1 57.16 91 PRO B O 1
ATOM 2755 N N . TRP B 1 92 ? -13.68 5.289 22.734 1 54.81 92 TRP B N 1
ATOM 2756 C CA . TRP B 1 92 ? -13.227 4.223 21.844 1 54.81 92 TRP B CA 1
ATOM 2757 C C . TRP B 1 92 ? -12.898 4.773 20.469 1 54.81 92 TRP B C 1
ATOM 2759 O O . TRP B 1 92 ? -12.617 4.008 19.531 1 54.81 92 TRP B O 1
ATOM 2769 N N . ALA B 1 93 ? -13.07 6.008 20.344 1 59 93 ALA B N 1
ATOM 2770 C CA . ALA B 1 93 ? -12.734 6.652 19.062 1 59 93 ALA B CA 1
ATOM 2771 C C . ALA B 1 93 ? -11.305 6.332 18.641 1 59 93 ALA B C 1
ATOM 2773 O O . ALA B 1 93 ? -11.023 6.156 17.453 1 59 93 ALA B O 1
ATOM 2774 N N . ASN B 1 94 ? -10.562 6.09 19.672 1 58.81 94 ASN B N 1
ATOM 2775 C CA . ASN B 1 94 ? -9.164 5.789 19.406 1 58.81 94 ASN B CA 1
ATOM 2776 C C . ASN B 1 94 ? -8.992 4.41 18.781 1 58.81 94 ASN B C 1
ATOM 2778 O O . ASN B 1 94 ? -8.109 4.207 17.938 1 58.81 94 ASN B O 1
ATOM 2782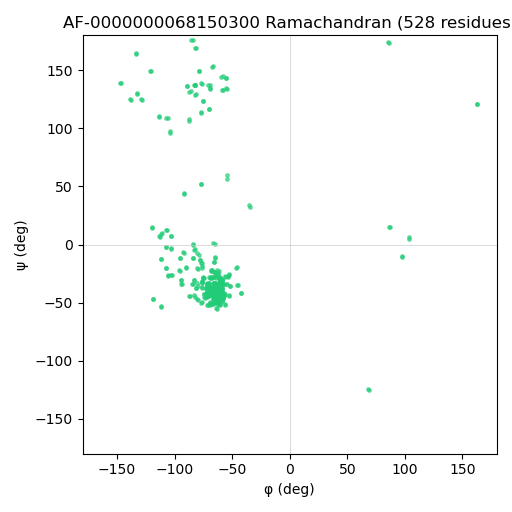 N N . ILE B 1 95 ? -9.859 3.553 19.203 1 58.78 95 ILE B N 1
ATOM 2783 C CA . ILE B 1 95 ? -9.75 2.195 18.672 1 58.78 95 ILE B CA 1
ATOM 2784 C C . ILE B 1 95 ? -10.086 2.193 17.188 1 58.78 95 ILE B C 1
ATOM 2786 O O . ILE B 1 95 ? -9.43 1.502 16.406 1 58.78 95 ILE B O 1
ATOM 2790 N N . PHE B 1 96 ? -11.016 2.926 16.891 1 58.16 96 PHE B N 1
ATOM 2791 C CA . PHE B 1 96 ? -11.438 2.959 15.5 1 58.16 96 PHE B CA 1
ATOM 2792 C C . PHE B 1 96 ? -10.391 3.656 14.633 1 58.16 96 PHE B C 1
ATOM 2794 O O . PHE B 1 96 ? -10.18 3.283 13.477 1 58.16 96 PHE B O 1
ATOM 2801 N N . GLN B 1 97 ? -9.781 4.59 15.25 1 55.38 97 GLN B N 1
ATOM 2802 C CA . GLN B 1 97 ? -8.664 5.199 14.547 1 55.38 97 GLN B CA 1
ATOM 2803 C C . GLN B 1 97 ? -7.559 4.18 14.281 1 55.38 97 GLN B C 1
ATOM 2805 O O . GLN B 1 97 ? -6.973 4.156 13.195 1 55.38 97 GLN B O 1
ATOM 2810 N N . LEU B 1 98 ? -7.473 3.361 15.266 1 57.91 98 LEU B N 1
ATOM 2811 C CA . LEU B 1 98 ? -6.461 2.322 15.125 1 57.91 98 LEU B CA 1
ATOM 2812 C C . LEU B 1 98 ? -6.891 1.278 14.102 1 57.91 98 LEU B C 1
ATOM 2814 O O . LEU B 1 98 ? -6.078 0.829 13.289 1 57.91 98 LEU B O 1
ATOM 2818 N N . LEU B 1 99 ? -8.133 0.937 14.234 1 58.22 99 LEU B N 1
ATOM 2819 C CA . LEU B 1 99 ? -8.641 -0.058 13.297 1 58.22 99 LEU B CA 1
ATOM 2820 C C . LEU B 1 99 ? -8.617 0.479 11.875 1 58.22 99 LEU B C 1
ATOM 2822 O O . LEU B 1 99 ? -8.414 -0.279 10.922 1 58.22 99 LEU B O 1
ATOM 2826 N N . GLY B 1 100 ? -8.898 1.712 11.812 1 55.31 100 GLY B N 1
ATOM 2827 C CA . GLY B 1 100 ? -8.875 2.334 10.5 1 55.31 100 GLY B CA 1
ATOM 2828 C C . GLY B 1 100 ? -7.508 2.297 9.844 1 55.31 100 GLY B C 1
ATOM 2829 O O . GLY B 1 100 ? -7.402 2.186 8.625 1 55.31 100 GLY B O 1
ATOM 2830 N N . VAL B 1 101 ? -6.516 2.207 10.688 1 54.75 101 VAL B N 1
ATOM 2831 C CA . VAL B 1 101 ? -5.152 2.209 10.172 1 54.75 101 VAL B CA 1
ATOM 2832 C C . VAL B 1 101 ? -4.66 0.773 10.008 1 54.75 101 VAL B C 1
ATOM 2834 O O . VAL B 1 101 ? -3.727 0.515 9.242 1 54.75 101 VAL B O 1
ATOM 2837 N N . ALA B 1 102 ? -5.461 -0.149 10.586 1 56.5 102 ALA B N 1
ATOM 2838 C CA . ALA B 1 102 ? -5.031 -1.541 10.688 1 56.5 102 ALA B CA 1
ATOM 2839 C C . ALA B 1 102 ? -4.863 -2.168 9.305 1 56.5 102 ALA B C 1
ATOM 2841 O O . ALA B 1 102 ? -3.869 -2.854 9.047 1 56.5 102 ALA B O 1
ATOM 2842 N N . PRO B 1 103 ? -5.898 -1.995 8.477 1 54.38 103 PRO B N 1
ATOM 2843 C CA . PRO B 1 103 ? -5.727 -2.697 7.203 1 54.38 103 PRO B CA 1
ATOM 2844 C C . PRO B 1 103 ? -4.426 -2.32 6.496 1 54.38 103 PRO B C 1
ATOM 2846 O O . PRO B 1 103 ? -3.791 -3.172 5.867 1 54.38 103 PRO B O 1
ATOM 2849 N N . PHE B 1 104 ? -4.117 -1.076 6.715 1 54.88 104 PHE B N 1
ATOM 2850 C CA . PHE B 1 104 ? -2.885 -0.656 6.059 1 54.88 104 PHE B CA 1
ATOM 2851 C C . PHE B 1 104 ? -1.666 -1.172 6.812 1 54.88 104 PHE B C 1
ATOM 2853 O O . PHE B 1 104 ? -0.573 -1.265 6.25 1 54.88 104 PHE B O 1
ATOM 2860 N N . THR B 1 105 ? -2.041 -1.578 8.062 1 57.66 105 THR B N 1
ATOM 2861 C CA . THR B 1 105 ? -0.93 -2.07 8.875 1 57.66 105 THR B CA 1
ATOM 2862 C C . THR B 1 105 ? -0.74 -3.572 8.672 1 57.66 105 THR B C 1
ATOM 2864 O O . THR B 1 105 ? 0.337 -4.109 8.945 1 57.66 105 THR B O 1
ATOM 2867 N N . LEU B 1 106 ? -1.878 -4.082 8.172 1 65.81 106 LEU B N 1
ATOM 2868 C CA . LEU B 1 106 ? -1.782 -5.527 7.984 1 65.81 106 LEU B CA 1
ATOM 2869 C C . LEU B 1 106 ? -1.234 -5.859 6.602 1 65.81 106 LEU B C 1
ATOM 2871 O O . LEU B 1 106 ? -1.608 -5.227 5.609 1 65.81 106 LEU B O 1
ATOM 2875 N N . PRO B 1 107 ? -0.376 -6.754 6.566 1 70.44 107 PRO B N 1
ATOM 2876 C CA . PRO B 1 107 ? 0.061 -7.234 5.254 1 70.44 107 PRO B CA 1
ATOM 2877 C C . PRO B 1 107 ? -1.091 -7.781 4.414 1 70.44 107 PRO B C 1
ATOM 2879 O O . PRO B 1 107 ? -1.984 -8.445 4.945 1 70.44 107 PRO B O 1
ATOM 2882 N N . PRO B 1 108 ? -1.134 -7.383 3.234 1 81.12 108 PRO B N 1
ATOM 2883 C CA . PRO B 1 108 ? -2.219 -7.828 2.357 1 81.12 108 PRO B CA 1
ATOM 2884 C C . PRO B 1 108 ? -2.379 -9.344 2.338 1 81.12 108 PRO B C 1
ATOM 2886 O O . PRO B 1 108 ? -3.502 -9.852 2.293 1 81.12 108 PRO B O 1
ATOM 2889 N N . VAL B 1 109 ? -1.289 -10.055 2.412 1 79.56 109 VAL B N 1
ATOM 2890 C CA . VAL B 1 109 ? -1.349 -11.508 2.348 1 79.56 109 VAL B CA 1
ATOM 2891 C C . VAL B 1 109 ? -2.082 -12.047 3.572 1 79.56 109 VAL B C 1
ATOM 2893 O O . VAL B 1 109 ? -2.84 -13.016 3.473 1 79.56 109 VAL B O 1
ATOM 2896 N N . ILE B 1 110 ? -1.918 -11.352 4.676 1 73.31 110 ILE B N 1
ATOM 2897 C CA . ILE B 1 110 ? -2.549 -11.742 5.93 1 73.31 110 ILE B CA 1
ATOM 2898 C C . ILE B 1 110 ? -4.059 -11.539 5.836 1 73.31 110 ILE B C 1
ATOM 2900 O O . ILE B 1 110 ? -4.836 -12.445 6.148 1 73.31 110 ILE B O 1
ATOM 2904 N N . THR B 1 111 ? -4.309 -10.328 5.43 1 82 111 THR B N 1
ATOM 2905 C CA . THR B 1 111 ? -5.723 -10.008 5.27 1 82 111 THR B CA 1
ATOM 2906 C C . THR B 1 111 ? -6.387 -10.945 4.27 1 82 111 THR B C 1
ATOM 2908 O O . THR B 1 111 ? -7.492 -11.438 4.512 1 82 111 THR B O 1
ATOM 2911 N N . ALA B 1 112 ? -5.68 -11.242 3.277 1 88.81 112 ALA B N 1
ATOM 2912 C CA . ALA B 1 112 ? -6.215 -12.102 2.227 1 88.81 112 ALA B CA 1
ATOM 2913 C C . ALA B 1 112 ? -6.422 -13.523 2.738 1 88.81 112 ALA B C 1
ATOM 2915 O O . ALA B 1 112 ? -7.43 -14.164 2.424 1 88.81 112 ALA B O 1
ATOM 2916 N N . LEU B 1 113 ? -5.477 -14.008 3.502 1 85.38 113 LEU B N 1
ATOM 2917 C CA . LEU B 1 113 ? -5.598 -15.344 4.066 1 85.38 113 LEU B CA 1
ATOM 2918 C C . LEU B 1 113 ? -6.785 -15.43 5.02 1 85.38 113 LEU B C 1
ATOM 2920 O O . LEU B 1 113 ? -7.523 -16.422 5.012 1 85.38 113 LEU B O 1
ATOM 2924 N N . GLY B 1 114 ? -6.891 -14.461 5.871 1 86.19 114 GLY B N 1
ATOM 2925 C CA . GLY B 1 114 ? -8.031 -14.422 6.773 1 86.19 114 GLY B CA 1
ATOM 2926 C C . GLY B 1 114 ? -9.367 -14.406 6.047 1 86.19 114 GLY B C 1
ATOM 2927 O O . GLY B 1 114 ? -10.289 -15.133 6.422 1 86.19 114 GLY B O 1
ATOM 2928 N N . LEU B 1 115 ? -9.453 -13.641 5.047 1 90.5 115 LEU B N 1
ATOM 2929 C CA . LEU B 1 115 ? -10.688 -13.523 4.281 1 90.5 115 LEU B CA 1
ATOM 2930 C C . LEU B 1 115 ? -10.961 -14.805 3.492 1 90.5 115 LEU B C 1
ATOM 2932 O O . LEU B 1 115 ? -12.109 -15.234 3.369 1 90.5 115 LEU B O 1
ATOM 2936 N N . LEU B 1 116 ? -9.906 -15.336 2.936 1 89.69 116 LEU B N 1
ATOM 2937 C CA . LEU B 1 116 ? -10.039 -16.609 2.248 1 89.69 116 LEU B CA 1
ATOM 2938 C C . LEU B 1 116 ? -10.625 -17.672 3.176 1 89.69 116 LEU B C 1
ATOM 2940 O O . LEU B 1 116 ? -11.594 -18.344 2.818 1 89.69 116 LEU B O 1
ATOM 2944 N N . THR B 1 117 ? -10.055 -17.812 4.328 1 86.25 117 THR B N 1
ATOM 2945 C CA . THR B 1 117 ? -10.508 -18.812 5.297 1 86.25 117 THR B CA 1
ATOM 2946 C C . THR B 1 117 ? -11.945 -18.531 5.719 1 86.25 117 THR B C 1
ATOM 2948 O O . THR B 1 117 ? -12.75 -19.469 5.836 1 86.25 117 THR B O 1
ATOM 2951 N N . PHE B 1 118 ? -12.258 -17.328 5.922 1 88.06 118 PHE B N 1
ATOM 2952 C CA . PHE B 1 118 ? -13.602 -16.938 6.324 1 88.06 118 PHE B CA 1
ATOM 2953 C C . PHE B 1 118 ? -14.617 -17.312 5.258 1 88.06 118 PHE B C 1
ATOM 2955 O O . PHE B 1 118 ? -15.633 -17.953 5.559 1 88.06 118 PHE B O 1
ATOM 2962 N N . TRP B 1 119 ? -14.336 -16.891 4.035 1 91.19 119 TRP B N 1
ATOM 2963 C CA . TRP B 1 119 ? -15.289 -17.156 2.961 1 91.19 119 TRP B CA 1
ATOM 2964 C C . TRP B 1 119 ? -15.391 -18.656 2.67 1 91.19 119 TRP B C 1
ATOM 2966 O O . TRP B 1 119 ? -16.453 -19.156 2.316 1 91.19 119 TRP B O 1
ATOM 2976 N N . ALA B 1 120 ? -14.25 -19.328 2.768 1 88 120 ALA B N 1
ATOM 2977 C CA . ALA B 1 120 ? -14.266 -20.781 2.59 1 88 120 ALA B CA 1
ATOM 2978 C C . ALA B 1 120 ? -15.133 -21.453 3.645 1 88 120 ALA B C 1
ATOM 2980 O O . ALA B 1 120 ? -15.938 -22.344 3.326 1 88 120 ALA B O 1
ATOM 2981 N N . THR B 1 121 ? -15.008 -21.031 4.879 1 86.38 121 THR B N 1
ATOM 2982 C CA . THR B 1 121 ? -15.781 -21.594 5.98 1 86.38 121 THR B CA 1
ATOM 2983 C C . THR B 1 121 ? -17.266 -21.25 5.836 1 86.38 121 THR B C 1
ATOM 2985 O O . THR B 1 121 ? -18.125 -22.094 6.113 1 86.38 121 THR B O 1
ATOM 2988 N N . ALA B 1 122 ? -17.547 -20.078 5.371 1 89.62 122 ALA B N 1
ATOM 2989 C CA . ALA B 1 122 ? -18.938 -19.625 5.223 1 89.62 122 ALA B CA 1
ATOM 2990 C C . ALA B 1 122 ? -19.578 -20.234 3.982 1 89.62 122 ALA B C 1
ATOM 2992 O O . ALA B 1 122 ? -20.797 -20.172 3.82 1 89.62 122 ALA B O 1
ATOM 2993 N N . GLY B 1 123 ? -18.734 -20.828 3.09 1 91.88 123 GLY B N 1
ATOM 2994 C CA . GLY B 1 123 ? -19.25 -21.5 1.901 1 91.88 123 GLY B CA 1
ATOM 2995 C C . GLY B 1 123 ? -19.438 -20.547 0.729 1 91.88 123 GLY B C 1
ATOM 2996 O O . GLY B 1 123 ? -20.156 -20.875 -0.221 1 91.88 123 GLY B O 1
ATOM 2997 N N . PHE B 1 124 ? -18.844 -19.344 0.792 1 93.12 124 PHE B N 1
ATOM 2998 C CA . PHE B 1 124 ? -19.078 -18.359 -0.257 1 93.12 124 PHE B CA 1
ATOM 2999 C C . PHE B 1 124 ? -17.797 -18.094 -1.051 1 93.12 124 PHE B C 1
ATOM 3001 O O . PHE B 1 124 ? -17.766 -17.219 -1.911 1 93.12 124 PHE B O 1
ATOM 3008 N N . TYR B 1 125 ? -16.781 -18.859 -0.783 1 90.5 125 TYR B N 1
ATOM 3009 C CA . TYR B 1 125 ? -15.516 -18.672 -1.484 1 90.5 125 TYR B CA 1
ATOM 3010 C C . TYR B 1 125 ? -15.711 -18.75 -2.994 1 90.5 125 TYR B C 1
ATOM 3012 O O . TYR B 1 125 ? -16.438 -19.625 -3.488 1 90.5 125 TYR B O 1
ATOM 3020 N N . GLY B 1 126 ? -15.148 -17.859 -3.734 1 91.31 126 GLY B N 1
ATOM 3021 C CA . GLY B 1 126 ? -15.18 -17.906 -5.188 1 91.31 126 GLY B CA 1
ATOM 3022 C C . GLY B 1 126 ? -16.266 -17.031 -5.789 1 91.31 126 GLY B C 1
ATOM 3023 O O . GLY B 1 126 ? -16.297 -16.828 -7.004 1 91.31 126 GLY B O 1
ATOM 3024 N N . GLN B 1 127 ? -17.125 -16.547 -4.949 1 94.12 127 GLN B N 1
ATOM 3025 C CA . GLN B 1 127 ? -18.172 -15.672 -5.457 1 94.12 127 GLN B CA 1
ATOM 3026 C C . GLN B 1 127 ? -17.672 -14.242 -5.617 1 94.12 127 GLN B C 1
ATOM 3028 O O . GLN B 1 127 ? -17 -13.711 -4.73 1 94.12 127 GLN B O 1
ATOM 3033 N N . PRO B 1 128 ? -18.047 -13.617 -6.75 1 93.31 128 PRO B N 1
ATOM 3034 C CA . PRO B 1 128 ? -17.516 -12.289 -7.047 1 93.31 128 PRO B CA 1
ATOM 3035 C C . PRO B 1 128 ? -17.828 -11.266 -5.961 1 93.31 128 PRO B C 1
ATOM 3037 O O . PRO B 1 128 ? -17.031 -10.375 -5.688 1 93.31 128 PRO B O 1
ATOM 3040 N N . TRP B 1 129 ? -18.969 -11.398 -5.336 1 95.31 129 TRP B N 1
ATOM 3041 C CA . TRP B 1 129 ? -19.359 -10.406 -4.34 1 95.31 129 TRP B CA 1
ATOM 3042 C C . TRP B 1 129 ? -18.453 -10.484 -3.111 1 95.31 129 TRP B C 1
ATOM 3044 O O . TRP B 1 129 ? -18.359 -9.531 -2.342 1 95.31 129 TRP B O 1
ATOM 3054 N N . THR B 1 130 ? -17.797 -11.633 -2.854 1 95.19 130 THR B N 1
ATOM 3055 C CA . THR B 1 130 ? -16.875 -11.75 -1.729 1 95.19 130 THR B CA 1
ATOM 3056 C C . THR B 1 130 ? -15.664 -10.836 -1.922 1 95.19 130 THR B C 1
ATOM 3058 O O . THR B 1 130 ? -15.117 -10.305 -0.952 1 95.19 130 THR B O 1
ATOM 3061 N N . ALA B 1 131 ? -15.242 -10.648 -3.225 1 95.88 131 ALA B N 1
ATOM 3062 C CA . ALA B 1 131 ? -14.148 -9.727 -3.523 1 95.88 131 ALA B CA 1
ATOM 3063 C C . ALA B 1 131 ? -14.547 -8.289 -3.221 1 95.88 131 ALA B C 1
ATOM 3065 O O . ALA B 1 131 ? -13.734 -7.508 -2.715 1 95.88 131 ALA B O 1
ATOM 3066 N N . VAL B 1 132 ? -15.789 -7.98 -3.498 1 96.75 132 VAL B N 1
ATOM 3067 C CA . VAL B 1 132 ? -16.297 -6.633 -3.248 1 96.75 132 VAL B CA 1
ATOM 3068 C C . VAL B 1 132 ? -16.25 -6.336 -1.751 1 96.75 132 VAL B C 1
ATOM 3070 O O . VAL B 1 132 ? -15.711 -5.312 -1.326 1 96.75 132 VAL B O 1
ATOM 3073 N N . VAL B 1 133 ? -16.766 -7.238 -0.984 1 94.56 133 VAL B N 1
ATOM 3074 C CA . VAL B 1 133 ? -16.812 -7.066 0.464 1 94.56 133 VAL B CA 1
ATOM 3075 C C . VAL B 1 133 ? -15.391 -7.047 1.03 1 94.56 133 VAL B C 1
ATOM 3077 O O . VAL B 1 133 ? -15.07 -6.23 1.899 1 94.56 133 VAL B O 1
ATOM 3080 N N . SER B 1 134 ? -14.555 -7.93 0.527 1 93.81 134 SER B N 1
ATOM 3081 C CA . SER B 1 134 ? -13.18 -8.031 1.009 1 93.81 134 SER B CA 1
ATOM 3082 C C . SER B 1 134 ? -12.398 -6.75 0.732 1 93.81 134 SER B C 1
ATOM 3084 O O . SER B 1 134 ? -11.703 -6.242 1.611 1 93.81 134 SER B O 1
ATOM 3086 N N . HIS B 1 135 ? -12.523 -6.254 -0.503 1 94.44 135 HIS B N 1
ATOM 3087 C CA . HIS B 1 135 ? -11.867 -4.988 -0.827 1 94.44 135 HIS B CA 1
ATOM 3088 C C . HIS B 1 135 ? -12.422 -3.852 0.028 1 94.44 135 HIS B C 1
ATOM 3090 O O . HIS B 1 135 ? -11.664 -2.986 0.476 1 94.44 135 HIS B O 1
ATOM 3096 N N . ALA B 1 136 ? -13.688 -3.855 0.243 1 93.62 136 ALA B N 1
ATOM 3097 C CA . ALA B 1 136 ? -14.289 -2.803 1.056 1 93.62 136 ALA B CA 1
ATOM 3098 C C . ALA B 1 136 ? -13.703 -2.793 2.465 1 93.62 136 ALA B C 1
ATOM 3100 O O . ALA B 1 136 ? -13.344 -1.735 2.988 1 93.62 136 ALA B O 1
ATOM 3101 N N . ILE B 1 137 ? -13.617 -3.947 2.996 1 88 137 ILE B N 1
ATOM 3102 C CA . ILE B 1 137 ? -13.07 -4.082 4.34 1 88 137 ILE B CA 1
ATOM 3103 C C . ILE B 1 137 ? -11.594 -3.67 4.344 1 88 137 ILE B C 1
ATOM 3105 O O . ILE B 1 137 ? -11.156 -2.928 5.223 1 88 137 ILE B O 1
ATOM 3109 N N . PHE B 1 138 ? -10.945 -4.121 3.375 1 87.75 138 PHE B N 1
ATOM 3110 C CA . PHE B 1 138 ? -9.508 -3.889 3.273 1 87.75 138 PHE B CA 1
ATOM 3111 C C . PHE B 1 138 ? -9.211 -2.404 3.109 1 87.75 138 PHE B C 1
ATOM 3113 O O . PHE B 1 138 ? -8.203 -1.906 3.621 1 87.75 138 PHE B O 1
ATOM 3120 N N . PHE B 1 139 ? -10.055 -1.623 2.436 1 89 139 PHE B N 1
ATOM 3121 C CA . PHE B 1 139 ? -9.727 -0.247 2.082 1 89 139 PHE B CA 1
ATOM 3122 C C . PHE B 1 139 ? -10.602 0.733 2.861 1 89 139 PHE B C 1
ATOM 3124 O O . PHE B 1 139 ? -10.57 1.938 2.605 1 89 139 PHE B O 1
ATOM 3131 N N . VAL B 1 140 ? -11.352 0.316 3.82 1 88.81 140 VAL B N 1
ATOM 3132 C CA . VAL B 1 140 ? -12.312 1.142 4.535 1 88.81 140 VAL B CA 1
ATOM 3133 C C . VAL B 1 140 ? -11.586 2.24 5.309 1 88.81 140 VAL B C 1
ATOM 3135 O O . VAL B 1 140 ? -12.148 3.309 5.555 1 88.81 140 VAL B O 1
ATOM 3138 N N . THR B 1 141 ? -10.438 1.984 5.633 1 83 141 THR B N 1
ATOM 3139 C CA . THR B 1 141 ? -9.664 2.936 6.422 1 83 141 THR B CA 1
ATOM 3140 C C . THR B 1 141 ? -9.508 4.258 5.672 1 83 141 THR B C 1
ATOM 3142 O O . THR B 1 141 ? -9.523 5.328 6.281 1 83 141 THR B O 1
ATOM 3145 N N . LEU B 1 142 ? -9.414 4.227 4.383 1 85.69 142 LEU B N 1
ATOM 3146 C CA . LEU B 1 142 ? -9.148 5.43 3.598 1 85.69 142 LEU B CA 1
ATOM 3147 C C .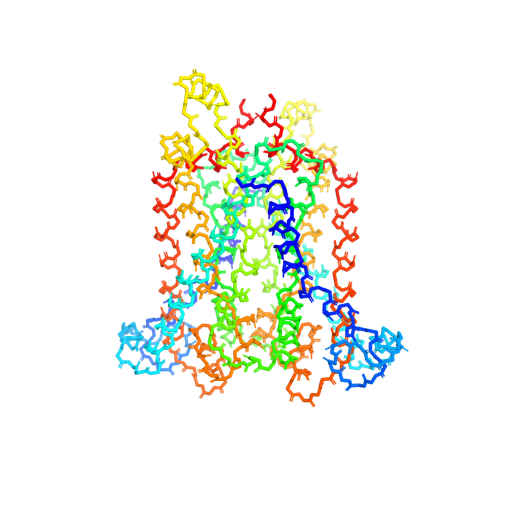 LEU B 1 142 ? -10.328 6.395 3.676 1 85.69 142 LEU B C 1
ATOM 3149 O O . LEU B 1 142 ? -10.164 7.547 4.086 1 85.69 142 LEU B O 1
ATOM 3153 N N . PRO B 1 143 ? -11.492 5.941 3.424 1 90.75 143 PRO B N 1
ATOM 3154 C CA . PRO B 1 143 ? -12.617 6.863 3.609 1 90.75 143 PRO B CA 1
ATOM 3155 C C . PRO B 1 143 ? -12.852 7.219 5.074 1 90.75 143 PRO B C 1
ATOM 3157 O O . PRO B 1 143 ? -13.336 8.312 5.379 1 90.75 143 PRO B O 1
ATOM 3160 N N . LEU B 1 144 ? -12.531 6.367 5.969 1 86.56 144 LEU B N 1
ATOM 3161 C CA . LEU B 1 144 ? -12.672 6.703 7.383 1 86.56 144 LEU B CA 1
ATOM 3162 C C . LEU B 1 144 ? -11.773 7.883 7.75 1 86.56 144 LEU B C 1
ATOM 3164 O O . LEU B 1 144 ? -12.203 8.797 8.461 1 86.56 144 LEU B O 1
ATOM 3168 N N . VAL B 1 145 ? -10.609 7.855 7.238 1 81.81 145 VAL B N 1
ATOM 3169 C CA . VAL B 1 145 ? -9.664 8.922 7.531 1 81.81 145 VAL B CA 1
ATOM 3170 C C . VAL B 1 145 ? -10.125 10.219 6.871 1 81.81 145 VAL B C 1
ATOM 3172 O O . VAL B 1 145 ? -10.172 11.273 7.52 1 81.81 145 VAL B O 1
ATOM 3175 N N . THR B 1 146 ? -10.438 10.148 5.609 1 86.75 146 THR B N 1
ATOM 3176 C CA . THR B 1 146 ? -10.836 11.367 4.906 1 86.75 146 THR B CA 1
ATOM 3177 C C . THR B 1 146 ? -12.117 11.945 5.5 1 86.75 146 THR B C 1
ATOM 3179 O O . THR B 1 146 ? -12.234 13.156 5.668 1 86.75 146 THR B O 1
ATOM 3182 N N . LEU B 1 147 ? -13 11.109 5.859 1 90.81 147 LEU B N 1
ATOM 3183 C CA . LEU B 1 147 ? -14.266 11.562 6.441 1 90.81 147 LEU B CA 1
ATOM 3184 C C . LEU B 1 147 ? -14.039 12.156 7.832 1 90.81 147 LEU B C 1
ATOM 3186 O O . LEU B 1 147 ? -14.68 13.141 8.203 1 90.81 147 LEU B O 1
ATOM 3190 N N . SER B 1 148 ? -13.234 11.508 8.578 1 85.94 148 SER B N 1
ATOM 3191 C CA . SER B 1 148 ? -12.906 12.055 9.891 1 85.94 148 SER B CA 1
ATOM 3192 C C . SER B 1 148 ? -12.336 13.461 9.789 1 85.94 148 SER B C 1
ATOM 3194 O O . SER B 1 148 ? -12.68 14.336 10.578 1 85.94 148 SER B O 1
ATOM 3196 N N . LEU B 1 149 ? -11.484 13.656 8.836 1 83.06 149 LEU B N 1
ATOM 3197 C CA . LEU B 1 149 ? -10.953 14.992 8.586 1 83.06 149 LEU B CA 1
ATOM 3198 C C . LEU B 1 149 ? -12.07 15.961 8.203 1 83.06 149 LEU B C 1
ATOM 3200 O O . LEU B 1 149 ? -12.07 17.109 8.648 1 83.06 149 LEU B O 1
ATOM 3204 N N . GLY B 1 150 ? -12.922 15.477 7.422 1 88 150 GLY B N 1
ATOM 3205 C CA . GLY B 1 150 ? -14.055 16.297 7.031 1 88 150 GLY B CA 1
ATOM 3206 C C . GLY B 1 150 ? -14.945 16.672 8.195 1 88 150 GLY B C 1
ATOM 3207 O O . GLY B 1 150 ? -15.32 17.844 8.344 1 88 150 GLY B O 1
ATOM 3208 N N . PHE B 1 151 ? -15.234 15.758 9.008 1 89.88 151 PHE B N 1
ATOM 3209 C CA . PHE B 1 151 ? -16.109 16.016 10.148 1 89.88 151 PHE B CA 1
ATOM 3210 C C . PHE B 1 151 ? -15.453 16.953 11.141 1 89.88 151 PHE B C 1
ATOM 3212 O O . PHE B 1 151 ? -16.109 17.844 11.703 1 89.88 151 PHE B O 1
ATOM 3219 N N . THR B 1 152 ? -14.203 16.781 11.344 1 85 152 THR B N 1
ATOM 3220 C CA . THR B 1 152 ? -13.484 17.625 12.289 1 85 152 THR B CA 1
ATOM 3221 C C . THR B 1 152 ? -13.398 19.062 11.781 1 85 152 THR B C 1
ATOM 3223 O O . THR B 1 152 ? -13.234 20 12.562 1 85 152 THR B O 1
ATOM 3226 N N . SER B 1 153 ? -13.523 19.188 10.523 1 86.38 153 SER B N 1
ATOM 3227 C CA . SER B 1 153 ? -13.422 20.516 9.93 1 86.38 153 SER B CA 1
ATOM 3228 C C . SER B 1 153 ? -14.719 21.312 10.109 1 86.38 153 SER B C 1
ATOM 3230 O O . SER B 1 153 ? -14.75 22.516 9.883 1 86.38 153 SER B O 1
ATOM 3232 N N . ILE B 1 154 ? -15.758 20.672 10.57 1 88.81 154 ILE B N 1
ATOM 3233 C CA . ILE B 1 154 ? -17.062 21.312 10.711 1 88.81 154 ILE B CA 1
ATOM 3234 C C . ILE B 1 154 ? -17.094 22.109 12.008 1 88.81 154 ILE B C 1
ATOM 3236 O O . ILE B 1 154 ? -16.75 21.609 13.07 1 88.81 154 ILE B O 1
ATOM 3240 N N . ASP B 1 155 ? -17.484 23.297 11.844 1 88 155 ASP B N 1
ATOM 3241 C CA . ASP B 1 155 ? -17.781 24.094 13.031 1 88 155 ASP B CA 1
ATOM 3242 C C . ASP B 1 155 ? -19.047 23.594 13.727 1 88 155 ASP B C 1
ATOM 3244 O O . ASP B 1 155 ? -20.141 23.734 13.195 1 88 155 ASP B O 1
ATOM 3248 N N . ARG B 1 156 ? -18.875 23.172 14.852 1 85.75 156 ARG B N 1
ATOM 3249 C CA . ARG B 1 156 ? -19.984 22.594 15.609 1 85.75 156 ARG B CA 1
ATOM 3250 C C . ARG B 1 156 ? -21.094 23.625 15.836 1 85.75 156 ARG B C 1
ATOM 3252 O O . ARG B 1 156 ? -22.25 23.266 16.047 1 85.75 156 ARG B O 1
ATOM 3259 N N . SER B 1 157 ? -20.688 24.828 15.766 1 89.12 157 SER B N 1
ATOM 3260 C CA . SER B 1 157 ? -21.672 25.891 15.961 1 89.12 157 SER B CA 1
ATOM 3261 C C . SER B 1 157 ? -22.766 25.844 14.891 1 89.12 157 SER B C 1
ATOM 3263 O O . SER B 1 157 ? -23.906 26.219 15.141 1 89.12 157 SER B O 1
ATOM 3265 N N . LEU B 1 158 ? -22.391 25.359 13.75 1 88.88 158 LEU B N 1
ATOM 3266 C CA . LEU B 1 158 ? -23.359 25.25 12.656 1 88.88 158 LEU B CA 1
ATOM 3267 C C . LEU B 1 158 ? -24.406 24.188 12.977 1 88.88 158 LEU B C 1
ATOM 3269 O O . LEU B 1 158 ? -25.594 24.391 12.703 1 88.88 158 LEU B O 1
ATOM 3273 N N . VAL B 1 159 ? -23.969 23.172 13.547 1 87.25 159 VAL B N 1
ATOM 3274 C CA . VAL B 1 159 ? -24.859 22.062 13.898 1 87.25 159 VAL B CA 1
ATOM 3275 C C . VAL B 1 159 ? -25.75 22.469 15.062 1 87.25 159 VAL B C 1
ATOM 3277 O O . VAL B 1 159 ? -26.953 22.188 15.055 1 87.25 159 VAL B O 1
ATOM 3280 N N . GLU B 1 160 ? -25.203 23.141 15.984 1 88.38 160 GLU B N 1
ATOM 3281 C CA . GLU B 1 160 ? -25.953 23.625 17.141 1 88.38 160 GLU B CA 1
ATOM 3282 C C . GLU B 1 160 ? -27.016 24.641 16.719 1 88.38 160 GLU B C 1
ATOM 3284 O O . GLU B 1 160 ? -28.141 24.609 17.234 1 88.38 160 GLU B O 1
ATOM 3289 N N . ALA B 1 161 ? -26.594 25.484 15.875 1 90.5 161 ALA B N 1
ATOM 3290 C CA . ALA B 1 161 ? -27.531 26.484 15.383 1 90.5 161 ALA B CA 1
ATOM 3291 C C . ALA B 1 161 ? -28.734 25.844 14.703 1 90.5 161 ALA B C 1
ATOM 3293 O O . ALA B 1 161 ? -29.875 26.25 14.922 1 90.5 161 ALA B O 1
ATOM 3294 N N . ALA B 1 162 ? -28.484 24.844 13.922 1 89.88 162 ALA B N 1
ATOM 3295 C CA . ALA B 1 162 ? -29.547 24.141 13.227 1 89.88 162 ALA B CA 1
ATOM 3296 C C . ALA B 1 162 ? -30.469 23.422 14.219 1 89.88 162 ALA B C 1
ATOM 3298 O O . ALA B 1 162 ? -31.688 23.438 14.07 1 89.88 162 ALA B O 1
ATOM 3299 N N . SER B 1 163 ? -29.844 22.906 15.195 1 87.88 163 SER B N 1
ATOM 3300 C CA . SER B 1 163 ? -30.609 22.203 16.219 1 87.88 163 SER B CA 1
ATOM 3301 C C . SER B 1 163 ? -31.469 23.172 17.047 1 87.88 163 SER B C 1
ATOM 3303 O O . SER B 1 163 ? -32.594 22.844 17.422 1 87.88 163 SER B O 1
ATOM 3305 N N . THR B 1 164 ? -30.891 24.281 17.281 1 90.44 164 THR B N 1
ATOM 3306 C CA . THR B 1 164 ? -31.609 25.297 18.031 1 90.44 164 THR B CA 1
ATOM 3307 C C . THR B 1 164 ? -32.844 25.781 17.25 1 90.44 164 THR B C 1
ATOM 3309 O O . THR B 1 164 ? -33.844 26.141 17.828 1 90.44 164 THR B O 1
ATOM 3312 N N . MET B 1 165 ? -32.75 25.719 16 1 92.5 165 MET B N 1
ATOM 3313 C CA . MET B 1 165 ? -33.844 26.125 15.125 1 92.5 165 MET B CA 1
ATOM 3314 C C . MET B 1 165 ? -34.875 25 14.977 1 92.5 165 MET B C 1
ATOM 3316 O O . MET B 1 165 ? -35.875 25.141 14.258 1 92.5 165 MET B O 1
ATOM 3320 N N . GLY B 1 166 ? -34.594 23.844 15.57 1 91.44 166 GLY B N 1
ATOM 3321 C CA . GLY B 1 166 ? -35.562 22.766 15.625 1 91.44 166 GLY B CA 1
ATOM 3322 C C . GLY B 1 166 ? -35.281 21.641 14.633 1 91.44 166 GLY B C 1
ATOM 3323 O O . GLY B 1 166 ? -36.094 20.719 14.477 1 91.44 166 GLY B O 1
ATOM 3324 N N . ALA B 1 167 ? -34.188 21.766 13.969 1 91.62 167 ALA B N 1
ATOM 3325 C CA . ALA B 1 167 ? -33.844 20.734 12.984 1 91.62 167 ALA B CA 1
ATOM 3326 C C . ALA B 1 167 ? -33.5 19.422 13.672 1 91.62 167 ALA B C 1
ATOM 3328 O O . ALA B 1 167 ? -32.781 19.422 14.695 1 91.62 167 ALA B O 1
ATOM 3329 N N . ASP B 1 168 ? -34 18.312 13.109 1 91.94 168 ASP B N 1
ATOM 3330 C CA . ASP B 1 168 ? -33.625 17.016 13.664 1 91.94 168 ASP B CA 1
ATOM 3331 C C . ASP B 1 168 ? -32.312 16.516 13.07 1 91.94 168 ASP B C 1
ATOM 3333 O O . ASP B 1 168 ? -31.734 17.172 12.195 1 91.94 168 ASP B O 1
ATOM 3337 N N . ASP B 1 169 ? -31.781 15.43 13.492 1 87.25 169 ASP B N 1
ATOM 3338 C CA . ASP B 1 169 ? -30.469 14.922 13.133 1 87.25 169 ASP B CA 1
ATOM 3339 C C . ASP B 1 169 ? -30.375 14.617 11.641 1 87.25 169 ASP B C 1
ATOM 3341 O O . ASP B 1 169 ? -29.344 14.852 11.008 1 87.25 169 ASP B O 1
ATOM 3345 N N . ARG B 1 170 ? -31.406 14.102 11.125 1 90.5 170 ARG B N 1
ATOM 3346 C CA . ARG B 1 170 ? -31.422 13.758 9.711 1 90.5 170 ARG B CA 1
ATOM 3347 C C . ARG B 1 170 ? -31.359 15.008 8.844 1 90.5 170 ARG B C 1
ATOM 3349 O O . ARG B 1 170 ? -30.656 15.039 7.828 1 90.5 170 ARG B O 1
ATOM 3356 N N . THR B 1 171 ? -32.125 16.016 9.289 1 92.31 171 THR B N 1
ATOM 3357 C CA . THR B 1 171 ? -32.156 17.281 8.562 1 92.31 171 THR B CA 1
ATOM 3358 C C . THR B 1 171 ? -30.781 17.969 8.648 1 92.31 171 THR B C 1
ATOM 3360 O O . THR B 1 171 ? -30.281 18.484 7.648 1 92.31 171 THR B O 1
ATOM 3363 N N . VAL B 1 172 ? -30.25 17.938 9.859 1 91.38 172 VAL B N 1
ATOM 3364 C CA . VAL B 1 172 ? -28.938 18.547 10.055 1 91.38 172 VAL B CA 1
ATOM 3365 C C . VAL B 1 172 ? -27.891 17.844 9.195 1 91.38 172 VAL B C 1
ATOM 3367 O O . VAL B 1 172 ? -27.078 18.484 8.539 1 91.38 172 VAL B O 1
ATOM 3370 N N . PHE B 1 173 ? -27.938 16.5 9.141 1 92.25 173 PHE B N 1
ATOM 3371 C CA . PHE B 1 173 ? -26.984 15.719 8.359 1 92.25 173 PHE B CA 1
ATOM 3372 C C . PHE B 1 173 ? -27.109 16.031 6.875 1 92.25 173 PHE B C 1
ATOM 3374 O O . PHE B 1 173 ? -26.125 16.297 6.203 1 92.25 173 PHE B O 1
ATOM 3381 N N . ARG B 1 174 ? -28.281 16.094 6.387 1 93.19 174 ARG B N 1
ATOM 3382 C CA . ARG B 1 174 ? -28.531 16.234 4.957 1 93.19 174 ARG B CA 1
ATOM 3383 C C . ARG B 1 174 ? -28.266 17.656 4.484 1 93.19 174 ARG B C 1
ATOM 3385 O O . ARG B 1 174 ? -27.766 17.859 3.377 1 93.19 174 ARG B O 1
ATOM 3392 N N . THR B 1 175 ? -28.516 18.641 5.352 1 92.31 175 THR B N 1
ATOM 3393 C CA . THR B 1 175 ? -28.531 20.016 4.867 1 92.31 175 THR B CA 1
ATOM 3394 C C . THR B 1 175 ? -27.266 20.75 5.305 1 92.31 175 THR B C 1
ATOM 3396 O O . THR B 1 175 ? -26.844 21.719 4.656 1 92.31 175 THR B O 1
ATOM 3399 N N . VAL B 1 176 ? -26.672 20.344 6.391 1 91.88 176 VAL B N 1
ATOM 3400 C CA . VAL B 1 176 ? -25.5 21.062 6.898 1 91.88 176 VAL B CA 1
ATOM 3401 C C . VAL B 1 176 ? -24.25 20.188 6.766 1 91.88 176 VAL B C 1
ATOM 3403 O O . VAL B 1 176 ? -23.312 20.531 6.039 1 91.88 176 VAL B O 1
ATOM 3406 N N . VAL B 1 177 ? -24.312 19.016 7.27 1 93.62 177 VAL B N 1
ATOM 3407 C CA . VAL B 1 177 ? -23.125 18.188 7.43 1 93.62 177 VAL B CA 1
ATOM 3408 C C . VAL B 1 177 ? -22.734 17.594 6.078 1 93.62 177 VAL B C 1
ATOM 3410 O O . VAL B 1 177 ? -21.594 17.734 5.641 1 93.62 177 VAL B O 1
ATOM 3413 N N . LEU B 1 178 ? -23.672 16.984 5.352 1 94.19 178 LEU B N 1
ATOM 3414 C CA . LEU B 1 178 ? -23.391 16.234 4.137 1 94.19 178 LEU B CA 1
ATOM 3415 C C . LEU B 1 178 ? -22.75 17.125 3.078 1 94.19 178 LEU B C 1
ATOM 3417 O O . LEU B 1 178 ? -21.719 16.766 2.494 1 94.19 178 LEU B O 1
ATOM 3421 N N . PRO B 1 179 ? -23.328 18.312 2.893 1 93.38 179 PRO B N 1
ATOM 3422 C CA . PRO B 1 179 ? -22.688 19.188 1.911 1 93.38 179 PRO B CA 1
ATOM 3423 C C . PRO B 1 179 ? -21.25 19.562 2.295 1 93.38 179 PRO B C 1
ATOM 3425 O O . PRO B 1 179 ? -20.406 19.734 1.419 1 93.38 179 PRO B O 1
ATOM 3428 N N . LEU B 1 180 ? -20.984 19.688 3.561 1 91.75 180 LEU B N 1
ATOM 3429 C CA . LEU B 1 180 ? -19.672 20.109 4.027 1 91.75 180 LEU B CA 1
ATOM 3430 C C . LEU B 1 180 ? -18.656 18.969 3.912 1 91.75 180 LEU B C 1
ATOM 3432 O O . LEU B 1 180 ? -17.469 19.203 3.68 1 91.75 180 LEU B O 1
ATOM 3436 N N . ILE B 1 181 ? -19.125 17.734 3.992 1 94.12 181 ILE B N 1
ATOM 3437 C CA . ILE B 1 181 ? -18.172 16.641 4.004 1 94.12 181 ILE B CA 1
ATOM 3438 C C . ILE B 1 181 ? -18.125 15.969 2.635 1 94.12 181 ILE B C 1
ATOM 3440 O O . ILE B 1 181 ? -17.344 15.047 2.408 1 94.12 181 ILE B O 1
ATOM 3444 N N . LEU B 1 182 ? -18.953 16.375 1.706 1 94.19 182 LEU B N 1
ATOM 3445 C CA . LEU B 1 182 ? -19.078 15.75 0.39 1 94.19 182 LEU B CA 1
ATOM 3446 C C . LEU B 1 182 ? -17.703 15.648 -0.281 1 94.19 182 LEU B C 1
ATOM 3448 O O . LEU B 1 182 ? -17.359 14.594 -0.82 1 94.19 182 LEU B O 1
ATOM 3452 N N . PRO B 1 183 ? -16.844 16.672 -0.246 1 92.62 183 PRO B N 1
ATOM 3453 C CA . PRO B 1 183 ? -15.523 16.531 -0.864 1 92.62 183 PRO B CA 1
ATOM 3454 C C . PRO B 1 183 ? -14.695 15.422 -0.228 1 92.62 183 PRO B C 1
ATOM 3456 O O . PRO B 1 183 ? -13.906 14.766 -0.914 1 92.62 183 PRO B O 1
ATOM 3459 N N . TYR B 1 184 ? -14.898 15.227 1.027 1 91.81 184 TYR B N 1
ATOM 3460 C CA . TYR B 1 184 ? -14.164 14.188 1.741 1 91.81 184 TYR B CA 1
ATOM 3461 C C . TYR B 1 184 ? -14.719 12.805 1.411 1 91.81 184 TYR B C 1
ATOM 3463 O O . TYR B 1 184 ? -13.969 11.828 1.382 1 91.81 184 TYR B O 1
ATOM 3471 N N . ILE B 1 185 ? -16.047 12.75 1.172 1 95.81 185 ILE B N 1
ATOM 3472 C CA . ILE B 1 185 ? -16.656 11.508 0.71 1 95.81 185 ILE B CA 1
ATOM 3473 C C . ILE B 1 185 ? -16.078 11.125 -0.655 1 95.81 185 ILE B C 1
ATOM 3475 O O . ILE B 1 185 ? -15.664 9.984 -0.864 1 95.81 185 ILE B O 1
ATOM 3479 N N . VAL B 1 186 ? -16.031 12.094 -1.524 1 95 186 VAL B N 1
ATOM 3480 C CA . VAL B 1 186 ? -15.555 11.875 -2.885 1 95 186 VAL B CA 1
ATOM 3481 C C . VAL B 1 186 ? -14.078 11.469 -2.857 1 95 186 VAL B C 1
ATOM 3483 O O . VAL B 1 186 ? -13.664 10.562 -3.58 1 95 186 VAL B O 1
ATOM 3486 N N . SER B 1 187 ? -13.312 12.133 -2.033 1 92.31 187 SER B N 1
ATOM 3487 C CA . SER B 1 187 ? -11.891 11.812 -1.926 1 92.31 187 SER B CA 1
ATOM 3488 C C . SER B 1 187 ? -11.688 10.391 -1.403 1 92.31 187 SER B C 1
ATOM 3490 O O . SER B 1 187 ? -10.867 9.641 -1.938 1 92.31 187 SER B O 1
ATOM 3492 N N . GLY B 1 188 ? -12.43 10.102 -0.329 1 92.38 188 GLY B N 1
ATOM 3493 C CA . GLY B 1 188 ? -12.336 8.75 0.203 1 92.38 188 GLY B CA 1
ATOM 3494 C C . GLY B 1 188 ? -12.727 7.684 -0.805 1 92.38 188 GLY B C 1
ATOM 3495 O O . GLY B 1 188 ? -12.078 6.641 -0.895 1 92.38 188 GLY B O 1
ATOM 3496 N N . TYR B 1 189 ? -13.766 7.973 -1.552 1 96.25 189 TYR B N 1
ATOM 3497 C CA . TYR B 1 189 ? -14.219 7.062 -2.602 1 96.25 189 TYR B CA 1
ATOM 3498 C C . TYR B 1 189 ? -13.141 6.902 -3.674 1 96.25 189 TYR B C 1
ATOM 3500 O O . TYR B 1 189 ? -12.844 5.781 -4.09 1 96.25 189 TYR B O 1
ATOM 3508 N N . ALA B 1 190 ? -12.633 8.039 -4.102 1 94.31 190 ALA B N 1
ATOM 3509 C CA . ALA B 1 190 ? -11.617 8.039 -5.152 1 94.31 190 ALA B CA 1
ATOM 3510 C C . ALA B 1 190 ? -10.383 7.246 -4.727 1 94.31 190 ALA B C 1
ATOM 3512 O O . ALA B 1 190 ? -9.852 6.453 -5.5 1 94.31 190 ALA B O 1
ATOM 3513 N N . PHE B 1 191 ? -9.969 7.41 -3.531 1 89.88 191 PHE B N 1
ATOM 3514 C CA . PHE B 1 191 ? -8.789 6.711 -3.027 1 89.88 191 PHE B CA 1
ATOM 3515 C C . PHE B 1 191 ? -9.039 5.207 -2.975 1 89.88 191 PHE B C 1
ATOM 3517 O O . PHE B 1 191 ? -8.219 4.422 -3.447 1 89.88 191 PHE B O 1
ATOM 3524 N N . ALA B 1 192 ? -10.164 4.855 -2.422 1 93.06 192 ALA B N 1
ATOM 3525 C CA . ALA B 1 192 ? -10.508 3.439 -2.334 1 93.06 192 ALA B CA 1
ATOM 3526 C C . ALA B 1 192 ? -10.656 2.822 -3.723 1 93.06 192 ALA B C 1
ATOM 3528 O O . ALA B 1 192 ? -10.242 1.684 -3.949 1 93.06 192 ALA B O 1
ATOM 3529 N N . PHE B 1 193 ? -11.234 3.574 -4.621 1 95.38 193 PHE B N 1
ATOM 3530 C CA . PHE B 1 193 ? -11.43 3.119 -5.992 1 95.38 193 PHE B CA 1
ATOM 3531 C C . PHE B 1 193 ? -10.086 2.818 -6.656 1 95.38 193 PHE B C 1
ATOM 3533 O O . PHE B 1 193 ? -9.898 1.741 -7.223 1 95.38 193 PHE B O 1
ATOM 3540 N N . VAL B 1 194 ? -9.188 3.734 -6.602 1 91.38 194 VAL B N 1
ATOM 3541 C CA . VAL B 1 194 ? -7.898 3.604 -7.273 1 91.38 194 VAL B CA 1
ATOM 3542 C C . VAL B 1 194 ? -7.113 2.449 -6.656 1 91.38 194 VAL B C 1
ATOM 3544 O O . VAL B 1 194 ? -6.488 1.664 -7.375 1 91.38 194 VAL B O 1
ATOM 3547 N N . LEU B 1 195 ? -7.164 2.309 -5.371 1 89.44 195 LEU B N 1
ATOM 3548 C CA . LEU B 1 195 ? -6.418 1.241 -4.715 1 89.44 195 LEU B CA 1
ATOM 3549 C C . LEU B 1 195 ? -7.016 -0.123 -5.039 1 89.44 195 LEU B C 1
ATOM 3551 O O . LEU B 1 195 ? -6.285 -1.101 -5.215 1 89.44 195 LEU B O 1
ATOM 3555 N N . SER B 1 196 ? -8.273 -0.145 -5.066 1 93.12 196 SER B N 1
ATOM 3556 C CA . SER B 1 196 ? -8.93 -1.393 -5.441 1 93.12 196 SER B CA 1
ATOM 3557 C C . SER B 1 196 ? -8.594 -1.78 -6.879 1 93.12 196 SER B C 1
ATOM 3559 O O . SER B 1 196 ? -8.375 -2.957 -7.176 1 93.12 196 SER B O 1
ATOM 3561 N N . LEU B 1 197 ? -8.57 -0.817 -7.746 1 92 197 LEU B N 1
ATOM 3562 C CA . LEU B 1 197 ? -8.234 -1.061 -9.141 1 92 197 LEU B CA 1
ATOM 3563 C C . LEU B 1 197 ? -6.875 -1.739 -9.266 1 92 197 LEU B C 1
ATOM 3565 O O . LEU B 1 197 ? -6.652 -2.539 -10.18 1 92 197 LEU B O 1
ATOM 3569 N N . ASN B 1 198 ? -6.062 -1.504 -8.344 1 87.44 198 ASN B N 1
ATOM 3570 C CA . ASN B 1 198 ? -4.668 -1.929 -8.453 1 87.44 198 ASN B CA 1
ATOM 3571 C C . ASN B 1 198 ? -4.371 -3.111 -7.539 1 87.44 198 ASN B C 1
ATOM 3573 O O . ASN B 1 198 ? -3.24 -3.605 -7.508 1 87.44 198 ASN B O 1
ATOM 3577 N N . GLU B 1 199 ? -5.281 -3.525 -6.816 1 89.88 199 GLU B N 1
ATOM 3578 C CA . GLU B 1 199 ? -5.074 -4.555 -5.801 1 89.88 199 GLU B CA 1
ATOM 3579 C C . GLU B 1 199 ? -5.125 -5.949 -6.414 1 89.88 199 GLU B C 1
ATOM 3581 O O . GLU B 1 199 ? -5.988 -6.238 -7.246 1 89.88 199 GLU B O 1
ATOM 3586 N N . TYR B 1 200 ? -4.246 -6.844 -6.039 1 90.06 200 TYR B N 1
ATOM 3587 C CA . TYR B 1 200 ? -4.121 -8.172 -6.629 1 90.06 200 TYR B CA 1
ATOM 3588 C C . TYR B 1 200 ? -4.379 -9.258 -5.59 1 90.06 200 TYR B C 1
ATOM 3590 O O . TYR B 1 200 ? -5.195 -10.156 -5.812 1 90.06 200 TYR B O 1
ATOM 3598 N N . ILE B 1 201 ? -3.816 -9.172 -4.461 1 89.19 201 ILE B N 1
ATOM 3599 C CA . ILE B 1 201 ? -3.664 -10.281 -3.527 1 89.19 201 ILE B CA 1
ATOM 3600 C C . ILE B 1 201 ? -5.02 -10.633 -2.922 1 89.19 201 ILE B C 1
ATOM 3602 O O . ILE B 1 201 ? -5.449 -11.789 -2.973 1 89.19 201 ILE B O 1
ATOM 3606 N N . VAL B 1 202 ? -5.684 -9.68 -2.402 1 90.88 202 VAL B N 1
ATOM 3607 C CA . VAL B 1 202 ? -6.965 -9.93 -1.747 1 90.88 202 VAL B CA 1
ATOM 3608 C C . VAL B 1 202 ? -7.98 -10.422 -2.771 1 90.88 202 VAL B C 1
ATOM 3610 O O . VAL B 1 202 ? -8.727 -11.367 -2.504 1 90.88 202 VAL B O 1
ATOM 3613 N N . ALA B 1 203 ? -7.961 -9.797 -3.912 1 92.56 203 ALA B N 1
ATOM 3614 C CA . ALA B 1 203 ? -8.875 -10.242 -4.965 1 92.56 203 ALA B CA 1
ATOM 3615 C C . ALA B 1 203 ? -8.586 -11.688 -5.371 1 92.56 203 ALA B C 1
ATOM 3617 O O . ALA B 1 203 ? -9.5 -12.516 -5.426 1 92.56 203 ALA B O 1
ATOM 3618 N N . TYR B 1 204 ? -7.406 -11.969 -5.602 1 89.69 204 TYR B N 1
ATOM 3619 C CA . TYR B 1 204 ? -7.02 -13.297 -6.059 1 89.69 204 TYR B CA 1
ATOM 3620 C C . TYR B 1 204 ? -7.379 -14.359 -5.023 1 89.69 204 TYR B C 1
ATOM 3622 O O . TYR B 1 204 ? -7.938 -15.406 -5.363 1 89.69 204 TYR B O 1
ATOM 3630 N N . MET B 1 205 ? -7.125 -14.086 -3.811 1 87.56 205 MET B N 1
ATOM 3631 C CA . MET B 1 205 ? -7.266 -15.117 -2.781 1 87.56 205 MET B CA 1
ATOM 3632 C C . MET B 1 205 ? -8.727 -15.273 -2.367 1 87.56 205 MET B C 1
ATOM 3634 O O . MET B 1 205 ? -9.109 -16.312 -1.813 1 87.56 205 MET B O 1
ATOM 3638 N N . THR B 1 206 ? -9.539 -14.312 -2.611 1 89.94 206 THR B N 1
ATOM 3639 C CA . THR B 1 206 ? -10.922 -14.43 -2.168 1 89.94 206 THR B CA 1
ATOM 3640 C C . THR B 1 206 ? -11.805 -14.984 -3.287 1 89.94 206 THR B C 1
ATOM 3642 O O . THR B 1 206 ? -12.828 -15.617 -3.021 1 89.94 206 THR B O 1
ATOM 3645 N N . VAL B 1 207 ? -11.469 -14.703 -4.516 1 86.94 207 VAL B N 1
ATOM 3646 C CA . VAL B 1 207 ? -12.352 -15.102 -5.602 1 86.94 207 VAL B CA 1
ATOM 3647 C C . VAL B 1 207 ? -11.734 -16.266 -6.375 1 86.94 207 VAL B C 1
ATOM 3649 O O . VAL B 1 207 ? -12.438 -17 -7.082 1 86.94 207 VAL B O 1
ATOM 3652 N N . GLY B 1 208 ? -10.539 -16.406 -6.254 1 75.12 208 GLY B N 1
ATOM 3653 C CA . GLY B 1 208 ? -9.883 -17.5 -6.977 1 75.12 208 GLY B CA 1
ATOM 3654 C C . GLY B 1 208 ? -9.875 -17.281 -8.477 1 75.12 208 GLY B C 1
ATOM 3655 O O . GLY B 1 208 ? -9.461 -16.234 -8.961 1 75.12 208 GLY B O 1
ATOM 3656 N N . PHE B 1 209 ? -10.414 -18.297 -9.211 1 76.31 209 PHE B N 1
ATOM 3657 C CA . PHE B 1 209 ? -10.305 -18.312 -10.672 1 76.31 209 PHE B CA 1
ATOM 3658 C C . PHE B 1 209 ? -11.625 -17.891 -11.312 1 76.31 209 PHE B C 1
ATOM 3660 O O . PHE B 1 209 ? -11.727 -17.812 -12.539 1 76.31 209 PHE B O 1
ATOM 3667 N N . THR B 1 210 ? -12.523 -17.469 -10.484 1 84.19 210 THR B N 1
ATOM 3668 C CA . THR B 1 210 ? -13.852 -17.188 -11.023 1 84.19 210 THR B CA 1
ATOM 3669 C C . THR B 1 210 ? -13.906 -15.797 -11.633 1 84.19 210 THR B C 1
ATOM 3671 O O . THR B 1 210 ? -14.727 -15.531 -12.516 1 84.19 210 THR B O 1
ATOM 3674 N N . MET B 1 211 ? -13.156 -14.891 -11.141 1 88.31 211 MET B N 1
ATOM 3675 C CA . MET B 1 211 ? -13.07 -13.523 -11.648 1 88.31 211 MET B CA 1
ATOM 3676 C C . MET B 1 211 ? -11.609 -13.102 -11.805 1 88.31 211 MET B C 1
ATOM 3678 O O . MET B 1 211 ? -10.781 -13.359 -10.93 1 88.31 211 MET B O 1
ATOM 3682 N N . GLU B 1 212 ? -11.398 -12.609 -12.961 1 93.12 212 GLU B N 1
ATOM 3683 C CA . GLU B 1 212 ? -10.047 -12.148 -13.234 1 93.12 212 GLU B CA 1
ATOM 3684 C C . GLU B 1 212 ? -10.008 -10.633 -13.422 1 93.12 212 GLU B C 1
ATOM 3686 O O . GLU B 1 212 ? -10.516 -10.109 -14.414 1 93.12 212 GLU B O 1
ATOM 3691 N N . THR B 1 213 ? -9.406 -9.984 -12.445 1 94.06 213 THR B N 1
ATOM 3692 C CA . THR B 1 213 ? -9.18 -8.547 -12.586 1 94.06 213 THR B CA 1
ATOM 3693 C C . THR B 1 213 ? -7.93 -8.281 -13.414 1 94.06 213 THR B C 1
ATOM 3695 O O . THR B 1 213 ? -7.18 -9.203 -13.742 1 94.06 213 THR B O 1
ATOM 3698 N N . LEU B 1 214 ? -7.727 -7.074 -13.797 1 92 214 LEU B N 1
ATOM 3699 C CA . LEU B 1 214 ? -6.602 -6.711 -14.648 1 92 214 LEU B CA 1
ATOM 3700 C C . LEU B 1 214 ? -5.281 -7.098 -14 1 92 214 LEU B C 1
ATOM 3702 O O . LEU B 1 214 ? -4.422 -7.711 -14.641 1 92 214 LEU B O 1
ATOM 3706 N N . PRO B 1 215 ? -5.09 -6.801 -12.672 1 90.75 215 PRO B N 1
ATOM 3707 C CA . PRO B 1 215 ? -3.838 -7.234 -12.047 1 90.75 215 PRO B CA 1
ATOM 3708 C C . PRO B 1 215 ? -3.662 -8.75 -12.062 1 90.75 215 PRO B C 1
ATOM 3710 O O . PRO B 1 215 ? -2.553 -9.242 -12.281 1 90.75 215 PRO B O 1
ATOM 3713 N N . ILE B 1 216 ? -4.723 -9.438 -11.852 1 89.69 216 ILE B N 1
ATOM 3714 C CA . ILE B 1 216 ? -4.664 -10.898 -11.906 1 89.69 216 ILE B CA 1
ATOM 3715 C C . ILE B 1 216 ? -4.312 -11.352 -13.32 1 89.69 216 ILE B C 1
ATOM 3717 O O . ILE B 1 216 ? -3.477 -12.242 -13.5 1 89.69 216 ILE B O 1
ATOM 3721 N N . LYS B 1 217 ? -4.938 -10.719 -14.297 1 90.56 217 LYS B N 1
ATOM 3722 C CA . LYS B 1 217 ? -4.664 -11.062 -15.688 1 90.56 217 LYS B CA 1
ATOM 3723 C C . LYS B 1 217 ? -3.205 -10.789 -16.047 1 90.56 217 LYS B C 1
ATOM 3725 O O . LYS B 1 217 ? -2.576 -11.57 -16.75 1 90.56 217 LYS B O 1
ATOM 3730 N N . ILE B 1 218 ? -2.678 -9.68 -15.617 1 87.5 218 ILE B N 1
ATOM 3731 C CA . ILE B 1 218 ? -1.276 -9.352 -15.844 1 87.5 218 ILE B CA 1
ATOM 3732 C C . ILE B 1 218 ? -0.385 -10.438 -15.258 1 87.5 218 ILE B C 1
ATOM 3734 O O . ILE B 1 218 ? 0.532 -10.93 -15.922 1 87.5 218 ILE B O 1
ATOM 3738 N N . PHE B 1 219 ? -0.7 -10.859 -14.078 1 83.12 219 PHE B N 1
ATOM 3739 C CA . PHE B 1 219 ? 0.097 -11.875 -13.398 1 83.12 219 PHE B CA 1
ATOM 3740 C C . PHE B 1 219 ? 0.001 -13.219 -14.125 1 83.12 219 PHE B C 1
ATOM 3742 O O . PHE B 1 219 ? 1.003 -13.914 -14.281 1 83.12 219 PHE B O 1
ATOM 3749 N N . ASN B 1 220 ? -1.149 -13.508 -14.523 1 82.81 220 ASN B N 1
ATOM 3750 C CA . ASN B 1 220 ? -1.348 -14.758 -15.258 1 82.81 220 ASN B CA 1
ATOM 3751 C C . ASN B 1 220 ? -0.638 -14.727 -16.609 1 82.81 220 ASN B C 1
ATOM 3753 O O . ASN B 1 220 ? -0.117 -15.75 -17.062 1 82.81 220 ASN B O 1
ATOM 3757 N N . ALA B 1 221 ? -0.687 -13.578 -17.188 1 82.19 221 ALA B N 1
ATOM 3758 C CA . ALA B 1 221 ? -0.055 -13.43 -18.5 1 82.19 221 ALA B CA 1
ATOM 3759 C C . ALA B 1 221 ? 1.462 -13.547 -18.391 1 82.19 221 ALA B C 1
ATOM 3761 O O . ALA B 1 221 ? 2.129 -13.93 -19.359 1 82.19 221 ALA B O 1
ATOM 3762 N N . LEU B 1 222 ? 2.041 -13.195 -17.281 1 75.81 222 LEU B N 1
ATOM 3763 C CA . LEU B 1 222 ? 3.477 -13.344 -17.062 1 75.81 222 LEU B CA 1
ATOM 3764 C C . LEU B 1 222 ? 3.893 -14.805 -17.156 1 75.81 222 LEU B C 1
ATOM 3766 O O . LEU B 1 222 ? 5.035 -15.109 -17.5 1 75.81 222 LEU B O 1
ATOM 3770 N N . ARG B 1 223 ? 3 -15.648 -16.844 1 70.44 223 ARG B N 1
ATOM 3771 C CA . ARG B 1 223 ? 3.289 -17.078 -16.859 1 70.44 223 ARG B CA 1
ATOM 3772 C C . ARG B 1 223 ? 3.121 -17.656 -18.266 1 70.44 223 ARG B C 1
ATOM 3774 O O . ARG B 1 223 ? 3.834 -18.594 -18.641 1 70.44 223 ARG B O 1
ATOM 3781 N N . TYR B 1 224 ? 2.258 -17.188 -19 1 66.12 224 TYR B N 1
ATOM 3782 C CA . TYR B 1 224 ? 1.862 -17.891 -20.219 1 66.12 224 TYR B CA 1
ATOM 3783 C C . TYR B 1 224 ? 2.285 -17.125 -21.469 1 66.12 224 TYR B C 1
ATOM 3785 O O . TYR B 1 224 ? 2.26 -17.672 -22.578 1 66.12 224 TYR B O 1
ATOM 3793 N N . GLY B 1 225 ? 2.703 -15.836 -21.359 1 68.12 225 GLY B N 1
ATOM 3794 C CA . GLY B 1 225 ? 3.111 -15.102 -22.547 1 68.12 225 GLY B CA 1
ATOM 3795 C C . GLY B 1 225 ? 3.146 -13.594 -22.344 1 68.12 225 GLY B C 1
ATOM 3796 O O . GLY B 1 225 ? 2.107 -12.969 -22.125 1 68.12 225 GLY B O 1
ATOM 3797 N N . TYR B 1 226 ? 4.27 -13.172 -22.562 1 74.44 226 TYR B N 1
ATOM 3798 C CA . TYR B 1 226 ? 4.547 -11.75 -22.391 1 74.44 226 TYR B CA 1
ATOM 3799 C C . TYR B 1 226 ? 4.004 -10.945 -23.562 1 74.44 226 TYR B C 1
ATOM 3801 O O . TYR B 1 226 ? 4.215 -11.312 -24.719 1 74.44 226 TYR B O 1
ATOM 3809 N N . THR B 1 227 ? 3 -10.109 -23.297 1 86 227 THR B N 1
ATOM 3810 C CA . THR B 1 227 ? 2.533 -9.172 -24.312 1 86 227 THR B CA 1
ATOM 3811 C C . THR B 1 227 ? 2.658 -7.73 -23.812 1 86 227 THR B C 1
ATOM 3813 O O . THR B 1 227 ? 2.518 -7.461 -22.625 1 86 227 THR B O 1
ATOM 3816 N N . PRO B 1 228 ? 2.889 -6.863 -24.781 1 92.19 228 PRO B N 1
ATOM 3817 C CA . PRO B 1 228 ? 2.963 -5.453 -24.406 1 92.19 228 PRO B CA 1
ATOM 3818 C C . PRO B 1 228 ? 1.637 -4.918 -23.875 1 92.19 228 PRO B C 1
ATOM 3820 O O . PRO B 1 228 ? 1.594 -3.826 -23.297 1 92.19 228 PRO B O 1
ATOM 3823 N N . THR B 1 229 ? 0.589 -5.703 -24.047 1 92.56 229 THR B N 1
ATOM 3824 C CA . THR B 1 229 ? -0.706 -5.309 -23.5 1 92.56 229 THR B CA 1
ATOM 3825 C C . THR B 1 229 ? -0.625 -5.129 -21.984 1 92.56 229 THR B C 1
ATOM 3827 O O . THR B 1 229 ? -1.281 -4.25 -21.422 1 92.56 229 THR B O 1
ATOM 3830 N N . MET B 1 230 ? 0.212 -5.902 -21.391 1 90.69 230 MET B N 1
ATOM 3831 C CA . MET B 1 230 ? 0.417 -5.777 -19.953 1 90.69 230 MET B CA 1
ATOM 3832 C C . MET B 1 230 ? 0.933 -4.387 -19.594 1 90.69 230 MET B C 1
ATOM 3834 O O . MET B 1 230 ? 0.484 -3.785 -18.609 1 90.69 230 MET B O 1
ATOM 3838 N N . ALA B 1 231 ? 1.831 -3.934 -20.422 1 90.56 231 ALA B N 1
ATOM 3839 C CA . ALA B 1 231 ? 2.408 -2.611 -20.203 1 90.56 231 ALA B CA 1
ATOM 3840 C C . ALA B 1 231 ? 1.39 -1.512 -20.5 1 90.56 231 ALA B C 1
ATOM 3842 O O . ALA B 1 231 ? 1.31 -0.521 -19.766 1 90.56 231 ALA B O 1
ATOM 3843 N N . SER B 1 232 ? 0.663 -1.702 -21.531 1 93.19 232 SER B N 1
ATOM 3844 C CA . SER B 1 232 ? -0.34 -0.702 -21.891 1 93.19 232 SER B CA 1
ATOM 3845 C C . SER B 1 232 ? -1.406 -0.58 -20.812 1 93.19 232 SER B C 1
ATOM 3847 O O . SER B 1 232 ? -1.886 0.52 -20.516 1 93.19 232 SER B O 1
ATOM 3849 N N . VAL B 1 233 ? -1.816 -1.708 -20.234 1 91.19 233 VAL B N 1
ATOM 3850 C CA . VAL B 1 233 ? -2.77 -1.7 -19.125 1 91.19 233 VAL B CA 1
ATOM 3851 C C . VAL B 1 233 ? -2.189 -0.921 -17.953 1 91.19 233 VAL B C 1
ATOM 3853 O O . VAL B 1 233 ? -2.904 -0.166 -17.281 1 91.19 233 VAL B O 1
ATOM 3856 N N . THR B 1 234 ? -0.962 -1.095 -17.719 1 86.19 234 THR B N 1
ATOM 3857 C CA . THR B 1 234 ? -0.273 -0.393 -16.656 1 86.19 234 THR B CA 1
ATOM 3858 C C . THR B 1 234 ? -0.307 1.115 -16.875 1 86.19 234 THR B C 1
ATOM 3860 O O . THR B 1 234 ? -0.6 1.882 -15.953 1 86.19 234 THR B O 1
ATOM 3863 N N . ILE B 1 235 ? -0.033 1.502 -18.047 1 88.88 235 ILE B N 1
ATOM 3864 C CA . ILE B 1 235 ? -0.067 2.922 -18.375 1 88.88 235 ILE B CA 1
ATOM 3865 C C . ILE B 1 235 ? -1.484 3.459 -18.203 1 88.88 235 ILE B C 1
ATOM 3867 O O . ILE B 1 235 ? -1.675 4.57 -17.703 1 88.88 235 ILE B O 1
ATOM 3871 N N . LEU B 1 236 ? -2.398 2.688 -18.594 1 89.44 236 LEU B N 1
ATOM 3872 C CA . LEU B 1 236 ? -3.793 3.076 -18.422 1 89.44 236 LEU B CA 1
ATOM 3873 C C . LEU B 1 236 ? -4.125 3.268 -16.953 1 89.44 236 LEU B C 1
ATOM 3875 O O . LEU B 1 236 ? -4.789 4.234 -16.578 1 89.44 236 LEU B O 1
ATOM 3879 N N . PHE B 1 237 ? -3.684 2.391 -16.094 1 87.31 237 PHE B N 1
ATOM 3880 C CA . PHE B 1 237 ? -3.932 2.479 -14.664 1 87.31 237 PHE B CA 1
ATOM 3881 C C . PHE B 1 237 ? -3.291 3.732 -14.078 1 87.31 237 PHE B C 1
ATOM 3883 O O . PHE B 1 237 ? -3.924 4.457 -13.312 1 87.31 237 PHE B O 1
ATOM 3890 N N . VAL B 1 238 ? -2.084 3.951 -14.469 1 84.06 238 VAL B N 1
ATOM 3891 C CA . VAL B 1 238 ? -1.35 5.102 -13.953 1 84.06 238 VAL B CA 1
ATOM 3892 C C . VAL B 1 238 ? -2.043 6.395 -14.383 1 84.06 238 VAL B C 1
ATOM 3894 O O . VAL B 1 238 ? -2.215 7.312 -13.578 1 84.06 238 VAL B O 1
ATOM 3897 N N . THR B 1 239 ? -2.424 6.469 -15.609 1 88.38 239 THR B N 1
ATOM 3898 C CA . THR B 1 239 ? -3.096 7.648 -16.141 1 88.38 239 THR B CA 1
ATOM 3899 C C . THR B 1 239 ? -4.441 7.863 -15.453 1 88.38 239 THR B C 1
ATOM 3901 O O . THR B 1 239 ? -4.789 8.992 -15.094 1 88.38 239 THR B O 1
ATOM 3904 N N . THR B 1 240 ? -5.172 6.785 -15.266 1 89.69 240 THR B N 1
ATOM 3905 C CA . THR B 1 240 ? -6.465 6.875 -14.594 1 89.69 240 THR B CA 1
ATOM 3906 C C . THR B 1 240 ? -6.293 7.375 -13.164 1 89.69 240 THR B C 1
ATOM 3908 O O . THR B 1 240 ? -7.016 8.273 -12.719 1 89.69 240 THR B O 1
ATOM 3911 N N . ALA B 1 241 ? -5.363 6.809 -12.461 1 86.44 241 ALA B N 1
ATOM 3912 C CA . ALA B 1 241 ? -5.09 7.254 -11.094 1 86.44 241 ALA B CA 1
ATOM 3913 C C . ALA B 1 241 ? -4.699 8.727 -11.062 1 86.44 241 ALA B C 1
ATOM 3915 O O . ALA B 1 241 ? -5.199 9.492 -10.234 1 86.44 241 ALA B O 1
ATOM 3916 N N . ALA B 1 242 ? -3.842 9.117 -12 1 84.38 242 ALA B N 1
ATOM 3917 C CA . ALA B 1 242 ? -3.393 10.508 -12.078 1 84.38 242 ALA B CA 1
ATOM 3918 C C . ALA B 1 242 ? -4.566 11.453 -12.328 1 84.38 242 ALA B C 1
ATOM 3920 O O . ALA B 1 242 ? -4.668 12.508 -11.703 1 84.38 242 ALA B O 1
ATOM 3921 N N . VAL B 1 243 ? -5.395 11.094 -13.203 1 89.06 243 VAL B N 1
ATOM 3922 C CA . VAL B 1 243 ? -6.543 11.922 -13.547 1 89.06 243 VAL B CA 1
ATOM 3923 C C . VAL B 1 243 ? -7.48 12.031 -12.344 1 89.06 243 VAL B C 1
ATOM 3925 O O . VAL B 1 243 ? -7.91 13.133 -11.984 1 89.06 243 VAL B O 1
ATOM 3928 N N . ILE B 1 244 ? -7.762 10.945 -11.727 1 88.69 244 ILE B N 1
ATOM 3929 C CA . ILE B 1 244 ? -8.688 10.914 -10.602 1 88.69 244 ILE B CA 1
ATOM 3930 C C . ILE B 1 244 ? -8.125 11.742 -9.445 1 88.69 244 ILE B C 1
ATOM 3932 O O . ILE B 1 244 ? -8.828 12.586 -8.883 1 88.69 244 ILE B O 1
ATOM 3936 N N . PHE B 1 245 ? -6.91 11.555 -9.148 1 83.44 245 PHE B N 1
ATOM 3937 C CA . PHE B 1 245 ? -6.328 12.266 -8.016 1 83.44 245 PHE B CA 1
ATOM 3938 C C . PHE B 1 245 ? -6.152 13.742 -8.336 1 83.44 245 PHE B C 1
ATOM 3940 O O . PHE B 1 245 ? -6.277 14.594 -7.457 1 83.44 245 PHE B O 1
ATOM 3947 N N . SER B 1 246 ? -5.859 14.047 -9.602 1 84.38 246 SER B N 1
ATOM 3948 C CA . SER B 1 246 ? -5.801 15.445 -10.008 1 84.38 246 SER B CA 1
ATOM 3949 C C . SER B 1 246 ? -7.164 16.125 -9.859 1 84.38 246 SER B C 1
ATOM 3951 O O . SER B 1 246 ? -7.25 17.266 -9.406 1 84.38 246 SER B O 1
ATOM 3953 N N . LEU B 1 247 ? -8.164 15.422 -10.18 1 86 247 LEU B N 1
ATOM 3954 C CA . LEU B 1 247 ? -9.523 15.953 -10.055 1 86 247 LEU B CA 1
ATOM 3955 C C . LEU B 1 247 ? -9.906 16.125 -8.586 1 86 247 LEU B C 1
ATOM 3957 O O . LEU B 1 247 ? -10.531 17.109 -8.219 1 86 247 LEU B O 1
ATOM 3961 N N . VAL B 1 248 ? -9.562 15.195 -7.805 1 84.69 248 VAL B N 1
ATOM 3962 C CA . VAL B 1 248 ? -9.836 15.273 -6.371 1 84.69 248 VAL B CA 1
ATOM 3963 C C . VAL B 1 248 ? -9.094 16.453 -5.766 1 84.69 248 VAL B C 1
ATOM 3965 O O . VAL B 1 248 ? -9.641 17.188 -4.93 1 84.69 248 VAL B O 1
ATOM 3968 N N . ALA B 1 249 ? -7.91 16.641 -6.215 1 77.5 249 ALA B N 1
ATOM 3969 C CA . ALA B 1 249 ? -7.098 17.75 -5.719 1 77.5 249 ALA B CA 1
ATOM 3970 C C . ALA B 1 249 ? -7.695 19.094 -6.125 1 77.5 249 ALA B C 1
ATOM 3972 O O . ALA B 1 249 ? -7.688 20.047 -5.34 1 77.5 249 ALA B O 1
ATOM 3973 N N . ARG B 1 250 ? -8.125 19.141 -7.297 1 76.94 250 ARG B N 1
ATOM 3974 C CA . ARG B 1 250 ? -8.625 20.391 -7.836 1 76.94 250 ARG B CA 1
ATOM 3975 C C . ARG B 1 250 ? -9.977 20.75 -7.227 1 76.94 250 ARG B C 1
ATOM 3977 O O . ARG B 1 250 ? -10.234 21.906 -6.906 1 76.94 250 ARG B O 1
ATOM 3984 N N . PHE B 1 251 ? -10.734 19.812 -7.176 1 69.12 251 PHE B N 1
ATOM 3985 C CA . PHE B 1 251 ? -12.102 20.109 -6.746 1 69.12 251 PHE B CA 1
ATOM 3986 C C . PHE B 1 251 ? -12.266 19.844 -5.254 1 69.12 251 PHE B C 1
ATOM 3988 O O . PHE B 1 251 ? -13.258 20.266 -4.656 1 69.12 251 PHE B O 1
ATOM 3995 N N . GLY B 1 252 ? -11.406 19.031 -4.746 1 62.38 252 GLY B N 1
ATOM 3996 C CA . GLY B 1 252 ? -11.484 18.781 -3.314 1 62.38 252 GLY B CA 1
ATOM 3997 C C . GLY B 1 252 ? -10.688 19.781 -2.488 1 62.38 252 GLY B C 1
ATOM 3998 O O . GLY B 1 252 ? -9.797 20.453 -3.004 1 62.38 252 GLY B O 1
ATOM 3999 N N . ASP B 1 253 ? -11.148 20.688 -1.768 1 52.25 253 ASP B N 1
ATOM 4000 C CA . ASP B 1 253 ? -10.375 21.5 -0.839 1 52.25 253 ASP B CA 1
ATOM 4001 C C . ASP B 1 253 ? -9.258 20.688 -0.184 1 52.25 253 ASP B C 1
ATOM 4003 O O . ASP B 1 253 ? -9.039 20.797 1.024 1 52.25 253 ASP B O 1
ATOM 4007 N N . LEU B 1 254 ? -8.812 19.891 -0.892 1 49.25 254 LEU B N 1
ATOM 4008 C CA . LEU B 1 254 ? -7.812 18.906 -0.476 1 49.25 254 LEU B CA 1
ATOM 4009 C C . LEU B 1 254 ? -6.484 19.578 -0.154 1 49.25 254 LEU B C 1
ATOM 4011 O O . LEU B 1 254 ? -5.68 19.047 0.613 1 49.25 254 LEU B O 1
ATOM 4015 N N . PRO B 1 255 ? -6.121 20.531 -0.963 1 46.12 255 PRO B N 1
ATOM 4016 C CA . PRO B 1 255 ? -4.93 21.219 -0.463 1 46.12 255 PRO B CA 1
ATOM 4017 C C . PRO B 1 255 ? -4.988 21.484 1.041 1 46.12 255 PRO B C 1
ATOM 4019 O O . PRO B 1 255 ? -3.953 21.469 1.715 1 46.12 255 PRO B O 1
ATOM 4022 N N . LYS B 1 256 ? -6.109 21.891 1.556 1 46.5 256 LYS B N 1
ATOM 4023 C CA . LYS B 1 256 ? -6.25 21.953 3.006 1 46.5 256 LYS B CA 1
ATOM 4024 C C . LYS B 1 256 ? -6.066 20.578 3.646 1 46.5 256 LYS B C 1
ATOM 4026 O O . LYS B 1 256 ? -5.566 20.469 4.766 1 46.5 256 LYS B O 1
ATOM 4031 N N . LEU B 1 257 ? -6.445 19.594 2.896 1 42.28 257 LEU B N 1
ATOM 4032 C CA . LEU B 1 257 ? -6.262 18.219 3.369 1 42.28 257 LEU B CA 1
ATOM 4033 C C . LEU B 1 257 ? -4.793 17.812 3.299 1 42.28 257 LEU B C 1
ATOM 4035 O O . LEU B 1 257 ? -4.27 17.203 4.23 1 42.28 257 LEU B O 1
ATOM 4039 N N . LEU B 1 258 ? -4.195 18.156 2.117 1 43.25 258 LEU B N 1
ATOM 4040 C CA . LEU B 1 258 ? -2.766 17.922 1.949 1 43.25 258 LEU B CA 1
ATOM 4041 C C . LEU B 1 258 ? -1.947 19.016 2.629 1 43.25 258 LEU B C 1
ATOM 4043 O O . LEU B 1 258 ? -0.853 18.75 3.133 1 43.25 258 LEU B O 1
ATOM 4047 N N . GLY B 1 259 ? -2.225 20.297 2.449 1 38.81 259 GLY B N 1
ATOM 4048 C CA . GLY B 1 259 ? -1.631 21.469 3.07 1 38.81 259 GLY B CA 1
ATOM 4049 C C . GLY B 1 259 ? -1.808 21.5 4.578 1 38.81 259 GLY B C 1
ATOM 4050 O O . GLY B 1 259 ? -0.995 22.094 5.293 1 38.81 259 GLY B O 1
ATOM 4051 N N . ALA B 1 260 ? -2.963 21.328 5.203 1 37.84 260 ALA B N 1
ATOM 4052 C CA . ALA B 1 260 ? -3.084 21.203 6.652 1 37.84 260 ALA B CA 1
ATOM 4053 C C . ALA B 1 260 ? -2.045 20.219 7.207 1 37.84 260 ALA B C 1
ATOM 4055 O O . ALA B 1 260 ? -1.571 20.391 8.336 1 37.84 260 ALA B O 1
ATOM 4056 N N . MET B 1 261 ? -1.537 19.391 6.348 1 34.09 261 MET B N 1
ATOM 4057 C CA . MET B 1 261 ? -0.348 18.625 6.707 1 34.09 261 MET B CA 1
ATOM 4058 C C . MET B 1 261 ? 0.914 19.469 6.527 1 34.09 261 MET B C 1
ATOM 4060 O O . MET B 1 261 ? 1.892 19.281 7.258 1 34.09 261 MET B O 1
ATOM 4064 N N . SER B 1 262 ? 1.02 20.328 5.5 1 33.34 262 SER B N 1
ATOM 4065 C CA . SER B 1 262 ? 2.191 21.156 5.234 1 33.34 262 SER B CA 1
ATOM 4066 C C . SER B 1 262 ? 2.121 22.469 5.996 1 33.34 262 SER B C 1
ATOM 4068 O O . SER B 1 262 ? 3.15 23.047 6.363 1 33.34 262 SER B O 1
ATOM 4070 N N . SER B 1 263 ? 1.051 23.156 6.051 1 33.25 263 SER B N 1
ATOM 4071 C CA . SER B 1 263 ? 0.992 24.562 6.434 1 33.25 263 SER B CA 1
ATOM 4072 C C . SER B 1 263 ? 1.135 24.734 7.941 1 33.25 263 SER B C 1
ATOM 4074 O O . SER B 1 263 ? 1.197 25.859 8.438 1 33.25 263 SER B O 1
ATOM 4076 N N . ASP B 1 264 ? 0.911 23.781 8.797 1 33.28 264 ASP B N 1
ATOM 4077 C CA . ASP B 1 264 ? 1.122 24.281 10.156 1 33.28 264 ASP B CA 1
ATOM 4078 C C . ASP B 1 264 ? 2.588 24.656 10.383 1 33.28 264 ASP B C 1
ATOM 4080 O O . ASP B 1 264 ? 2.996 24.922 11.516 1 33.28 264 ASP B O 1
ATOM 4084 N N . GLY B 1 265 ? 3.395 24.469 9.328 1 28.53 265 GLY B N 1
ATOM 4085 C CA . GLY B 1 265 ? 4.73 24.984 9.578 1 28.53 265 GLY B CA 1
ATOM 4086 C C . GLY B 1 265 ? 4.863 26.469 9.305 1 28.53 265 GLY B C 1
ATOM 4087 O O . GLY B 1 265 ? 5.973 27 9.25 1 28.53 265 GLY B O 1
ATOM 4088 N N . LYS B 1 266 ? 3.908 27.234 8.648 1 29.31 266 LYS B N 1
ATOM 4089 C CA . LYS B 1 266 ? 4.277 28.656 8.742 1 29.31 266 LYS B CA 1
ATOM 4090 C C . LYS B 1 266 ? 3.834 29.25 10.078 1 29.31 266 LYS B C 1
ATOM 4092 O O . LYS B 1 266 ? 2.795 28.859 10.617 1 29.31 266 LYS B O 1
#

Nearest PDB structures (foldseek):
  8y5f-assembly1_C  TM=8.624E-01  e=1.548E-11  Escherichia coli
  2onk-assembly2_I  TM=8.170E-01  e=2.131E-08  Archaeoglobus fulgidus
  7cad-assembly1_B  TM=8.252E-01  e=4.144E-08  Mycolicibacterium smegmatis MC2 155
  8ja7-assembly1_B  TM=7.732E-01  e=1.006E-07  Mycobacterium tuberculosis H37Rv
  8hpn-assembly1_B  TM=7.460E-01  e=1.877E-06  Mycolicibacterium smegmatis MC2 155

pLDDT: mean 83.33, std 14.96, range [28.2, 98.56]

Radius of gyration: 24.07 Å; Cα contacts (8 Å, |Δi|>4): 757; chains: 2; bounding box: 69×61×58 Å

Solvent-accessible surface area (backbone atoms only — not comparable to full-atom values): 26011 Å² total; per-residue (Å²): 129,57,70,64,57,49,49,52,51,50,49,50,50,52,46,59,64,42,38,27,58,52,44,28,58,39,12,22,27,20,49,46,75,34,65,42,69,74,43,59,62,76,32,66,62,33,56,51,38,43,67,69,34,67,69,45,27,50,11,46,52,43,23,51,49,40,11,54,51,10,14,52,47,14,35,64,54,18,48,61,52,34,52,50,48,68,73,37,91,46,84,59,47,57,54,51,54,47,53,34,46,34,47,78,67,41,40,53,64,45,48,17,51,12,43,26,43,50,30,51,65,72,68,48,52,39,34,69,67,48,28,26,54,48,47,12,58,53,39,21,28,48,18,29,52,35,35,39,54,29,55,68,66,52,61,62,65,61,57,50,53,42,41,71,72,65,46,51,71,67,55,41,38,63,71,53,47,43,68,67,27,41,50,23,50,51,42,15,30,50,52,27,24,51,52,46,48,46,50,40,58,44,45,43,52,26,14,46,88,70,56,51,30,46,48,47,45,45,57,52,30,67,73,76,50,59,44,18,40,53,28,25,52,39,52,50,51,50,51,49,44,49,51,52,52,51,47,38,45,69,72,18,76,29,51,56,65,58,32,53,63,58,50,76,73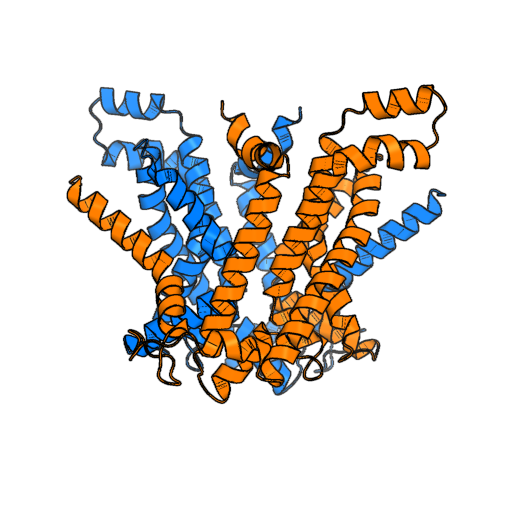,111,129,56,70,65,56,50,49,52,50,51,50,49,50,51,45,59,64,41,38,28,58,53,44,27,56,39,12,22,26,19,49,46,74,34,64,42,70,75,43,56,62,78,32,66,61,32,56,51,37,44,69,69,34,66,69,44,27,50,12,46,52,44,24,51,50,41,11,53,51,10,16,51,47,12,36,66,55,19,48,61,52,33,51,50,48,67,73,36,91,48,86,60,47,57,52,51,56,48,53,34,46,35,46,80,65,42,40,56,64,46,48,18,50,11,44,25,43,47,30,51,65,72,68,48,52,41,35,69,67,48,30,26,53,49,47,12,59,54,38,20,26,49,20,29,51,36,33,41,53,30,56,68,66,52,60,63,64,60,58,50,52,42,42,72,73,65,44,50,70,68,54,42,38,64,69,53,48,44,66,67,27,42,50,24,50,52,42,14,30,50,52,26,23,50,50,45,47,47,49,39,59,43,45,42,52,27,14,48,88,70,57,50,30,47,50,48,45,45,56,53,31,66,74,75,49,59,43,19,41,52,28,25,52,40,51,49,50,50,50,50,44,51,51,52,51,52,48,39,46,71,71,18,75,30,52,55,63,58,32,54,62,56,51,77,73,111

Foldseek 3Di:
DDPVVVVVVVVVVVCVVCVVVVLLVCLLQAPDFASDPNHDDGHNVLLVCCCPPPVNVQQAVLLQVLLQLLLVLLLVVLQVVLVVVLVDVDPCVVVVLVLLCVLVVDDLLVLLVVLLVVCVVVVNFQPSVSSSPSLSSSLSSLLNVLQNVQSVVDDCVQLVVCVVVPDDPVRCCVPPRCVSSVLSSLRSSLVSSLCSSQDDNNNCSRNPPNHRHLNNVLVVCVVVGRGSSNSSVVVVSVVVNVVSVVVSVVVRPCCCVVVVVVPVVD/DDPVVVVVVVVVVVCVVCVVVVLLVCLLQAPDFASDPNHDDGHNVLLVCCCVPPVNVQQAVLLQVLLQLLLVLLLVVLQVVLVVVLVDVDPCVVVVLVLLCVLVVDDLLVLLVVLLVVCVVVVNFQPSVSSSPSLSSSLSSQLNVLQNVQSVVDDVVQLVVCVVVPDDPVRCCVPPRCVSSVLSSLRSSLVSSLCSSQDDNNNCSRNPPNHRHLNNVLVVCVVVGRGSSNSSVVVVSVVVNVVSVVVSVVVRPCCCVVVVVVPVVD